Protein AF-A0A813LIQ2-F1 (afdb_monomer)

pLDDT: mean 78.1, std 18.04, range [25.3, 98.81]

Radius of gyration: 31.49 Å; Cα contacts (8 Å, |Δi|>4): 686; chains: 1; bounding box: 81×82×75 Å

Secondary structure (DSSP, 8-state):
-HHHHHHHHHHHHHHHHHHHHHHHHHHHHHHHTT--THHHHHHHHHHHHTT--HHHHHHHHHHHHHHHHHHHHHHHHHT-HHHHHHHHHHHHHTT-HHHHHHHHHHHHHHHHHHHHHHHHTT--HHHHHHHHHHHHHTTGGGTS-HHHHHHHHHHHHHHHHHHHHHHHHTT-HHHHHHHHHH-TT--HHHHHHHHHHHHHHHHHHHHHHHHHT-HHHHHHHHHHHHHTT---TT-HHHHHHHHHHTTSHHHHHHHHHT--HHHHHHHHHHS-HHHHHHHHHH--S-HHHHHHHHHHHHHHHHHHHHHHTTS------------S-----PPPPPPP-----HHHHHHHHH--SHHHHHHHHHHHHHHHHHS-HHHHHHHHHHH--B-GGG-EEEPSS--EEEEETTEEEE--TTEEEEEBPPTTHHHHTTSPEEEEEE-HHHHHHHHHH----TTGGG----S--TT-SSS-PEEEBS-HHHHTSTTTS--EEEETTEEEEEEEEEEE-TTSEEEE--TTBTTTB-TTB-SSTT-SSSTT-EEEE--GGGEEEEEEEEEEESTTS-HHHH-HHHHT---TTT-HHHHHHHHHHHHHHHTT-BPP-

Structure (mmCIF, N/CA/C/O backbone):
data_AF-A0A813LIQ2-F1
#
_entry.id   AF-A0A813LIQ2-F1
#
loop_
_atom_site.group_PDB
_atom_site.id
_atom_site.type_symbol
_atom_site.label_atom_id
_atom_site.label_alt_id
_atom_site.label_comp_id
_atom_site.label_asym_id
_atom_site.label_entity_id
_atom_site.label_seq_id
_atom_site.pdbx_PDB_ins_code
_atom_site.Cartn_x
_atom_site.Cartn_y
_atom_site.Cartn_z
_atom_site.occupancy
_atom_site.B_iso_or_equiv
_atom_site.auth_seq_id
_atom_site.auth_comp_id
_atom_site.auth_asym_id
_atom_site.auth_atom_id
_atom_site.pdbx_PDB_model_num
ATOM 1 N N . MET A 1 1 ? 2.293 -50.809 30.774 1.00 68.75 1 MET A N 1
ATOM 2 C CA . MET A 1 1 ? 1.187 -50.365 29.897 1.00 68.75 1 MET A CA 1
ATOM 3 C C . MET A 1 1 ? 0.246 -49.396 30.617 1.00 68.75 1 MET A C 1
ATOM 5 O O . MET A 1 1 ? 0.412 -48.205 30.427 1.00 68.75 1 MET A O 1
ATOM 9 N N . ALA A 1 2 ? -0.687 -49.831 31.480 1.00 75.12 2 ALA A N 1
ATOM 10 C CA . ALA A 1 2 ? -1.615 -48.896 32.149 1.00 75.12 2 ALA A CA 1
ATOM 11 C C . ALA A 1 2 ? -0.941 -47.976 33.190 1.00 75.12 2 ALA A C 1
ATOM 13 O O . ALA A 1 2 ? -1.325 -46.820 33.327 1.00 75.12 2 ALA A O 1
ATOM 14 N N . GLU A 1 3 ? 0.071 -48.466 33.911 1.00 78.75 3 GLU A N 1
ATOM 15 C CA . GLU A 1 3 ? 0.867 -47.625 34.822 1.00 78.75 3 GLU A CA 1
ATOM 16 C C . GLU A 1 3 ? 1.820 -46.691 34.069 1.00 78.75 3 GLU A C 1
ATOM 18 O O . GLU A 1 3 ? 1.938 -45.529 34.434 1.00 78.75 3 GLU A O 1
ATOM 23 N N . GLU A 1 4 ? 2.429 -47.153 32.974 1.00 84.50 4 GLU A N 1
ATOM 24 C CA . GLU A 1 4 ? 3.285 -46.316 32.116 1.00 84.50 4 GLU A CA 1
ATOM 25 C C . GLU A 1 4 ? 2.501 -45.153 31.495 1.00 84.50 4 GLU A C 1
ATOM 27 O O . GLU A 1 4 ? 2.977 -44.024 31.534 1.00 84.50 4 GLU A O 1
ATOM 32 N N . ALA A 1 5 ? 1.267 -45.390 31.037 1.00 83.12 5 ALA A N 1
ATOM 33 C CA . ALA A 1 5 ? 0.395 -44.332 30.525 1.00 83.12 5 ALA A CA 1
ATOM 34 C C . ALA A 1 5 ? 0.056 -43.274 31.593 1.00 83.12 5 ALA A C 1
ATOM 36 O O . ALA A 1 5 ? 0.037 -42.082 31.298 1.00 83.12 5 ALA A O 1
ATOM 37 N N . LYS A 1 6 ? -0.149 -43.686 32.852 1.00 88.25 6 LYS A N 1
ATOM 38 C CA . LYS A 1 6 ? -0.388 -42.753 33.968 1.00 88.25 6 LYS A CA 1
ATOM 39 C C . LYS A 1 6 ? 0.851 -41.930 34.313 1.00 88.25 6 LYS A C 1
ATOM 41 O O . LYS A 1 6 ? 0.731 -40.758 34.656 1.00 88.25 6 LYS A O 1
ATOM 46 N N . VAL A 1 7 ? 2.037 -42.535 34.234 1.00 91.50 7 VAL A N 1
ATOM 47 C CA . VAL A 1 7 ? 3.310 -41.835 34.464 1.00 91.50 7 VAL A CA 1
ATOM 48 C C . VAL A 1 7 ? 3.576 -40.826 33.346 1.00 91.50 7 VAL A C 1
ATOM 50 O O . VAL A 1 7 ? 3.994 -39.702 33.623 1.00 91.50 7 VAL A O 1
ATOM 53 N N . GLU A 1 8 ? 3.290 -41.185 32.096 1.00 90.25 8 GLU A N 1
ATOM 54 C CA . GLU A 1 8 ? 3.423 -40.286 30.948 1.00 90.25 8 GLU A CA 1
ATOM 55 C C . GLU A 1 8 ? 2.442 -39.103 31.034 1.00 90.25 8 GLU A C 1
ATOM 57 O O . GLU A 1 8 ? 2.850 -37.950 30.883 1.00 90.25 8 GLU A O 1
ATOM 62 N N . GLU A 1 9 ? 1.181 -39.357 31.394 1.00 89.25 9 GLU A N 1
ATOM 63 C CA . GLU A 1 9 ? 0.167 -38.316 31.601 1.00 89.25 9 GLU A CA 1
ATOM 64 C C . GLU A 1 9 ? 0.539 -37.366 32.753 1.00 89.25 9 GLU A C 1
ATOM 66 O O . GLU A 1 9 ? 0.487 -36.145 32.591 1.00 89.25 9 GLU A O 1
ATOM 71 N N . ALA A 1 10 ? 1.006 -37.900 33.887 1.00 87.44 10 ALA A N 1
ATOM 72 C CA . ALA A 1 10 ? 1.479 -37.094 35.014 1.00 87.44 10 ALA A CA 1
ATOM 73 C C . ALA A 1 10 ? 2.712 -36.247 34.650 1.00 87.44 10 ALA A C 1
ATOM 75 O O . ALA A 1 10 ? 2.822 -35.092 35.066 1.00 87.44 10 ALA A O 1
ATOM 76 N N . THR A 1 11 ? 3.619 -36.787 33.831 1.00 90.94 11 THR A N 1
ATOM 77 C CA . THR A 1 11 ? 4.804 -36.062 33.348 1.00 90.94 11 THR A CA 1
ATOM 78 C C . THR A 1 11 ? 4.408 -34.914 32.419 1.00 90.94 11 THR A C 1
ATOM 80 O O . THR A 1 11 ? 4.940 -33.807 32.537 1.00 90.94 11 THR A O 1
ATOM 83 N N . LEU A 1 12 ? 3.433 -35.142 31.533 1.00 84.88 12 LEU A N 1
ATOM 84 C CA . LEU A 1 12 ? 2.891 -34.117 30.642 1.00 84.88 12 LEU A CA 1
ATOM 85 C C . LEU A 1 12 ? 2.179 -33.006 31.429 1.00 84.88 12 LEU A C 1
ATOM 87 O O . LEU A 1 12 ? 2.343 -31.824 31.118 1.00 84.88 12 LEU A O 1
ATOM 91 N N . LEU A 1 13 ? 1.417 -33.372 32.464 1.00 81.12 13 LEU A N 1
ATOM 92 C CA . LEU A 1 13 ? 0.737 -32.420 33.342 1.00 81.12 13 LEU A CA 1
ATOM 93 C C . LEU A 1 13 ? 1.750 -31.536 34.087 1.00 81.12 13 LEU A C 1
ATOM 95 O O . LEU A 1 13 ? 1.618 -30.313 34.096 1.00 81.12 13 LEU A O 1
ATOM 99 N N . LEU A 1 14 ? 2.811 -32.139 34.631 1.00 85.06 14 LEU A N 1
ATOM 100 C CA . LEU A 1 14 ? 3.884 -31.418 35.318 1.00 85.06 14 LEU A CA 1
ATOM 101 C C . LEU A 1 14 ? 4.641 -30.468 34.376 1.00 85.06 14 LEU A C 1
ATOM 103 O O . LEU A 1 14 ? 4.973 -29.347 34.761 1.00 85.06 14 LEU A O 1
ATOM 107 N N . ALA A 1 15 ? 4.894 -30.883 33.131 1.00 82.62 15 ALA A N 1
ATOM 108 C CA . ALA A 1 15 ? 5.522 -30.029 32.123 1.00 82.62 15 ALA A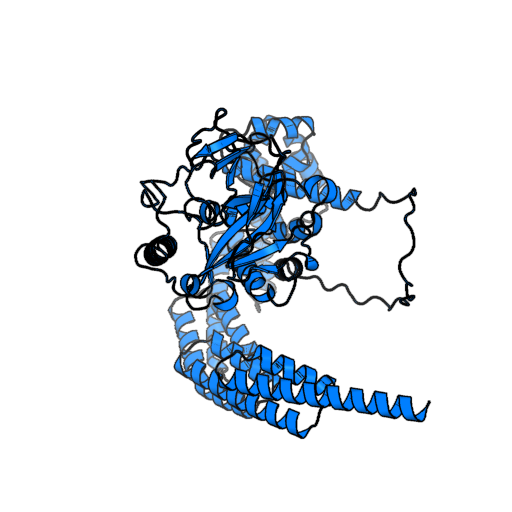 CA 1
ATOM 109 C C . ALA A 1 15 ? 4.645 -28.815 31.765 1.00 82.62 15 ALA A C 1
ATOM 111 O O . ALA A 1 15 ? 5.159 -27.705 31.627 1.00 82.62 15 ALA A O 1
ATOM 112 N N . ARG A 1 16 ? 3.321 -29.003 31.671 1.00 74.94 16 ARG A N 1
ATOM 113 C CA . ARG A 1 16 ? 2.360 -27.910 31.448 1.00 74.94 16 ARG A CA 1
ATOM 114 C C . ARG A 1 16 ? 2.320 -26.930 32.622 1.00 74.94 16 ARG A C 1
ATOM 116 O O . ARG A 1 16 ? 2.320 -25.729 32.376 1.00 74.94 16 ARG A O 1
ATOM 123 N N . HIS A 1 17 ? 2.355 -27.423 33.862 1.00 75.12 17 HIS A N 1
ATOM 124 C CA . HIS A 1 17 ? 2.444 -26.574 35.058 1.00 75.12 17 HIS A CA 1
ATOM 125 C C . HIS A 1 17 ? 3.711 -25.711 35.062 1.00 75.12 17 HIS A C 1
ATOM 127 O O . HIS A 1 17 ? 3.627 -24.504 35.256 1.00 75.12 17 HIS A O 1
ATOM 133 N N . LYS A 1 18 ? 4.877 -26.294 34.762 1.00 79.12 18 LYS A N 1
ATOM 134 C CA . LYS A 1 18 ? 6.138 -25.533 34.708 1.00 79.12 18 LYS A CA 1
ATOM 135 C C . LYS A 1 18 ? 6.152 -24.470 33.609 1.00 79.12 18 LYS A C 1
ATOM 137 O O . LYS A 1 18 ? 6.709 -23.396 33.802 1.00 79.12 18 LYS A O 1
ATOM 142 N N . LEU A 1 19 ? 5.550 -24.761 32.454 1.00 75.81 19 LEU A N 1
ATOM 143 C CA . LEU A 1 19 ? 5.432 -23.785 31.370 1.00 75.81 19 LEU A CA 1
ATOM 144 C C . LEU A 1 19 ? 4.513 -22.617 31.762 1.00 75.81 19 LEU A C 1
ATOM 146 O O . LEU A 1 19 ? 4.818 -21.471 31.446 1.00 75.81 19 LEU A O 1
ATOM 150 N N . ALA A 1 20 ? 3.422 -22.913 32.471 1.00 70.06 20 ALA A N 1
ATOM 151 C CA . ALA A 1 20 ? 2.497 -21.920 33.003 1.00 70.06 20 ALA A CA 1
ATOM 152 C C . ALA A 1 20 ? 3.182 -20.967 33.997 1.00 70.06 20 ALA A C 1
ATOM 154 O O . ALA A 1 20 ? 3.070 -19.752 33.859 1.00 70.06 20 ALA A O 1
ATOM 155 N N . GLU A 1 21 ? 3.945 -21.511 34.950 1.00 75.81 21 GLU A N 1
ATOM 156 C CA . GLU A 1 21 ? 4.718 -20.723 35.921 1.00 75.81 21 GLU A CA 1
ATOM 157 C C . GLU A 1 21 ? 5.711 -19.782 35.225 1.00 75.81 21 GLU A C 1
ATOM 159 O O . GLU A 1 21 ? 5.743 -18.590 35.519 1.00 75.81 21 GLU A O 1
ATOM 164 N N . GLN A 1 22 ? 6.448 -20.281 34.226 1.00 80.06 22 GLN A N 1
ATOM 165 C CA . GLN A 1 22 ? 7.387 -19.464 33.446 1.00 80.06 22 GLN A CA 1
ATOM 166 C C . GLN A 1 22 ? 6.700 -18.349 32.646 1.00 80.06 22 GLN A C 1
ATOM 168 O O . GLN A 1 22 ? 7.287 -17.284 32.448 1.00 80.06 22 GLN A O 1
ATOM 173 N N . GLN A 1 23 ? 5.481 -18.586 32.151 1.00 73.19 23 GLN A N 1
ATOM 174 C CA . GLN A 1 23 ? 4.703 -17.566 31.447 1.00 73.19 23 GLN A CA 1
ATOM 175 C C . GLN A 1 23 ? 4.230 -16.469 32.402 1.00 73.19 23 GLN A C 1
ATOM 177 O O . GLN A 1 23 ? 4.391 -15.297 32.077 1.00 73.19 23 GLN A O 1
ATOM 182 N N . ILE A 1 24 ? 3.730 -16.834 33.587 1.00 71.88 24 ILE A N 1
ATOM 183 C CA . ILE A 1 24 ? 3.317 -15.870 34.618 1.00 71.88 24 ILE A CA 1
ATOM 184 C C . ILE A 1 24 ? 4.512 -15.014 35.058 1.00 71.88 24 ILE A C 1
ATOM 186 O O . ILE A 1 24 ? 4.418 -13.790 35.046 1.00 71.88 24 ILE A O 1
ATOM 190 N N . GLU A 1 25 ? 5.658 -15.631 35.367 1.00 74.75 25 GLU A N 1
ATOM 191 C CA . GLU A 1 25 ? 6.874 -14.905 35.765 1.00 74.75 25 GLU A CA 1
ATOM 192 C C . GLU A 1 25 ? 7.358 -13.942 34.674 1.00 74.75 25 GLU A C 1
ATOM 194 O O . GLU A 1 25 ? 7.713 -12.799 34.964 1.00 74.75 25 GLU A O 1
ATOM 199 N N . ARG A 1 26 ? 7.325 -14.369 33.404 1.00 73.44 26 ARG A N 1
ATOM 200 C CA . ARG A 1 26 ? 7.680 -13.504 32.274 1.00 73.44 26 ARG A CA 1
ATOM 201 C C . ARG A 1 26 ? 6.725 -12.318 32.153 1.00 73.44 26 ARG A C 1
ATOM 203 O O . ARG A 1 26 ? 7.195 -11.198 31.999 1.00 73.44 26 ARG A O 1
ATOM 210 N N . SER A 1 27 ? 5.417 -12.541 32.245 1.00 68.50 27 SER A N 1
ATOM 211 C CA . SER A 1 27 ? 4.429 -11.463 32.141 1.00 68.50 27 SER A CA 1
ATOM 212 C C . SER A 1 27 ? 4.507 -10.482 33.312 1.00 68.50 27 SER A C 1
ATOM 214 O O . SER A 1 27 ? 4.346 -9.284 33.102 1.00 68.50 27 SER A O 1
ATOM 216 N N . MET A 1 28 ? 4.827 -10.950 34.524 1.00 68.75 28 MET A N 1
ATOM 217 C CA . MET A 1 28 ? 5.099 -10.071 35.669 1.00 68.75 28 MET A CA 1
ATOM 218 C C . MET A 1 28 ? 6.361 -9.222 35.452 1.00 68.75 28 MET A C 1
ATOM 220 O O . MET A 1 28 ? 6.359 -8.031 35.764 1.00 68.75 28 MET A O 1
ATOM 224 N N . GLN A 1 29 ? 7.419 -9.803 34.880 1.00 71.75 29 GLN A N 1
ATOM 225 C CA . GLN A 1 29 ? 8.638 -9.067 34.537 1.00 71.75 29 GLN A CA 1
ATOM 226 C C . GLN A 1 29 ? 8.380 -8.020 33.440 1.00 71.75 29 GLN A C 1
ATOM 228 O O . GLN A 1 29 ? 8.784 -6.871 33.579 1.00 71.75 29 GLN A O 1
ATOM 233 N N . GLU A 1 30 ? 7.652 -8.386 32.383 1.00 67.56 30 GLU A N 1
ATOM 234 C CA . GLU A 1 30 ? 7.285 -7.476 31.287 1.00 67.56 30 GLU A CA 1
ATOM 235 C C . GLU A 1 30 ? 6.391 -6.319 31.766 1.00 67.56 30 GLU A C 1
ATOM 237 O O . GLU A 1 30 ? 6.549 -5.182 31.317 1.00 67.56 30 GLU A O 1
ATOM 242 N N . ALA A 1 31 ? 5.486 -6.582 32.713 1.00 60.66 31 ALA A N 1
ATOM 243 C CA . ALA A 1 31 ? 4.657 -5.557 33.342 1.00 60.66 31 ALA A CA 1
ATOM 244 C C . ALA A 1 31 ? 5.486 -4.573 34.184 1.00 60.66 31 ALA A C 1
ATOM 246 O O . ALA A 1 31 ? 5.279 -3.362 34.097 1.00 60.66 31 ALA A O 1
ATOM 247 N N . SER A 1 32 ? 6.478 -5.072 34.934 1.00 59.03 32 SER A N 1
ATOM 248 C CA . SER A 1 32 ? 7.446 -4.230 35.655 1.00 59.03 32 SER A CA 1
ATOM 249 C C . SER A 1 32 ? 8.260 -3.328 34.716 1.00 59.03 32 SER A C 1
ATOM 251 O O . SER A 1 32 ? 8.693 -2.254 35.132 1.00 59.03 32 SER A O 1
ATOM 253 N N . ASP A 1 33 ? 8.455 -3.740 33.462 1.00 62.59 33 ASP A N 1
ATOM 254 C CA . ASP A 1 33 ? 9.221 -3.006 32.449 1.00 62.59 33 ASP A CA 1
ATOM 255 C C . ASP A 1 33 ? 8.351 -2.034 31.614 1.00 62.59 33 ASP A C 1
ATOM 257 O O . ASP A 1 33 ? 8.809 -1.480 30.610 1.00 62.59 33 ASP A O 1
ATOM 261 N N . GLY A 1 34 ? 7.100 -1.782 32.030 1.00 52.78 34 GLY A N 1
ATOM 262 C CA . GLY A 1 34 ? 6.238 -0.734 31.466 1.00 52.78 34 GLY A CA 1
ATOM 263 C C . GLY A 1 34 ? 5.316 -1.172 30.321 1.00 52.78 34 GLY A C 1
ATOM 264 O O . GLY A 1 34 ? 4.877 -0.326 29.536 1.00 52.78 34 GLY A O 1
ATOM 265 N N . TRP A 1 35 ? 5.013 -2.468 30.199 1.00 51.56 35 TRP A N 1
ATOM 266 C CA . TRP A 1 35 ? 4.003 -2.982 29.261 1.00 51.56 35 TRP A CA 1
ATOM 267 C C . TRP A 1 35 ? 2.607 -3.099 29.911 1.00 51.56 35 TRP A C 1
ATOM 269 O O . TRP A 1 35 ? 2.481 -3.288 31.116 1.00 51.56 35 TRP A O 1
ATOM 279 N N . GLY A 1 36 ? 1.548 -2.932 29.104 1.00 61.00 36 GLY A N 1
ATOM 280 C CA . GLY A 1 36 ? 0.175 -2.645 29.558 1.00 61.00 36 GLY A CA 1
ATOM 281 C C . GLY A 1 36 ? -0.566 -3.756 30.326 1.00 61.00 36 GLY A C 1
ATOM 282 O O . GLY A 1 36 ? -0.364 -4.947 30.090 1.00 61.00 36 GLY A O 1
ATOM 283 N N . MET A 1 37 ? -1.487 -3.316 31.195 1.00 59.28 37 MET A N 1
ATOM 284 C CA . MET A 1 37 ? -2.323 -4.101 32.125 1.00 59.28 37 MET A CA 1
ATOM 285 C C . MET A 1 37 ? -3.037 -5.320 31.519 1.00 59.28 37 MET A C 1
ATOM 287 O O . MET A 1 37 ? -3.160 -6.349 32.182 1.00 59.28 37 MET A O 1
ATOM 291 N N . ASP A 1 38 ? -3.483 -5.240 30.263 1.00 60.72 38 ASP A N 1
ATOM 292 C CA . ASP A 1 38 ? -4.312 -6.277 29.626 1.00 60.72 38 ASP A CA 1
ATOM 293 C C . ASP A 1 38 ? -3.627 -7.655 29.561 1.00 60.72 38 ASP A C 1
ATOM 295 O O . ASP A 1 38 ? -4.285 -8.695 29.670 1.00 60.72 38 ASP A O 1
ATOM 299 N N . ASN A 1 39 ? -2.295 -7.678 29.432 1.00 62.53 39 ASN A N 1
ATOM 300 C CA . ASN A 1 39 ? -1.522 -8.921 29.398 1.00 62.53 39 ASN A CA 1
ATOM 301 C C . ASN A 1 39 ? -1.483 -9.606 30.771 1.00 62.53 39 ASN A C 1
ATOM 303 O O . ASN A 1 39 ? -1.550 -10.830 30.849 1.00 62.53 39 ASN A O 1
ATOM 307 N N . VAL A 1 40 ? -1.415 -8.828 31.853 1.00 63.91 40 VAL A N 1
ATOM 308 C CA . VAL A 1 40 ? -1.355 -9.363 33.219 1.00 63.91 40 VAL A CA 1
ATOM 309 C C . VAL A 1 40 ? -2.715 -9.925 33.633 1.00 63.91 40 VAL A C 1
ATOM 311 O O . VAL A 1 40 ? -2.776 -11.025 34.183 1.00 63.91 40 VAL A O 1
ATOM 314 N N . PHE A 1 41 ? -3.806 -9.234 33.283 1.00 68.19 41 PHE A N 1
ATOM 315 C CA . PHE A 1 41 ? -5.171 -9.726 33.503 1.00 68.19 41 PHE A CA 1
ATOM 316 C C . PHE A 1 41 ? -5.448 -11.026 32.744 1.00 68.19 41 PHE A C 1
ATOM 318 O O . PHE A 1 41 ? -5.928 -11.985 33.341 1.00 68.19 41 PHE A O 1
ATOM 325 N N . SER A 1 42 ? -5.059 -11.098 31.468 1.00 68.69 42 SER A N 1
ATOM 326 C CA . SER A 1 42 ? -5.227 -12.314 30.658 1.00 68.69 42 SER A CA 1
ATOM 327 C C . SER A 1 42 ? -4.472 -13.513 31.251 1.00 68.69 42 SER A C 1
ATOM 329 O O . SER A 1 42 ? -4.951 -14.645 31.200 1.00 68.69 42 SER A O 1
ATOM 331 N N . CYS A 1 43 ? -3.294 -13.282 31.841 1.00 61.97 43 CYS A N 1
ATOM 332 C CA . CYS A 1 43 ? -2.523 -14.322 32.522 1.00 61.97 43 CYS A CA 1
ATOM 333 C C . CYS A 1 43 ? -3.149 -14.756 33.857 1.00 61.97 43 CYS A C 1
ATOM 335 O O . CYS A 1 43 ? -3.112 -15.945 34.173 1.00 61.97 43 CYS A O 1
ATOM 337 N N . LEU A 1 44 ? -3.729 -13.824 34.619 1.00 68.19 44 LEU A N 1
ATOM 338 C CA . LEU A 1 44 ? -4.436 -14.104 35.873 1.00 68.19 44 LEU A CA 1
ATOM 339 C C . LEU A 1 44 ? -5.723 -14.901 35.643 1.00 68.19 44 LEU A C 1
ATOM 341 O O . LEU A 1 44 ? -5.895 -15.947 36.263 1.00 68.19 44 LEU A O 1
ATOM 345 N N . GLU A 1 45 ? -6.578 -14.466 34.714 1.00 74.00 45 GLU A N 1
ATOM 346 C CA . GLU A 1 45 ? -7.818 -15.175 34.361 1.00 74.00 45 GLU A CA 1
ATOM 347 C C . GLU A 1 45 ? -7.513 -16.604 33.892 1.00 74.00 45 GLU A C 1
ATOM 349 O O . GLU A 1 45 ? -8.104 -17.573 34.371 1.00 74.00 45 GLU A O 1
ATOM 354 N N . TRP A 1 46 ? -6.500 -16.762 33.036 1.00 72.81 46 TRP A N 1
ATOM 355 C CA . TRP A 1 46 ? -6.055 -18.074 32.569 1.00 72.81 46 TRP A CA 1
ATOM 356 C C . TRP A 1 46 ? -5.501 -18.967 33.693 1.00 72.81 46 TRP A C 1
ATOM 358 O O . TRP A 1 46 ? -5.695 -20.188 33.673 1.00 72.81 46 TRP A O 1
ATOM 368 N N . ALA A 1 47 ? -4.802 -18.386 34.672 1.00 68.25 47 ALA A N 1
ATOM 369 C CA . ALA A 1 47 ? -4.263 -19.121 35.814 1.00 68.25 47 ALA A CA 1
ATOM 370 C C . ALA A 1 47 ? -5.367 -19.594 36.773 1.00 68.25 47 ALA A C 1
ATOM 372 O O . ALA A 1 47 ? -5.312 -20.725 37.271 1.00 68.25 47 ALA A O 1
ATOM 373 N N . GLU A 1 48 ? -6.384 -18.759 36.991 1.00 73.31 48 GLU A N 1
ATOM 374 C CA . GLU A 1 48 ? -7.549 -19.063 37.822 1.00 73.31 48 GLU A CA 1
ATOM 375 C C . GLU A 1 48 ? -8.445 -20.135 37.188 1.00 73.31 48 GLU A C 1
ATOM 377 O O . GLU A 1 48 ? -8.801 -21.107 37.860 1.00 73.31 48 GLU A O 1
ATOM 382 N N . GLU A 1 49 ? -8.722 -20.041 35.882 1.00 75.62 49 GLU A N 1
ATOM 383 C CA . GLU A 1 49 ? -9.484 -21.057 35.136 1.00 75.62 49 GLU A CA 1
ATOM 384 C C . GLU A 1 49 ? -8.854 -22.455 35.218 1.00 75.62 49 GLU A C 1
ATOM 386 O O . GLU A 1 49 ? -9.548 -23.473 35.135 1.00 75.62 49 GLU A O 1
ATOM 391 N N . ARG A 1 50 ? -7.530 -22.525 35.394 1.00 71.81 50 ARG A N 1
ATOM 392 C CA . ARG A 1 50 ? -6.769 -23.780 35.439 1.00 71.81 50 ARG A CA 1
ATOM 393 C C . ARG A 1 50 ? -6.385 -24.244 36.836 1.00 71.81 50 ARG A C 1
ATOM 395 O O . ARG A 1 50 ? -5.659 -25.232 36.940 1.00 71.81 50 ARG A O 1
ATOM 402 N N . GLN A 1 51 ? -6.890 -23.586 37.882 1.00 76.12 51 GLN A N 1
ATOM 403 C CA . GLN A 1 51 ? -6.611 -23.930 39.282 1.00 76.12 51 GLN A CA 1
ATOM 404 C C . GLN A 1 51 ? -5.103 -24.058 39.565 1.00 76.12 51 GLN A C 1
ATOM 406 O O . GLN A 1 51 ? -4.657 -24.983 40.250 1.00 76.12 51 GLN A O 1
ATOM 411 N N . LEU A 1 52 ? -4.297 -23.156 38.993 1.00 71.94 52 LEU A N 1
ATOM 412 C CA . LEU A 1 52 ? -2.862 -23.119 39.270 1.00 71.94 52 LEU A CA 1
ATOM 413 C C . LEU A 1 52 ? -2.596 -22.740 40.740 1.00 71.94 52 LEU A C 1
ATOM 415 O O . LEU A 1 52 ? -3.498 -22.320 41.464 1.00 71.94 52 LEU A O 1
ATOM 419 N N . CYS A 1 53 ? -1.354 -22.946 41.194 1.00 79.56 53 CYS A N 1
ATOM 420 C CA . CYS A 1 53 ? -0.945 -22.801 42.595 1.00 79.56 53 CYS A CA 1
ATOM 421 C C . CYS A 1 53 ? -1.484 -21.495 43.234 1.00 79.56 53 CYS A C 1
ATOM 423 O O . CYS A 1 53 ? -1.115 -20.412 42.767 1.00 79.56 53 CYS A O 1
ATOM 425 N N . PRO A 1 54 ? -2.297 -21.567 44.311 1.00 75.19 54 PRO A N 1
ATOM 426 C CA . PRO A 1 54 ? -2.927 -20.398 44.937 1.00 75.19 54 PRO A CA 1
ATOM 427 C C . PRO A 1 54 ? -1.945 -19.294 45.347 1.00 75.19 54 PRO A C 1
ATOM 429 O O . PRO A 1 54 ? -2.277 -18.114 45.280 1.00 75.19 54 PRO A O 1
ATOM 432 N N . GLU A 1 55 ? -0.725 -19.674 45.732 1.00 76.56 55 GLU A N 1
ATOM 433 C CA . GLU A 1 55 ? 0.330 -18.749 46.158 1.00 76.56 55 GLU A CA 1
ATOM 434 C C . GLU A 1 55 ? 0.773 -17.823 45.013 1.00 76.56 55 GLU A C 1
ATOM 436 O O . GLU A 1 55 ? 0.918 -16.619 45.209 1.00 76.56 55 GLU A O 1
ATOM 441 N N . LYS A 1 56 ? 0.908 -18.355 43.790 1.00 72.12 56 LYS A N 1
ATOM 442 C CA . LYS A 1 56 ? 1.332 -17.583 42.610 1.00 72.12 56 LYS A CA 1
ATOM 443 C C . LYS A 1 56 ? 0.229 -16.673 42.076 1.00 72.12 56 LYS A C 1
ATOM 445 O O . LYS A 1 56 ? 0.516 -15.563 41.631 1.00 72.12 56 LYS A O 1
ATOM 450 N N . CYS A 1 57 ? -1.027 -17.108 42.161 1.00 73.06 57 CYS A N 1
ATOM 451 C CA . CYS A 1 57 ? -2.168 -16.252 41.841 1.00 73.06 57 CYS A CA 1
ATOM 452 C C . CYS A 1 57 ? -2.257 -15.063 42.809 1.00 73.06 57 CYS A C 1
ATOM 454 O O . CYS A 1 57 ? -2.517 -13.941 42.377 1.00 73.06 57 CYS A O 1
ATOM 456 N N . GLU A 1 58 ? -1.981 -15.272 44.100 1.00 80.00 58 GLU A N 1
ATOM 457 C CA . GLU A 1 58 ? -1.981 -14.178 45.075 1.00 80.00 58 GLU A CA 1
ATOM 458 C C . GLU A 1 58 ? -0.807 -13.206 44.863 1.00 80.00 58 GLU A C 1
ATOM 460 O O . GLU A 1 58 ? -1.017 -11.994 44.900 1.00 80.00 58 GLU A O 1
ATOM 465 N N . GLU A 1 59 ? 0.398 -13.695 44.540 1.00 74.88 59 GLU A N 1
ATOM 466 C CA . GLU A 1 59 ? 1.534 -12.839 44.140 1.00 74.88 59 GLU A CA 1
ATOM 467 C C . GLU A 1 59 ? 1.184 -11.948 42.932 1.00 74.88 59 GLU A C 1
ATOM 469 O O . GLU A 1 59 ? 1.439 -10.739 42.949 1.00 74.88 59 GLU A O 1
ATOM 474 N N . ALA A 1 60 ? 0.538 -12.514 41.907 1.00 71.75 60 ALA A N 1
ATOM 475 C CA . ALA A 1 60 ? 0.099 -11.770 40.728 1.00 71.75 60 ALA A CA 1
ATOM 476 C C . ALA A 1 60 ? -0.998 -10.736 41.053 1.00 71.75 60 ALA A C 1
ATOM 478 O O . ALA A 1 60 ? -0.948 -9.608 40.555 1.00 71.75 60 ALA A O 1
ATOM 479 N N . ARG A 1 61 ? -1.951 -11.062 41.940 1.00 76.38 61 ARG A N 1
ATOM 480 C CA . ARG A 1 61 ? -2.972 -10.109 42.421 1.00 76.38 61 ARG A CA 1
ATOM 481 C C . ARG A 1 61 ? -2.363 -8.949 43.202 1.00 76.38 61 ARG A C 1
ATOM 483 O O . ARG A 1 61 ? -2.805 -7.810 43.052 1.00 76.38 61 ARG A O 1
ATOM 490 N N . VAL A 1 62 ? -1.356 -9.209 44.038 1.00 77.88 62 VAL A N 1
ATOM 491 C CA . VAL A 1 62 ? -0.622 -8.154 44.756 1.00 77.88 62 VAL A CA 1
ATOM 492 C C . VAL A 1 62 ? 0.097 -7.231 43.769 1.00 77.88 62 VAL A C 1
ATOM 494 O O . VAL A 1 62 ? -0.038 -6.015 43.884 1.00 77.88 62 VAL A O 1
ATOM 497 N N . ALA A 1 63 ? 0.778 -7.778 42.758 1.00 72.25 63 ALA A N 1
ATOM 498 C CA . ALA A 1 63 ? 1.435 -6.973 41.726 1.00 72.25 63 ALA A CA 1
ATOM 499 C C . ALA A 1 63 ? 0.439 -6.100 40.938 1.00 72.25 63 ALA A C 1
ATOM 501 O O . ALA A 1 63 ? 0.673 -4.905 40.762 1.00 72.25 63 ALA A O 1
ATOM 502 N N . CYS A 1 64 ? -0.712 -6.657 40.547 1.00 73.88 64 CYS A N 1
ATOM 503 C CA . CYS A 1 64 ? -1.762 -5.900 39.860 1.00 73.88 64 CYS A CA 1
ATOM 504 C C . CYS A 1 64 ? -2.318 -4.757 40.717 1.00 73.88 64 CYS A C 1
ATOM 506 O O . CYS A 1 64 ? -2.548 -3.664 40.203 1.00 73.88 64 CYS A O 1
ATOM 508 N N . ARG A 1 65 ? -2.495 -4.972 42.030 1.00 76.00 65 ARG A N 1
ATOM 509 C CA . ARG A 1 65 ? -2.926 -3.913 42.959 1.00 76.00 65 ARG A CA 1
ATOM 510 C C . ARG A 1 65 ? -1.930 -2.751 43.005 1.00 76.00 65 ARG A C 1
ATOM 512 O O . ARG A 1 65 ? -2.347 -1.603 42.887 1.00 76.00 65 ARG A O 1
ATOM 519 N N . VAL A 1 66 ? -0.629 -3.041 43.084 1.00 76.12 66 VAL A N 1
ATOM 520 C CA . VAL A 1 66 ? 0.432 -2.013 43.066 1.00 76.12 66 VAL A CA 1
ATOM 521 C C . VAL A 1 66 ? 0.456 -1.243 41.738 1.00 76.12 66 VAL A C 1
ATOM 523 O O . VAL A 1 66 ? 0.659 -0.026 41.722 1.00 76.12 66 VAL A O 1
ATOM 526 N N . MET A 1 67 ? 0.211 -1.921 40.616 1.00 72.44 67 MET A N 1
ATOM 527 C CA . MET A 1 67 ? 0.116 -1.268 39.306 1.00 72.44 67 MET A CA 1
ATOM 528 C C . MET A 1 67 ? -1.105 -0.349 39.202 1.00 72.44 67 MET A C 1
ATOM 530 O O . MET A 1 67 ? -0.960 0.788 38.764 1.00 72.44 67 MET A O 1
ATOM 534 N N . VAL A 1 68 ? -2.284 -0.789 39.664 1.00 75.56 68 VAL A N 1
ATOM 535 C CA . VAL A 1 68 ? -3.490 0.058 39.690 1.00 75.56 68 VAL A CA 1
ATOM 536 C C . VAL A 1 68 ? -3.268 1.287 40.569 1.00 75.56 68 VAL A C 1
ATOM 538 O O . VAL A 1 68 ? -3.635 2.387 40.171 1.00 75.56 68 VAL A O 1
ATOM 541 N N . GLU A 1 69 ? -2.630 1.138 41.734 1.00 76.00 69 GLU A N 1
ATOM 542 C CA . GLU A 1 69 ? -2.243 2.280 42.576 1.00 76.00 69 GLU A CA 1
ATOM 543 C C . GLU A 1 69 ? -1.341 3.276 41.836 1.00 76.00 69 GLU A C 1
ATOM 545 O O . GLU A 1 69 ? -1.515 4.490 41.962 1.00 76.00 69 GLU A O 1
ATOM 550 N N . THR A 1 70 ? -0.383 2.768 41.061 1.00 76.69 70 THR A N 1
ATOM 551 C CA . THR A 1 70 ? 0.562 3.590 40.296 1.00 76.69 70 THR A CA 1
ATOM 552 C C . THR A 1 70 ? -0.148 4.339 39.168 1.00 76.69 70 THR A C 1
ATOM 554 O O . THR A 1 70 ? 0.033 5.550 39.041 1.00 76.69 70 THR A O 1
ATOM 557 N N . ASP A 1 71 ? -1.017 3.663 38.415 1.00 74.44 71 ASP A N 1
ATOM 558 C CA . ASP A 1 71 ? -1.820 4.274 37.350 1.00 74.44 71 ASP A CA 1
ATOM 559 C C . ASP A 1 71 ? -2.807 5.313 37.904 1.00 74.44 71 ASP A C 1
ATOM 561 O O . ASP A 1 71 ? -2.963 6.390 37.328 1.00 74.44 71 ASP A O 1
ATOM 565 N N . LEU A 1 72 ? -3.432 5.041 39.057 1.00 72.69 72 LEU A N 1
ATOM 566 C CA . LEU A 1 72 ? -4.306 6.001 39.740 1.00 72.69 72 LEU A CA 1
ATOM 567 C C . LEU A 1 72 ? -3.539 7.256 40.181 1.00 72.69 72 LEU A C 1
ATOM 569 O O . LEU A 1 72 ? -4.056 8.363 40.029 1.00 72.69 72 LEU A O 1
ATOM 573 N N . ARG A 1 73 ? -2.304 7.112 40.685 1.00 73.75 73 ARG A N 1
ATOM 574 C CA . ARG A 1 73 ? -1.438 8.258 41.020 1.00 73.75 73 ARG A CA 1
ATOM 575 C C . ARG A 1 73 ? -1.012 9.042 39.782 1.00 73.75 73 ARG A C 1
ATOM 577 O O . ARG A 1 73 ? -1.077 10.265 39.803 1.00 73.75 73 ARG A O 1
ATOM 584 N N . ALA A 1 74 ? -0.637 8.364 38.699 1.00 73.19 74 ALA A N 1
ATOM 585 C CA . ALA A 1 74 ? -0.286 9.029 37.446 1.00 73.19 74 ALA A CA 1
ATOM 586 C C . ALA A 1 74 ? -1.480 9.811 36.865 1.00 73.19 74 ALA A C 1
ATOM 588 O O . ALA A 1 74 ? -1.322 10.959 36.451 1.00 73.19 74 ALA A O 1
ATOM 589 N N . ALA A 1 75 ? -2.685 9.230 36.914 1.00 72.31 75 ALA A N 1
ATOM 590 C CA . ALA A 1 75 ? -3.919 9.899 36.504 1.00 72.31 75 ALA A CA 1
ATOM 591 C C . ALA A 1 75 ? -4.267 11.107 37.403 1.00 72.31 75 ALA A C 1
ATOM 593 O O . ALA A 1 75 ? -4.793 12.120 36.948 1.00 72.31 75 ALA A O 1
ATOM 594 N N . LEU A 1 76 ? -3.982 11.022 38.705 1.00 69.75 76 LEU A N 1
ATOM 595 C CA . LEU A 1 76 ? -4.112 12.153 39.631 1.00 69.75 76 LEU A CA 1
ATOM 596 C C . LEU A 1 76 ? -3.172 13.308 39.258 1.00 69.75 76 LEU A C 1
ATOM 598 O O . LEU A 1 76 ? -3.588 14.468 39.251 1.00 69.75 76 LEU A O 1
ATOM 602 N N . GLU A 1 77 ? -1.916 13.000 38.938 1.00 73.81 77 GLU A N 1
ATOM 603 C CA . GLU A 1 77 ? -0.900 13.997 38.587 1.00 73.81 77 GLU A CA 1
ATOM 604 C C . GLU A 1 77 ? -1.184 14.679 37.241 1.00 73.81 77 GLU A C 1
ATOM 606 O O . GLU A 1 77 ? -0.972 15.887 37.105 1.00 73.81 77 GLU A O 1
ATOM 611 N N . ASP A 1 78 ? -1.699 13.938 36.257 1.00 77.12 78 ASP A N 1
ATOM 612 C CA . ASP A 1 78 ? -1.970 14.455 34.911 1.00 77.12 78 ASP A CA 1
ATOM 613 C C . ASP A 1 78 ? -3.362 15.097 34.740 1.00 77.12 78 ASP A C 1
ATOM 615 O O . ASP A 1 78 ? -3.631 15.719 33.707 1.00 77.12 78 ASP A O 1
ATOM 619 N N . ARG A 1 79 ? -4.236 14.980 35.752 1.00 77.25 79 ARG A N 1
ATOM 620 C CA . ARG A 1 79 ? -5.637 15.444 35.742 1.00 77.25 79 ARG A CA 1
ATOM 621 C C . ARG A 1 79 ? -6.458 14.905 34.551 1.00 77.25 79 ARG A C 1
ATOM 623 O O . ARG A 1 79 ? -7.398 15.559 34.088 1.00 77.25 79 ARG A O 1
ATOM 630 N N . SER A 1 80 ? -6.136 13.716 34.041 1.00 78.81 80 SER A N 1
ATOM 631 C CA . SER A 1 80 ? -6.794 13.084 32.891 1.00 78.81 80 SER A CA 1
ATOM 632 C C . SER A 1 80 ? -7.943 12.175 33.323 1.00 78.81 80 SER A C 1
ATOM 634 O O . SER A 1 80 ? -7.741 11.065 33.817 1.00 78.81 80 SER A O 1
ATOM 636 N N . TRP A 1 81 ? -9.185 12.605 33.066 1.00 71.94 81 TRP A N 1
ATOM 637 C CA . TRP A 1 81 ? -10.379 11.801 33.378 1.00 71.94 81 TRP A CA 1
ATOM 638 C C . TRP A 1 81 ? -10.369 10.440 32.668 1.00 71.94 81 TRP A C 1
ATOM 640 O O . TRP A 1 81 ? -10.813 9.442 33.227 1.00 71.94 81 TRP A O 1
ATOM 650 N N . CYS A 1 82 ? -9.841 10.377 31.442 1.00 70.38 82 CYS A N 1
ATOM 651 C CA . CYS A 1 82 ? -9.773 9.131 30.681 1.00 70.38 82 CYS A CA 1
ATOM 652 C C . CYS A 1 82 ? -8.825 8.112 31.330 1.00 70.38 82 CYS A C 1
ATOM 654 O O . CYS A 1 82 ? -9.161 6.931 31.396 1.00 70.38 82 CYS A O 1
ATOM 656 N N . HIS A 1 83 ? -7.666 8.560 31.827 1.00 74.50 83 HIS A N 1
ATOM 657 C CA . HIS A 1 83 ? -6.729 7.680 32.530 1.00 74.50 83 HIS A CA 1
ATOM 658 C C . HIS A 1 83 ? -7.297 7.238 33.879 1.00 74.50 83 HIS A C 1
ATOM 660 O O . HIS A 1 83 ? -7.225 6.057 34.212 1.00 74.50 83 HIS A O 1
ATOM 666 N N . PHE A 1 84 ? -7.958 8.147 34.598 1.00 74.81 84 PHE A N 1
ATOM 667 C CA . PHE A 1 84 ? -8.612 7.832 35.865 1.00 74.81 84 PHE A CA 1
ATOM 668 C C . PHE A 1 84 ? -9.745 6.813 35.714 1.00 74.81 84 PHE A C 1
ATOM 670 O O . PHE A 1 84 ? -9.773 5.817 36.430 1.00 74.81 84 PHE A O 1
ATOM 677 N N . ALA A 1 85 ? -10.646 7.010 34.747 1.00 71.00 85 ALA A N 1
ATOM 678 C CA . ALA A 1 85 ? -11.755 6.091 34.500 1.00 71.00 85 ALA A CA 1
ATOM 679 C C . ALA A 1 85 ? -11.261 4.673 34.158 1.00 71.00 85 ALA A C 1
ATOM 681 O O . ALA A 1 85 ? -11.782 3.700 34.701 1.00 71.00 85 ALA A O 1
ATOM 682 N N . SER A 1 86 ? -10.218 4.570 33.326 1.00 73.69 86 SER A N 1
ATOM 683 C CA . SER A 1 86 ? -9.570 3.297 32.981 1.00 73.69 86 SER A CA 1
ATOM 684 C C . SER A 1 86 ? -8.949 2.617 34.209 1.00 73.69 86 SER A C 1
ATOM 686 O O . SER A 1 86 ? -9.198 1.440 34.477 1.00 73.69 86 SER A O 1
ATOM 688 N N . ALA A 1 87 ? -8.203 3.370 35.023 1.00 73.75 87 ALA A N 1
ATOM 689 C CA . ALA A 1 87 ? -7.590 2.856 36.244 1.00 73.75 87 ALA A CA 1
ATOM 690 C C . ALA A 1 87 ? -8.640 2.406 37.281 1.00 73.75 87 ALA A C 1
ATOM 692 O O . ALA A 1 87 ? -8.474 1.370 37.928 1.00 73.75 87 ALA A O 1
ATOM 693 N N . CYS A 1 88 ? -9.762 3.124 37.398 1.00 70.94 88 CYS A N 1
ATOM 694 C CA . CYS A 1 88 ? -10.874 2.731 38.260 1.00 70.94 88 CYS A CA 1
ATOM 695 C C . CYS A 1 88 ? -11.575 1.451 37.792 1.00 70.94 88 CYS A C 1
ATOM 697 O O . CYS A 1 88 ? -11.946 0.618 38.620 1.00 70.94 88 CYS A O 1
ATOM 699 N N . GLU A 1 89 ? -11.763 1.277 36.484 1.00 72.75 89 GLU A N 1
ATOM 700 C CA . GLU A 1 89 ? -12.351 0.059 35.921 1.00 72.75 89 GLU A CA 1
ATOM 701 C C . GLU A 1 89 ? -11.452 -1.162 36.170 1.00 72.75 89 GLU A C 1
ATOM 703 O O . GLU A 1 89 ? -11.938 -2.205 36.616 1.00 72.75 89 GLU A O 1
ATOM 708 N N . ASN A 1 90 ? -10.135 -1.000 36.020 1.00 72.62 90 ASN A N 1
ATOM 709 C CA . ASN A 1 90 ? -9.148 -2.031 36.353 1.00 72.62 90 ASN A CA 1
ATOM 710 C C . ASN A 1 90 ? -9.118 -2.349 37.857 1.00 72.62 90 ASN A C 1
ATOM 712 O O . ASN A 1 90 ? -9.072 -3.515 38.245 1.00 72.62 90 ASN A O 1
ATOM 716 N N . GLY A 1 91 ? -9.215 -1.335 38.722 1.00 72.06 91 GLY A N 1
ATOM 717 C CA . GLY A 1 91 ? -9.296 -1.536 40.171 1.00 72.06 91 GLY A CA 1
ATOM 718 C C . GLY A 1 91 ? -10.556 -2.287 40.612 1.00 72.06 91 GLY A C 1
ATOM 719 O O . GLY A 1 91 ? -10.489 -3.104 41.532 1.00 72.06 91 GLY A O 1
ATOM 720 N N . LYS A 1 92 ? -11.698 -2.060 39.941 1.00 71.38 92 LYS A N 1
ATOM 721 C CA . LYS A 1 92 ? -12.955 -2.780 40.216 1.00 71.38 92 LYS A CA 1
ATOM 722 C C . LYS A 1 92 ? -12.816 -4.275 39.928 1.00 71.38 92 LYS A C 1
ATOM 724 O O . LYS A 1 92 ? -13.324 -5.077 40.706 1.00 71.38 92 LYS A O 1
ATOM 729 N N . ARG A 1 93 ? -12.100 -4.649 38.860 1.00 71.44 93 ARG A N 1
ATOM 730 C CA . ARG A 1 93 ? -11.832 -6.057 38.509 1.00 71.44 93 ARG A CA 1
ATOM 731 C C . ARG A 1 93 ? -10.982 -6.791 39.552 1.00 71.44 93 ARG A C 1
ATOM 733 O O . ARG A 1 93 ? -11.074 -8.006 39.645 1.00 71.44 93 ARG A O 1
ATOM 740 N N . LEU A 1 94 ? -10.187 -6.067 40.343 1.00 67.44 94 LEU A N 1
ATOM 741 C CA . LEU A 1 94 ? -9.286 -6.625 41.362 1.00 67.44 94 LEU A CA 1
ATOM 742 C C . LEU A 1 94 ? -9.849 -6.574 42.791 1.00 67.44 94 LEU A C 1
ATOM 744 O O . LEU A 1 94 ? -9.107 -6.838 43.736 1.00 67.44 94 LEU A O 1
ATOM 748 N N . GLU A 1 95 ? -11.110 -6.163 42.967 1.00 73.25 95 GLU A N 1
ATOM 749 C CA . GLU A 1 95 ? -11.712 -5.910 44.287 1.00 73.25 95 GLU A CA 1
ATOM 750 C C . GLU A 1 95 ? -10.860 -4.966 45.168 1.00 73.25 95 GLU A C 1
ATOM 752 O O . GLU A 1 95 ? -10.866 -5.046 46.396 1.00 73.25 95 GLU A O 1
ATOM 757 N N . ALA A 1 96 ? -10.116 -4.035 44.555 1.00 71.75 96 ALA A N 1
ATOM 758 C CA . ALA A 1 96 ? -9.218 -3.101 45.241 1.00 71.75 96 ALA A CA 1
ATOM 759 C C . ALA A 1 96 ? -9.989 -1.928 45.887 1.00 71.75 96 ALA A C 1
ATOM 761 O O . ALA A 1 96 ? -9.717 -0.753 45.635 1.00 71.75 96 ALA A O 1
ATOM 762 N N . THR A 1 97 ? -11.000 -2.240 46.700 1.00 69.31 97 THR A N 1
ATOM 763 C CA . THR A 1 97 ? -12.004 -1.283 47.191 1.00 69.31 97 THR A CA 1
ATOM 764 C C . THR A 1 97 ? -11.416 -0.166 48.049 1.00 69.31 97 THR A C 1
ATOM 766 O O . THR A 1 97 ? -11.894 0.964 47.984 1.00 69.31 97 THR A O 1
ATOM 769 N N . GLU A 1 98 ? -10.377 -0.449 48.834 1.00 70.25 98 GLU A N 1
ATOM 770 C CA . GLU A 1 98 ? -9.762 0.525 49.747 1.00 70.25 98 GLU A CA 1
ATOM 771 C C . GLU A 1 98 ? -8.909 1.560 48.993 1.00 70.25 98 GLU A C 1
ATOM 773 O O . GLU A 1 98 ? -9.071 2.764 49.189 1.00 70.25 98 GLU A O 1
ATOM 778 N N . VAL A 1 99 ? -8.098 1.095 48.037 1.00 70.50 99 VAL A N 1
ATOM 779 C CA . VAL A 1 99 ? -7.289 1.936 47.138 1.00 70.50 99 VAL A CA 1
ATOM 780 C C . VAL A 1 99 ? -8.171 2.846 46.290 1.00 70.50 99 VAL A C 1
ATOM 782 O O . VAL A 1 99 ? -7.926 4.049 46.194 1.00 70.50 99 VAL A O 1
ATOM 785 N N . LEU A 1 100 ? -9.225 2.275 45.699 1.00 67.88 100 LEU A N 1
ATOM 786 C CA . LEU A 1 100 ? -10.191 3.037 44.918 1.00 67.88 100 LEU A CA 1
ATOM 787 C C . LEU A 1 100 ? -10.866 4.103 45.776 1.00 67.88 100 LEU A C 1
ATOM 789 O O . LEU A 1 100 ? -10.953 5.247 45.351 1.00 67.88 100 LEU A O 1
ATOM 793 N N . SER A 1 101 ? -11.295 3.763 46.992 1.00 71.25 101 SER A N 1
ATOM 794 C CA . SER A 1 101 ? -11.981 4.713 47.875 1.00 71.25 101 SER A CA 1
ATOM 795 C C . SER A 1 101 ? -11.119 5.939 48.191 1.00 71.25 101 SER A C 1
ATOM 797 O O . SER A 1 101 ? -11.620 7.061 48.136 1.00 71.25 101 SER A O 1
ATOM 799 N N . GLN A 1 102 ? -9.821 5.751 48.457 1.00 75.44 102 GLN A N 1
ATOM 800 C CA . GLN A 1 102 ? -8.911 6.868 48.720 1.00 75.44 102 GLN A CA 1
ATOM 801 C C . GLN A 1 102 ? -8.629 7.700 47.459 1.00 75.44 102 GLN A C 1
ATOM 803 O O . GLN A 1 102 ? -8.719 8.924 47.507 1.00 75.44 102 GLN A O 1
ATOM 808 N N . ALA A 1 103 ? -8.371 7.060 46.313 1.00 72.62 103 ALA A N 1
ATOM 809 C CA . ALA A 1 103 ? -8.134 7.771 45.053 1.00 72.62 103 ALA A CA 1
ATOM 810 C C . ALA A 1 103 ? -9.357 8.592 44.601 1.00 72.62 103 ALA A C 1
ATOM 812 O O . ALA A 1 103 ? -9.213 9.691 44.067 1.00 72.62 103 ALA A O 1
ATOM 813 N N . LEU A 1 104 ? -10.567 8.078 44.845 1.00 71.00 104 LEU A N 1
ATOM 814 C CA . LEU A 1 104 ? -11.825 8.769 44.558 1.00 71.00 104 LEU A CA 1
ATOM 815 C C . LEU A 1 104 ? -12.021 10.006 45.459 1.00 71.00 104 LEU A C 1
ATOM 817 O O . LEU A 1 104 ? -12.507 11.032 44.981 1.00 71.00 104 LEU A O 1
ATOM 821 N N . LEU A 1 105 ? -11.610 9.944 46.734 1.00 75.44 105 LEU A N 1
ATOM 822 C CA . LEU A 1 105 ? -11.613 11.102 47.639 1.00 75.44 105 LEU A CA 1
ATOM 823 C C . LEU A 1 105 ? -10.649 12.197 47.166 1.00 75.44 105 LEU A C 1
ATOM 825 O O . LEU A 1 105 ? -11.016 13.372 47.168 1.00 75.44 105 LEU A O 1
ATOM 829 N N . ASP A 1 106 ? -9.460 11.812 46.704 1.00 77.25 106 ASP A N 1
ATOM 830 C CA . ASP A 1 106 ? -8.446 12.750 46.212 1.00 77.25 106 ASP A CA 1
ATOM 831 C C . ASP A 1 106 ? -8.858 13.408 44.876 1.00 77.25 106 ASP A C 1
ATOM 833 O O . ASP A 1 106 ? -8.497 14.555 44.605 1.00 77.25 106 ASP A O 1
ATOM 837 N N . TRP A 1 107 ? -9.670 12.723 44.058 1.00 77.94 107 TRP A N 1
ATOM 838 C CA . TRP A 1 107 ? -10.202 13.240 42.786 1.00 77.94 107 TRP A CA 1
ATOM 839 C C . TRP A 1 107 ? -11.412 14.163 42.925 1.00 77.94 107 TRP A C 1
ATOM 841 O O . TRP A 1 107 ? -11.725 14.900 41.984 1.00 77.94 107 TRP A O 1
ATOM 851 N N . LYS A 1 108 ? -12.105 14.145 44.069 1.00 79.44 108 LYS A N 1
ATOM 852 C CA . LYS A 1 108 ? -13.335 14.923 44.277 1.00 79.44 108 LYS A CA 1
ATOM 853 C C . LYS A 1 108 ? -13.189 16.409 43.879 1.00 79.44 108 LYS A C 1
ATOM 855 O O . LYS A 1 108 ? -14.012 16.860 43.081 1.00 79.44 108 LYS A O 1
ATOM 860 N N . PRO A 1 109 ? -12.140 17.150 44.293 1.00 79.38 109 PRO A N 1
ATOM 861 C CA . PRO A 1 109 ? -11.990 18.560 43.919 1.00 79.38 109 PRO A CA 1
ATOM 862 C C . PRO A 1 109 ? -11.812 18.786 42.409 1.00 79.38 109 PRO A C 1
ATOM 864 O O . PRO A 1 109 ? -12.263 19.795 41.877 1.00 79.38 109 PRO A O 1
ATOM 867 N N . VAL A 1 110 ? -11.173 17.847 41.701 1.00 76.88 110 VAL A N 1
ATOM 868 C CA . VAL A 1 110 ? -10.939 17.934 40.246 1.00 76.88 110 VAL A CA 1
ATOM 869 C C . VAL A 1 110 ? -12.243 17.729 39.475 1.00 76.88 110 VAL A C 1
ATOM 871 O O . VAL A 1 110 ? -12.510 18.429 38.498 1.00 76.88 110 VAL A O 1
ATOM 874 N N . VAL A 1 111 ? -13.074 16.789 39.931 1.00 76.06 111 VAL A N 1
ATOM 875 C CA . VAL A 1 111 ? -14.410 16.545 39.372 1.00 76.06 111 VAL A CA 1
ATOM 876 C C . VAL A 1 111 ? -15.306 17.768 39.589 1.00 76.06 111 VAL A C 1
ATOM 878 O O . VAL A 1 111 ? -15.956 18.223 38.650 1.00 76.06 111 VAL A O 1
ATOM 881 N N . GLU A 1 112 ? -15.298 18.351 40.788 1.00 80.38 112 GLU A N 1
ATOM 882 C CA . GLU A 1 112 ? -16.054 19.575 41.090 1.00 80.38 112 GLU A CA 1
ATOM 883 C C . GLU A 1 112 ? -15.593 20.769 40.231 1.00 80.38 112 GLU A C 1
ATOM 885 O O . GLU A 1 112 ? -16.429 21.474 39.662 1.00 80.38 112 GLU A O 1
ATOM 890 N N . GLU A 1 113 ? -14.279 20.950 40.044 1.00 82.00 113 GLU A N 1
ATOM 891 C CA . GLU A 1 113 ? -13.700 21.986 39.174 1.00 82.00 113 GLU A CA 1
ATOM 892 C C . GLU A 1 113 ? -14.119 21.809 37.700 1.00 82.00 113 GLU A C 1
ATOM 894 O O . GLU A 1 113 ? -14.501 22.776 37.034 1.00 82.00 113 GLU A O 1
ATOM 899 N N . GLN A 1 114 ? -14.095 20.581 37.171 1.00 78.56 114 GLN A N 1
ATOM 900 C CA . GLN A 1 114 ? -14.522 20.307 35.794 1.00 78.56 114 GLN A CA 1
ATOM 901 C C . GLN A 1 114 ? -16.017 20.549 35.584 1.00 78.56 114 GLN A C 1
ATOM 903 O O . GLN A 1 114 ? -16.392 21.156 34.579 1.00 78.56 114 GLN A O 1
ATOM 908 N N . LEU A 1 115 ? -16.865 20.131 36.528 1.00 79.81 115 LEU A N 1
ATOM 909 C CA . LEU A 1 115 ? -18.304 20.381 36.460 1.00 79.81 115 LEU A CA 1
ATOM 910 C C . LEU A 1 115 ? -18.603 21.886 36.478 1.00 79.81 115 LEU A C 1
ATOM 912 O O . LEU A 1 115 ? -19.355 22.374 35.633 1.00 79.81 115 LEU A O 1
ATOM 916 N N . ALA A 1 116 ? -17.961 22.630 37.384 1.00 77.06 116 ALA A N 1
ATOM 917 C CA . ALA A 1 116 ? -18.083 24.084 37.453 1.00 77.06 116 ALA A CA 1
ATOM 918 C C . ALA A 1 116 ? -17.653 24.754 36.137 1.00 77.06 116 ALA A C 1
ATOM 920 O O . ALA A 1 116 ? -18.352 25.634 35.633 1.00 77.06 116 ALA A O 1
ATOM 921 N N . ASN A 1 117 ? -16.560 24.291 35.523 1.00 76.12 117 ASN A N 1
ATOM 922 C CA . ASN A 1 117 ? -16.103 24.786 34.225 1.00 76.12 117 ASN A CA 1
ATOM 923 C C . ASN A 1 117 ? -17.084 24.464 33.091 1.00 76.12 117 ASN A C 1
ATOM 925 O O . ASN A 1 117 ? -17.332 25.321 32.246 1.00 76.12 117 ASN A O 1
ATOM 929 N N . MET A 1 118 ? -17.676 23.267 33.061 1.00 76.56 118 MET A N 1
ATOM 930 C CA . MET A 1 118 ? -18.675 22.914 32.047 1.00 76.56 118 MET A CA 1
ATOM 931 C C . MET A 1 118 ? -19.918 23.805 32.140 1.00 76.56 118 MET A C 1
ATOM 933 O O . MET A 1 118 ? -20.418 24.262 31.107 1.00 76.56 118 MET A O 1
ATOM 937 N N . LEU A 1 119 ? -20.375 24.087 33.364 1.00 73.94 119 LEU A N 1
ATOM 938 C CA . LEU A 1 119 ? -21.489 24.996 33.631 1.00 73.94 119 LEU A CA 1
ATOM 939 C C . LEU A 1 119 ? -21.137 26.445 33.250 1.00 73.94 119 LEU A C 1
ATOM 941 O O . LEU A 1 119 ? -21.924 27.108 32.572 1.00 73.94 119 LEU A O 1
ATOM 945 N N . PHE A 1 120 ? -19.939 26.916 33.613 1.00 73.50 120 PHE A N 1
ATOM 946 C CA . PHE A 1 120 ? -19.472 28.279 33.333 1.00 73.50 120 PHE A CA 1
ATOM 947 C C . PHE A 1 120 ? -19.235 28.542 31.840 1.00 73.50 120 PHE A C 1
ATOM 949 O O . PHE A 1 120 ? -19.608 29.594 31.326 1.00 73.50 120 PHE A O 1
ATOM 956 N N . LEU A 1 121 ? -18.656 27.578 31.117 1.00 76.44 121 LEU A N 1
ATOM 957 C CA . LEU A 1 121 ? -18.352 27.692 29.684 1.00 76.44 121 LEU A CA 1
ATOM 958 C C . LEU A 1 121 ? -19.582 27.499 28.784 1.00 76.44 121 LEU A C 1
ATOM 960 O O . LEU A 1 121 ? -19.451 27.494 27.561 1.00 76.44 121 LEU A O 1
ATOM 964 N N . GLY A 1 122 ? -20.774 27.345 29.367 1.00 76.50 122 GLY A N 1
ATOM 965 C CA . GLY A 1 122 ? -22.012 27.206 28.608 1.00 76.50 122 GLY A CA 1
ATOM 966 C C . GLY A 1 122 ? -22.086 25.901 27.817 1.00 76.50 122 GLY A C 1
ATOM 967 O O . GLY A 1 122 ? -22.676 25.883 26.738 1.00 76.50 122 GLY A O 1
ATOM 968 N N . SER A 1 123 ? -21.500 24.817 28.339 1.00 79.44 123 SER A N 1
ATOM 969 C CA . SER A 1 123 ? -21.643 23.485 27.738 1.00 79.44 123 SER A CA 1
ATOM 970 C C . SER A 1 123 ? -23.121 23.115 27.611 1.00 79.44 123 SER A C 1
ATOM 972 O O . SER A 1 123 ? -23.961 23.577 28.394 1.00 79.44 123 SER A O 1
ATOM 974 N N . SER A 1 124 ? -23.461 22.286 26.620 1.00 76.81 124 SER A N 1
ATOM 975 C CA . SER A 1 124 ? -24.855 21.890 26.437 1.00 76.81 124 SER A CA 1
ATOM 976 C C . SER A 1 124 ? -25.354 21.108 27.667 1.00 76.81 124 SER A C 1
ATOM 978 O O . SER A 1 124 ? -24.583 20.338 28.253 1.00 76.81 124 SER A O 1
ATOM 980 N N . PRO A 1 125 ? -26.631 21.256 28.069 1.00 68.81 125 PRO A N 1
ATOM 981 C CA . PRO A 1 125 ? -27.198 20.480 29.173 1.00 68.81 125 PRO A CA 1
ATOM 982 C C . PRO A 1 125 ? -27.016 18.962 29.003 1.00 68.81 125 PRO A C 1
ATOM 984 O O . PRO A 1 125 ? -26.756 18.255 29.974 1.00 68.81 125 PRO A O 1
ATOM 987 N N . ASP A 1 126 ? -27.063 18.462 27.764 1.00 67.25 126 ASP A N 1
ATOM 988 C CA . ASP A 1 126 ? -26.841 17.047 27.454 1.00 67.25 126 ASP A CA 1
ATOM 989 C C . ASP A 1 126 ? -25.399 16.606 27.726 1.00 67.25 126 ASP A C 1
ATOM 991 O O . ASP A 1 126 ? -25.182 15.481 28.180 1.00 67.25 126 ASP A O 1
ATOM 995 N N . ASP A 1 127 ? -24.409 17.461 27.465 1.00 71.62 127 ASP A N 1
ATOM 996 C CA . ASP A 1 127 ? -23.004 17.145 27.731 1.00 71.62 127 ASP A CA 1
ATOM 997 C C . ASP A 1 127 ? -22.724 17.114 29.230 1.00 71.62 127 ASP A C 1
ATOM 999 O O . ASP A 1 127 ? -22.060 16.191 29.703 1.00 71.62 127 ASP A O 1
ATOM 1003 N N . VAL A 1 128 ? -23.309 18.051 29.983 1.00 72.31 128 VAL A N 1
ATOM 1004 C CA . VAL A 1 128 ? -23.252 18.062 31.451 1.00 72.31 128 VAL A CA 1
ATOM 1005 C C . VAL A 1 128 ? -23.897 16.790 32.012 1.00 72.31 128 VAL A C 1
ATOM 1007 O O . VAL A 1 128 ? -23.267 16.072 32.784 1.00 72.31 128 VAL A O 1
ATOM 1010 N N . VAL A 1 129 ? -25.104 16.426 31.561 1.00 70.00 129 VAL A N 1
ATOM 1011 C CA . VAL A 1 129 ? -25.805 15.207 32.011 1.00 70.00 129 VAL A CA 1
ATOM 1012 C C . VAL A 1 129 ? -25.048 13.931 31.625 1.00 70.00 129 VAL A C 1
ATOM 1014 O O . VAL A 1 129 ? -24.949 13.005 32.435 1.00 70.00 129 VAL A O 1
ATOM 1017 N N . LYS A 1 130 ? -24.495 13.848 30.409 1.00 74.00 130 LYS A N 1
ATOM 1018 C CA . LYS A 1 130 ? -23.688 12.697 29.966 1.00 74.00 130 LYS A CA 1
ATOM 1019 C C . LYS A 1 130 ? -22.413 12.559 30.785 1.00 74.00 130 LYS A C 1
ATOM 1021 O O . LYS A 1 130 ? -22.066 11.439 31.152 1.00 74.00 130 LYS A O 1
ATOM 1026 N N . TRP A 1 131 ? -21.721 13.660 31.058 1.00 78.44 131 TRP A N 1
ATOM 1027 C CA . TRP A 1 131 ? -20.517 13.661 31.883 1.00 78.44 131 TRP A CA 1
ATOM 1028 C C . TRP A 1 131 ? -20.841 13.222 33.317 1.00 78.44 131 TRP A C 1
ATOM 1030 O O . TRP A 1 131 ? -20.252 12.266 33.816 1.00 78.44 131 TRP A O 1
ATOM 1040 N N . CYS A 1 132 ? -21.888 13.794 33.911 1.00 71.12 132 CYS A N 1
ATOM 1041 C CA . CYS A 1 132 ? -22.410 13.430 35.226 1.00 71.12 132 CYS A CA 1
ATOM 1042 C C . CYS A 1 132 ? -22.787 11.938 35.344 1.00 71.12 132 CYS A C 1
ATOM 1044 O O . CYS A 1 132 ? -22.500 11.301 36.360 1.00 71.12 132 CYS A O 1
ATOM 1046 N N . ARG A 1 133 ? -23.388 11.338 34.303 1.00 71.50 133 ARG A N 1
ATOM 1047 C CA . ARG A 1 133 ? -23.650 9.885 34.263 1.00 71.50 133 ARG A CA 1
ATOM 1048 C C . ARG A 1 133 ? -22.367 9.068 34.250 1.00 71.50 133 ARG A C 1
ATOM 1050 O O . ARG A 1 133 ? -22.263 8.130 35.028 1.00 71.50 133 ARG A O 1
ATOM 1057 N N . ARG A 1 134 ? -21.378 9.453 33.436 1.00 72.00 134 ARG A N 1
ATOM 1058 C CA . ARG A 1 134 ? -20.085 8.754 33.402 1.00 72.00 134 ARG A CA 1
ATOM 1059 C C . ARG A 1 134 ? -19.425 8.767 34.773 1.00 72.00 134 ARG A C 1
ATOM 1061 O O . ARG A 1 134 ? -18.995 7.716 35.220 1.00 72.00 134 ARG A O 1
ATOM 1068 N N . VAL A 1 135 ? -19.418 9.911 35.463 1.00 71.25 135 VAL A N 1
ATOM 1069 C CA . VAL A 1 135 ? -18.903 10.024 36.839 1.00 71.25 135 VAL A CA 1
ATOM 1070 C C . VAL A 1 135 ? -19.650 9.068 37.781 1.00 71.25 135 VAL A C 1
ATOM 1072 O O . VAL A 1 135 ? -19.025 8.310 38.523 1.00 71.25 135 VAL A O 1
ATOM 1075 N N . ARG A 1 136 ? -20.986 9.027 37.707 1.00 68.38 136 ARG A N 1
ATOM 1076 C CA . ARG A 1 136 ? -21.819 8.116 38.510 1.00 68.38 136 ARG A CA 1
ATOM 1077 C C . ARG A 1 136 ? -21.515 6.636 38.251 1.00 68.38 136 ARG A C 1
ATOM 1079 O O . ARG A 1 136 ? -21.454 5.869 39.212 1.00 68.38 136 ARG A O 1
ATOM 1086 N N . ASP A 1 137 ? -21.318 6.244 36.996 1.00 67.75 137 ASP A N 1
ATOM 1087 C CA . ASP A 1 137 ? -21.073 4.851 36.597 1.00 67.75 137 ASP A CA 1
ATOM 1088 C C . ASP A 1 137 ? -19.714 4.330 37.115 1.00 67.75 137 ASP A C 1
ATOM 1090 O O . ASP A 1 137 ? -19.559 3.139 37.408 1.00 67.75 137 ASP A O 1
ATOM 1094 N N . VAL A 1 138 ? -18.751 5.224 37.388 1.00 68.69 138 VAL A N 1
ATOM 1095 C CA . VAL A 1 138 ? -17.497 4.882 38.095 1.00 68.69 138 VAL A CA 1
ATOM 1096 C C . VAL A 1 138 ? -17.678 4.783 39.621 1.00 68.69 138 VAL A C 1
ATOM 1098 O O . VAL A 1 138 ? -16.711 4.729 40.369 1.00 68.69 138 VAL A O 1
ATOM 1101 N N . SER A 1 139 ? -18.918 4.691 40.111 1.00 60.97 139 SER A N 1
ATOM 1102 C CA . SER A 1 139 ? -19.264 4.613 41.537 1.00 60.97 139 SER A CA 1
ATOM 1103 C C . SER A 1 139 ? -18.958 5.880 42.350 1.00 60.97 139 SER A C 1
ATOM 1105 O O . SER A 1 139 ? -19.095 5.836 43.562 1.00 60.97 139 SER A O 1
ATOM 1107 N N . MET A 1 140 ? -18.672 7.033 41.729 1.00 57.44 140 MET A N 1
ATOM 1108 C CA . MET A 1 140 ? -18.490 8.328 42.425 1.00 57.44 140 MET A CA 1
ATOM 1109 C C . MET A 1 140 ? -19.801 8.980 42.890 1.00 57.44 140 MET A C 1
ATOM 1111 O O . MET A 1 140 ? -19.783 10.051 43.491 1.00 57.44 140 MET A O 1
ATOM 1115 N N . GLY A 1 141 ? -20.961 8.376 42.611 1.00 56.62 141 GLY A N 1
ATOM 1116 C CA . GLY A 1 141 ? -22.268 9.008 42.844 1.00 56.62 141 GLY A CA 1
ATOM 1117 C C . GLY A 1 141 ? -22.567 9.393 44.300 1.00 56.62 141 GLY A C 1
ATOM 1118 O O . GLY A 1 141 ? -23.469 10.185 44.531 1.00 56.62 141 GLY A O 1
ATOM 1119 N N . HIS A 1 142 ? -21.822 8.855 45.269 1.00 61.28 142 HIS A N 1
ATOM 1120 C CA . HIS A 1 142 ? -21.927 9.199 46.691 1.00 61.28 142 HIS A CA 1
ATOM 1121 C C . HIS A 1 142 ? -20.919 10.275 47.146 1.00 61.28 142 HIS A C 1
ATOM 1123 O O . HIS A 1 142 ? -21.011 10.738 48.279 1.00 61.28 142 HIS A O 1
ATOM 1129 N N . LEU A 1 143 ? -19.959 10.657 46.292 1.00 53.78 143 LEU A N 1
ATOM 1130 C CA . LEU A 1 143 ? -18.887 11.616 46.597 1.00 53.78 143 LEU A CA 1
ATOM 1131 C C . LEU A 1 143 ? -19.169 13.033 46.088 1.00 53.78 143 LEU A C 1
ATOM 1133 O O . LEU A 1 143 ? -18.665 13.992 46.676 1.00 53.78 143 LEU A O 1
ATOM 1137 N N . LEU A 1 144 ? -19.990 13.172 45.044 1.00 58.38 144 LEU A N 1
ATOM 1138 C CA . LEU A 1 144 ? -20.554 14.465 44.662 1.00 58.38 144 LEU A CA 1
ATOM 1139 C C . LEU A 1 144 ? -21.522 14.913 45.758 1.00 58.38 144 LEU A C 1
ATOM 1141 O O . LEU A 1 144 ? -22.421 14.158 46.136 1.00 58.38 144 LEU A O 1
ATOM 1145 N N . GLU A 1 145 ? -21.342 16.127 46.282 1.00 61.69 145 GLU A N 1
ATOM 1146 C CA . GLU A 1 145 ? -22.346 16.699 47.175 1.00 61.69 145 GLU A CA 1
ATOM 1147 C C . GLU A 1 145 ? -23.692 16.730 46.451 1.00 61.69 145 GLU A C 1
ATOM 1149 O O . GLU A 1 145 ? -23.795 17.223 45.325 1.00 61.69 145 GLU A O 1
ATOM 1154 N N . VAL A 1 146 ? -24.727 16.202 47.111 1.00 57.91 146 VAL A N 1
ATOM 1155 C CA . VAL A 1 146 ? -26.105 16.157 46.596 1.00 57.91 146 VAL A CA 1
ATOM 1156 C C . VAL A 1 146 ? -26.542 17.534 46.064 1.00 57.91 146 VAL A C 1
ATOM 1158 O O . VAL A 1 146 ? -27.222 17.600 45.045 1.00 57.91 146 VAL A O 1
ATOM 1161 N N . GLY A 1 147 ? -26.050 18.624 46.669 1.00 65.50 147 GLY A N 1
ATOM 1162 C CA . GLY A 1 147 ? -26.327 20.001 46.255 1.00 65.50 147 GLY A CA 1
ATOM 1163 C C . GLY A 1 147 ? -25.820 20.381 44.857 1.00 65.50 147 GLY A C 1
ATOM 1164 O O . GLY A 1 147 ? -26.592 20.923 44.075 1.00 65.50 147 GLY A O 1
ATOM 1165 N N . LEU A 1 148 ? -24.575 20.055 44.483 1.00 64.25 148 LEU A N 1
ATOM 1166 C CA . LEU A 1 148 ? -24.027 20.409 43.156 1.00 64.25 148 LEU A CA 1
ATOM 1167 C C . LEU A 1 148 ? -24.740 19.666 42.021 1.00 64.25 148 LEU A C 1
ATOM 1169 O O . LEU A 1 148 ? -24.918 20.189 40.919 1.00 64.25 148 LEU A O 1
ATOM 1173 N N . TRP A 1 149 ? -25.168 18.436 42.301 1.00 65.69 149 TRP A N 1
ATOM 1174 C CA . TRP A 1 149 ? -25.993 17.664 41.384 1.00 65.69 149 TRP A CA 1
ATOM 1175 C C . TRP A 1 149 ? -27.371 18.301 41.199 1.00 65.69 149 TRP A C 1
ATOM 1177 O O . TRP A 1 149 ? -27.830 18.473 40.069 1.00 65.69 149 TRP A O 1
ATOM 1187 N N . GLU A 1 150 ? -28.027 18.649 42.307 1.00 70.88 150 GLU A N 1
ATOM 1188 C CA . GLU A 1 150 ? -29.332 19.304 42.292 1.00 70.88 150 GLU A CA 1
ATOM 1189 C C . GLU A 1 150 ? -29.266 20.650 41.561 1.00 70.88 150 GLU A C 1
ATOM 1191 O O . GLU A 1 150 ? -30.129 20.915 40.732 1.00 70.88 150 GLU A O 1
ATOM 1196 N N . GLU A 1 151 ? -28.215 21.449 41.759 1.00 73.94 151 GLU A N 1
ATOM 1197 C CA . GLU A 1 151 ? -28.007 22.720 41.052 1.00 73.94 151 GLU A CA 1
ATOM 1198 C C . GLU A 1 151 ? -27.816 22.536 39.540 1.00 73.94 151 GLU A C 1
ATOM 1200 O O . GLU A 1 151 ? -28.499 23.189 38.750 1.00 73.94 151 GLU A O 1
ATOM 1205 N N . ALA A 1 152 ? -26.949 21.610 39.111 1.00 68.62 152 ALA A N 1
ATOM 1206 C CA . ALA A 1 152 ? -26.739 21.331 37.688 1.00 68.62 152 ALA A CA 1
ATOM 1207 C C . ALA A 1 152 ? -28.012 20.787 37.015 1.00 68.62 152 ALA A C 1
ATOM 1209 O O . ALA A 1 152 ? -28.319 21.124 35.868 1.00 68.62 152 ALA A O 1
ATOM 1210 N N . GLN A 1 153 ? -28.776 19.963 37.736 1.00 72.00 153 GLN A N 1
ATOM 1211 C CA . GLN A 1 153 ? -30.057 19.445 37.273 1.00 72.00 153 GLN A CA 1
ATOM 1212 C C . GLN A 1 153 ? -31.121 20.553 37.195 1.00 72.00 153 GLN A C 1
ATOM 1214 O O . GLN A 1 153 ? -31.869 20.593 36.220 1.00 72.00 153 GLN A O 1
ATOM 1219 N N . GLN A 1 154 ? -31.176 21.465 38.170 1.00 77.62 154 GLN A N 1
ATOM 1220 C CA . GLN A 1 154 ? -32.097 22.607 38.176 1.00 77.62 154 GLN A CA 1
ATOM 1221 C C . GLN A 1 154 ? -31.784 23.613 37.061 1.00 77.62 154 GLN A C 1
ATOM 1223 O O . GLN A 1 154 ? -32.700 24.057 36.375 1.00 77.62 154 GLN A O 1
ATOM 1228 N N . GLU A 1 155 ? -30.512 23.923 36.807 1.00 77.62 155 GLU A N 1
ATOM 1229 C CA . GLU A 1 155 ? -30.105 24.800 35.698 1.00 77.62 155 GLU A CA 1
ATOM 1230 C C . GLU A 1 155 ? -30.439 24.174 34.330 1.00 77.62 155 GLU A C 1
ATOM 1232 O O . GLU A 1 155 ? -30.951 24.852 33.436 1.00 77.62 155 GLU A O 1
ATOM 1237 N N . ALA A 1 156 ? -30.222 22.862 34.165 1.00 70.62 156 ALA A N 1
ATOM 1238 C CA . ALA A 1 156 ? -30.624 22.140 32.957 1.00 70.62 156 ALA A CA 1
ATOM 1239 C C . ALA A 1 156 ? -32.151 22.154 32.753 1.00 70.62 156 ALA A C 1
ATOM 1241 O O . ALA A 1 156 ? -32.618 22.390 31.637 1.00 70.62 156 ALA A O 1
ATOM 1242 N N . LEU A 1 157 ? -32.927 21.955 33.827 1.00 73.12 157 LEU A N 1
ATOM 1243 C CA . LEU A 1 157 ? -34.391 22.036 33.804 1.00 73.12 157 LEU A CA 1
ATOM 1244 C C . LEU A 1 157 ? -34.880 23.451 33.458 1.00 73.12 157 LEU A C 1
ATOM 1246 O O . LEU A 1 157 ? -35.717 23.587 32.572 1.00 73.12 157 LEU A O 1
ATOM 1250 N N . SER A 1 158 ? -34.298 24.489 34.065 1.00 77.69 158 SER A N 1
ATOM 1251 C CA . SER A 1 158 ? -34.605 25.903 33.796 1.00 77.69 158 SER A CA 1
ATOM 1252 C C . SER A 1 158 ? -34.365 26.285 32.330 1.00 77.69 158 SER A C 1
ATOM 1254 O O . SER A 1 158 ? -35.208 26.914 31.684 1.00 77.69 158 SER A O 1
ATOM 1256 N N . ARG A 1 159 ? -33.242 25.841 31.746 1.00 75.75 159 ARG A N 1
ATOM 1257 C CA . ARG A 1 159 ? -32.959 26.057 30.317 1.00 75.75 159 ARG A CA 1
ATOM 1258 C C . ARG A 1 159 ? -33.933 25.313 29.413 1.00 75.75 159 ARG A C 1
ATOM 1260 O O . ARG A 1 159 ? -34.326 25.851 28.382 1.00 75.75 159 ARG A O 1
ATOM 1267 N N . TRP A 1 160 ? -34.340 24.102 29.785 1.00 76.81 160 TRP A N 1
ATOM 1268 C CA . TRP A 1 160 ? -35.359 23.370 29.035 1.00 76.81 160 TRP A CA 1
ATOM 1269 C C . TRP A 1 160 ? -36.730 24.041 29.096 1.00 76.81 160 TRP A C 1
ATOM 1271 O O . TRP A 1 160 ? -37.395 24.108 28.065 1.00 76.81 160 TRP A O 1
ATOM 1281 N N . ASP A 1 161 ? -37.136 24.571 30.249 1.00 77.75 161 ASP A N 1
ATOM 1282 C CA . ASP A 1 161 ? -38.396 25.312 30.386 1.00 77.75 161 ASP A CA 1
ATOM 1283 C C . ASP A 1 161 ? -38.391 26.575 29.518 1.00 77.75 161 ASP A C 1
ATOM 1285 O O . ASP A 1 161 ? -39.340 26.816 28.774 1.00 77.75 161 ASP A O 1
ATOM 1289 N N . SER A 1 162 ? -37.267 27.298 29.488 1.00 81.31 162 SER A N 1
ATOM 1290 C CA . SER A 1 162 ? -37.068 28.436 28.583 1.00 81.31 162 SER A CA 1
ATOM 1291 C C . SER A 1 162 ? -37.213 28.053 27.101 1.00 81.31 162 SER A C 1
ATOM 1293 O O . SER A 1 162 ? -37.837 28.781 26.331 1.00 81.31 162 SER A O 1
ATOM 1295 N N . GLU A 1 163 ? -36.685 26.902 26.676 1.00 80.62 163 GLU A N 1
ATOM 1296 C CA . GLU A 1 163 ? -36.792 26.430 25.284 1.00 80.62 163 GLU A CA 1
ATOM 1297 C C . GLU A 1 163 ? -38.212 25.969 24.920 1.00 80.62 163 GLU A C 1
ATOM 1299 O O . GLU A 1 163 ? -38.660 26.184 23.790 1.00 80.62 163 GLU A O 1
ATOM 1304 N N . ILE A 1 164 ? -38.957 25.399 25.874 1.00 77.25 164 ILE A N 1
ATOM 1305 C CA . ILE A 1 164 ? -40.388 25.108 25.702 1.00 77.25 164 ILE A CA 1
ATOM 1306 C C . ILE A 1 164 ? -41.167 26.414 25.546 1.00 77.25 164 ILE A C 1
ATOM 1308 O O . ILE A 1 164 ? -41.930 26.549 24.590 1.00 77.25 164 ILE A O 1
ATOM 1312 N N . ASP A 1 165 ? -40.937 27.394 26.419 1.00 79.75 165 ASP A N 1
ATOM 1313 C CA . ASP A 1 165 ? -41.598 28.700 26.360 1.00 79.75 165 ASP A CA 1
ATOM 1314 C C . ASP A 1 165 ? -41.272 29.449 25.063 1.00 79.75 165 ASP A C 1
ATOM 1316 O O . ASP A 1 165 ? -42.159 30.041 24.442 1.00 79.75 165 ASP A O 1
ATOM 1320 N N . CYS A 1 166 ? -40.018 29.390 24.607 1.00 79.56 166 CYS A N 1
ATOM 1321 C CA . CYS A 1 166 ? -39.613 29.939 23.316 1.00 79.56 166 CYS A CA 1
ATOM 1322 C C . CYS A 1 166 ? -40.299 29.206 22.159 1.00 79.56 166 CYS A C 1
ATOM 1324 O O . CYS A 1 166 ? -40.837 29.858 21.271 1.00 79.56 166 CYS A O 1
ATOM 1326 N N . GLY A 1 167 ? -40.343 27.871 22.179 1.00 82.31 167 GLY A N 1
ATOM 1327 C CA . GLY A 1 167 ? -41.036 27.081 21.161 1.00 82.31 167 GLY A CA 1
ATOM 1328 C C . GLY A 1 167 ? -42.544 27.353 21.101 1.00 82.31 167 GLY A C 1
ATOM 1329 O O . GLY A 1 167 ? -43.106 27.415 20.010 1.00 82.31 167 GLY A O 1
ATOM 1330 N N . ILE A 1 168 ? -43.196 27.563 22.252 1.00 77.38 168 ILE A N 1
ATOM 1331 C CA . ILE A 1 168 ? -44.618 27.932 22.330 1.00 77.38 168 ILE A CA 1
ATOM 1332 C C . ILE A 1 168 ? -44.829 29.341 21.771 1.00 77.38 168 ILE A C 1
ATOM 1334 O O . ILE A 1 168 ? -45.720 29.543 20.950 1.00 77.38 168 ILE A O 1
ATOM 1338 N N . ARG A 1 169 ? -44.025 30.313 22.216 1.00 87.38 169 ARG A N 1
ATOM 1339 C CA . ARG A 1 169 ? -44.151 31.721 21.817 1.00 87.38 169 ARG A CA 1
ATOM 1340 C C . ARG A 1 169 ? -43.884 31.932 20.331 1.00 87.38 169 ARG A C 1
ATOM 1342 O O . ARG A 1 169 ? -44.565 32.740 19.707 1.00 87.38 169 ARG A O 1
ATOM 1349 N N . ASP A 1 170 ? -42.898 31.226 19.794 1.00 85.25 170 ASP A N 1
ATOM 1350 C CA . ASP A 1 170 ? -42.452 31.383 18.412 1.00 85.25 170 ASP A CA 1
ATOM 1351 C C . ASP A 1 170 ? -43.231 30.463 17.449 1.00 85.25 170 ASP A C 1
ATOM 1353 O O . ASP A 1 170 ? -42.969 30.477 16.249 1.00 85.25 170 ASP A O 1
ATOM 1357 N N . GLU A 1 171 ? -44.175 29.664 17.971 1.00 86.94 171 GLU A N 1
ATOM 1358 C CA . GLU A 1 171 ? -44.925 28.636 17.236 1.00 86.94 171 GLU A CA 1
ATOM 1359 C C . GLU A 1 171 ? -44.007 27.709 16.408 1.00 86.94 171 GLU A C 1
ATOM 1361 O O . GLU A 1 171 ? -44.341 27.303 15.296 1.00 86.94 171 GLU A O 1
ATOM 1366 N N . ASP A 1 172 ? -42.838 27.352 16.959 1.00 83.88 172 ASP A N 1
ATOM 1367 C CA . ASP A 1 172 ? -41.831 26.532 16.276 1.00 83.88 172 ASP A CA 1
ATOM 1368 C C . ASP A 1 172 ? -41.940 25.053 16.704 1.00 83.88 172 ASP A C 1
ATOM 1370 O O . ASP A 1 172 ? -41.494 24.675 17.800 1.00 83.88 172 ASP A O 1
ATOM 1374 N N . PRO A 1 173 ? -42.477 24.165 15.842 1.00 79.19 173 PRO A N 1
ATOM 1375 C CA . PRO A 1 173 ? -42.626 22.752 16.172 1.00 79.19 173 PRO A CA 1
ATOM 1376 C C . PRO A 1 173 ? -41.287 22.037 16.397 1.00 79.19 173 PRO A C 1
ATOM 1378 O O . PRO A 1 173 ? -41.251 21.022 17.097 1.00 79.19 173 PRO A O 1
ATOM 1381 N N . ARG A 1 174 ? -40.174 22.541 15.847 1.00 78.56 174 ARG A N 1
ATOM 1382 C CA . ARG A 1 174 ? -38.851 21.911 15.974 1.00 78.56 174 ARG A CA 1
ATOM 1383 C C . ARG A 1 174 ? -38.261 22.142 17.352 1.00 78.56 174 ARG A C 1
ATOM 1385 O O . ARG A 1 174 ? -37.787 21.186 17.965 1.00 78.56 174 ARG A O 1
ATOM 1392 N N . ARG A 1 175 ? -38.346 23.375 17.858 1.00 81.56 175 ARG A N 1
ATOM 1393 C CA . ARG A 1 175 ? -37.943 23.709 19.233 1.00 81.56 175 ARG A CA 1
ATOM 1394 C C . ARG A 1 175 ? -38.753 22.916 20.253 1.00 81.56 175 ARG A C 1
ATOM 1396 O O . ARG A 1 175 ? -38.175 22.314 21.155 1.00 81.56 175 ARG A O 1
ATOM 1403 N N . LEU A 1 176 ? -40.065 22.796 20.036 1.00 80.31 176 LEU A N 1
ATOM 1404 C CA . LEU A 1 176 ? -40.945 22.005 20.901 1.00 80.31 176 LEU A CA 1
ATOM 1405 C C . LEU A 1 176 ? -40.599 20.510 20.891 1.00 80.31 176 LEU A C 1
ATOM 1407 O O . LEU A 1 176 ? -40.540 19.881 21.949 1.00 80.31 176 LEU A O 1
ATOM 1411 N N . LEU A 1 177 ? -40.334 19.926 19.718 1.00 77.38 177 LEU A N 1
ATOM 1412 C CA . LEU A 1 177 ? -39.957 18.514 19.604 1.00 77.38 177 LEU A CA 1
ATOM 1413 C C . LEU A 1 177 ? -38.572 18.219 20.173 1.00 77.38 177 LEU A C 1
ATOM 1415 O O . LEU A 1 177 ? -38.386 17.161 20.778 1.00 77.38 177 LEU A O 1
ATOM 1419 N N . TRP A 1 178 ? -37.618 19.130 19.985 1.00 80.56 178 TRP A N 1
ATOM 1420 C CA . TRP A 1 178 ? -36.290 19.031 20.578 1.00 80.56 178 TRP A CA 1
ATOM 1421 C C . TRP A 1 178 ? -36.387 19.047 22.107 1.00 80.56 178 TRP A C 1
ATOM 1423 O O . TRP A 1 178 ? -35.957 18.092 22.754 1.00 80.56 178 TRP A O 1
ATOM 1433 N N . ALA A 1 179 ? -37.085 20.035 22.673 1.00 77.19 179 ALA A N 1
ATOM 1434 C CA . ALA A 1 179 ? -37.279 20.135 24.116 1.00 77.19 179 ALA A CA 1
ATOM 1435 C C . ALA A 1 179 ? -37.999 18.898 24.696 1.00 77.19 179 ALA A C 1
ATOM 1437 O O . ALA A 1 179 ? -37.609 18.373 25.739 1.00 77.19 179 ALA A O 1
ATOM 1438 N N . CYS A 1 180 ? -38.986 18.347 23.976 1.00 76.62 180 CYS A N 1
ATOM 1439 C CA . CYS A 1 180 ? -39.699 17.129 24.378 1.00 76.62 180 CYS A CA 1
ATOM 1440 C C . CYS A 1 180 ? -38.862 15.839 24.312 1.00 76.62 180 CYS A C 1
ATOM 1442 O O . CYS A 1 180 ? -39.203 14.871 24.994 1.00 76.62 180 CYS A O 1
ATOM 1444 N N . LYS A 1 181 ? -37.833 15.771 23.454 1.00 73.31 181 LYS A N 1
ATOM 1445 C CA . LYS A 1 181 ? -36.942 14.600 23.340 1.00 73.31 181 LYS A CA 1
ATOM 1446 C C . LYS A 1 181 ? -35.841 14.617 24.400 1.00 73.31 181 LYS A C 1
ATOM 1448 O O . LYS A 1 181 ? -35.430 13.544 24.836 1.00 73.31 181 LYS A O 1
ATOM 1453 N N . SER A 1 182 ? -35.403 15.803 24.817 1.00 69.19 182 SER A N 1
ATOM 1454 C CA . SER A 1 182 ? -34.262 15.968 25.723 1.00 69.19 182 SER A CA 1
ATOM 1455 C C . SER A 1 182 ? -34.638 16.031 27.211 1.00 69.19 182 SER A C 1
ATOM 1457 O O . SER A 1 182 ? -33.838 15.617 28.045 1.00 69.19 182 SER A O 1
ATOM 1459 N N . LYS A 1 183 ? -35.856 16.466 27.580 1.00 72.25 183 LYS A N 1
ATOM 1460 C CA . LYS A 1 183 ? -36.255 16.649 28.992 1.00 72.25 183 LYS A CA 1
ATOM 1461 C C . LYS A 1 183 ? -36.550 15.315 29.707 1.00 72.25 183 LYS A C 1
ATOM 1463 O O . LYS A 1 183 ? -37.663 14.790 29.648 1.00 72.25 183 LYS A O 1
ATOM 1468 N N . THR A 1 184 ? -35.579 14.765 30.441 1.00 58.84 184 THR A N 1
ATOM 1469 C CA . THR A 1 184 ? -35.817 13.669 31.405 1.00 58.84 184 THR A CA 1
ATOM 1470 C C . THR A 1 184 ? -36.296 14.226 32.748 1.00 58.84 184 THR A C 1
ATOM 1472 O O . THR A 1 184 ? -35.567 14.990 33.372 1.00 58.84 184 THR A O 1
ATOM 1475 N N . GLY A 1 185 ? -37.487 13.823 33.213 1.00 64.00 185 GLY A N 1
ATOM 1476 C CA . GLY A 1 185 ? -38.044 14.235 34.518 1.00 64.00 185 GLY A CA 1
ATOM 1477 C C . GLY A 1 185 ? -39.074 15.372 34.478 1.00 64.00 185 GLY A C 1
ATOM 1478 O O . GLY A 1 185 ? -39.436 15.894 35.526 1.00 64.00 185 GLY A O 1
ATOM 1479 N N . ALA A 1 186 ? -39.550 15.757 33.292 1.00 66.38 186 ALA A N 1
ATOM 1480 C CA . ALA A 1 186 ? -40.610 16.751 33.135 1.00 66.38 186 ALA A CA 1
ATOM 1481 C C . ALA A 1 186 ? -41.956 16.302 33.721 1.00 66.38 186 ALA A C 1
ATOM 1483 O O . ALA A 1 186 ? -42.263 15.106 33.715 1.00 66.38 186 ALA A O 1
ATOM 1484 N N . ASP A 1 187 ? -42.807 17.271 34.077 1.00 76.44 187 ASP A N 1
ATOM 1485 C CA . ASP A 1 187 ? -44.237 17.013 34.229 1.00 76.44 187 ASP A CA 1
ATOM 1486 C C . ASP A 1 187 ? -44.781 16.434 32.913 1.00 76.44 187 ASP A C 1
ATOM 1488 O O . ASP A 1 187 ? -44.707 17.043 31.838 1.00 76.44 187 ASP A O 1
ATOM 1492 N N . ALA A 1 188 ? -45.325 15.220 32.999 1.00 71.25 188 ALA A N 1
ATOM 1493 C CA . ALA A 1 188 ? -45.895 14.516 31.864 1.00 71.25 188 ALA A CA 1
ATOM 1494 C C . ALA A 1 188 ? -46.990 15.347 31.174 1.00 71.25 188 ALA A C 1
ATOM 1496 O O . ALA A 1 188 ? -47.153 15.242 29.957 1.00 71.25 188 ALA A O 1
ATOM 1497 N N . ALA A 1 189 ? -47.704 16.199 31.921 1.00 74.56 189 ALA A N 1
ATOM 1498 C CA . ALA A 1 189 ? -48.742 17.066 31.376 1.00 74.56 189 ALA A CA 1
ATOM 1499 C C . ALA A 1 189 ? -48.186 18.215 30.514 1.00 74.56 189 ALA A C 1
ATOM 1501 O O . ALA A 1 189 ? -48.848 18.634 29.563 1.00 74.56 189 ALA A O 1
ATOM 1502 N N . GLU A 1 190 ? -46.990 18.729 30.806 1.00 73.69 190 GLU A N 1
ATOM 1503 C CA . GLU A 1 190 ? -46.334 19.766 29.995 1.00 73.69 190 GLU A CA 1
ATOM 1504 C C . GLU A 1 190 ? -45.748 19.186 28.712 1.00 73.69 190 GLU A C 1
ATOM 1506 O O . GLU A 1 190 ? -45.973 19.725 27.629 1.00 73.69 190 GLU A O 1
ATOM 1511 N N . VAL A 1 191 ? -45.074 18.034 28.806 1.00 74.88 191 VAL A N 1
ATOM 1512 C CA . VAL A 1 191 ? -44.552 17.326 27.625 1.00 74.88 191 VAL A CA 1
ATOM 1513 C C . VAL A 1 191 ? -45.689 16.917 26.697 1.00 74.88 191 VAL A C 1
ATOM 1515 O O . VAL A 1 191 ? -45.551 16.995 25.477 1.00 74.88 191 VAL A O 1
ATOM 1518 N N . LEU A 1 192 ? -46.827 16.495 27.255 1.00 79.00 192 LEU A N 1
ATOM 1519 C CA . LEU A 1 192 ? -48.008 16.177 26.463 1.00 79.00 192 LEU A CA 1
ATOM 1520 C C . LEU A 1 192 ? -48.558 17.423 25.754 1.00 79.00 192 LEU A C 1
ATOM 1522 O O . LEU A 1 192 ? -48.771 17.369 24.546 1.00 79.00 192 LEU A O 1
ATOM 1526 N N . ARG A 1 193 ? -48.693 18.557 26.456 1.00 77.69 193 ARG A N 1
ATOM 1527 C CA . ARG A 1 193 ? -49.141 19.830 25.861 1.00 77.69 193 ARG A CA 1
ATOM 1528 C C . ARG A 1 193 ? -48.207 20.331 24.756 1.00 77.69 193 ARG A C 1
ATOM 1530 O O . ARG A 1 193 ? -48.680 20.714 23.688 1.00 77.69 193 ARG A O 1
ATOM 1537 N N . ALA A 1 194 ? -46.893 20.282 24.968 1.00 75.75 194 ALA A N 1
ATOM 1538 C CA . ALA A 1 194 ? -45.905 20.674 23.962 1.00 75.75 194 ALA A CA 1
ATOM 1539 C C . ALA A 1 194 ? -45.937 19.746 22.732 1.00 75.75 194 ALA A C 1
ATOM 1541 O O . ALA A 1 194 ? -45.882 20.221 21.596 1.00 75.75 194 ALA A O 1
ATOM 1542 N N . LYS A 1 195 ? -46.119 18.431 22.932 1.00 78.62 195 LYS A N 1
ATOM 1543 C CA . LYS A 1 195 ? -46.320 17.469 21.835 1.00 78.62 195 LYS A CA 1
ATOM 1544 C C . LYS A 1 195 ? -47.612 17.719 21.064 1.00 78.62 195 LYS A C 1
ATOM 1546 O O . LYS A 1 195 ? -47.598 17.640 19.837 1.00 78.62 195 LYS A O 1
ATOM 1551 N N . GLU A 1 196 ? -48.714 18.018 21.745 1.00 83.75 196 GLU A N 1
ATOM 1552 C CA . GLU A 1 196 ? -49.993 18.354 21.107 1.00 83.75 196 GLU A CA 1
ATOM 1553 C C . GLU A 1 196 ? -49.884 19.636 20.273 1.00 83.75 196 GLU A C 1
ATOM 1555 O O . GLU A 1 196 ? -50.362 19.670 19.136 1.00 83.75 196 GLU A O 1
ATOM 1560 N N . LEU A 1 197 ? -49.199 20.662 20.790 1.00 81.81 197 LEU A N 1
ATOM 1561 C CA . LEU A 1 197 ? -48.966 21.911 20.068 1.00 81.81 197 LEU A CA 1
ATOM 1562 C C . LEU A 1 197 ? -48.064 21.701 18.845 1.00 81.81 197 LEU A C 1
ATOM 1564 O O . LEU A 1 197 ? -48.451 22.082 17.742 1.00 81.81 197 LEU A O 1
ATOM 1568 N N . ALA A 1 198 ? -46.926 21.018 19.001 1.00 78.75 198 ALA A N 1
ATOM 1569 C CA . ALA A 1 198 ? -46.046 20.671 17.881 1.00 78.75 198 ALA A CA 1
ATOM 1570 C C . ALA A 1 198 ? -46.781 19.838 16.818 1.00 78.75 198 ALA A C 1
ATOM 1572 O O . ALA A 1 198 ? -46.615 20.054 15.620 1.00 78.75 198 ALA A O 1
ATOM 1573 N N . THR A 1 199 ? -47.659 18.929 17.252 1.00 81.44 199 THR A N 1
ATOM 1574 C CA . THR A 1 199 ? -48.512 18.132 16.362 1.00 81.44 199 THR A CA 1
ATOM 1575 C C . THR A 1 199 ? -49.486 18.992 15.569 1.00 81.44 199 THR A C 1
ATOM 1577 O O . THR A 1 199 ? -49.670 18.783 14.369 1.00 81.44 199 THR A O 1
ATOM 1580 N N . LYS A 1 200 ? -50.123 19.962 16.227 1.00 86.19 200 LYS A N 1
ATOM 1581 C CA . LYS A 1 200 ? -51.045 20.896 15.582 1.00 86.19 200 LYS A CA 1
A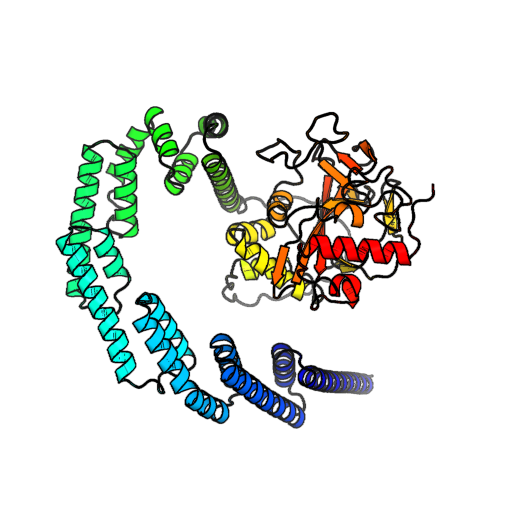TOM 1582 C C . LYS A 1 200 ? -50.324 21.761 14.543 1.00 86.19 200 LYS A C 1
ATOM 1584 O O . LYS A 1 200 ? -50.845 21.912 13.441 1.00 86.19 200 LYS A O 1
ATOM 1589 N N . LEU A 1 201 ? -49.139 22.270 14.880 1.00 82.38 201 LEU A N 1
ATOM 1590 C CA . LEU A 1 201 ? -48.311 23.093 13.995 1.00 82.38 201 LEU A CA 1
ATOM 1591 C C . LEU A 1 201 ? -47.831 22.298 12.775 1.00 82.38 201 LEU A C 1
ATOM 1593 O O . LEU A 1 201 ? -48.071 22.712 11.648 1.00 82.38 201 LEU A O 1
ATOM 1597 N N . LEU A 1 202 ? -47.303 21.085 12.973 1.00 81.12 202 LEU A N 1
ATOM 1598 C CA . LEU A 1 202 ? -46.861 20.230 11.863 1.00 81.12 202 LEU A CA 1
ATOM 1599 C C . LEU A 1 202 ? -48.003 19.808 10.929 1.00 81.12 202 LEU A C 1
ATOM 1601 O O . LEU A 1 202 ? -47.800 19.680 9.724 1.00 81.12 202 LEU A O 1
ATOM 1605 N N . ARG A 1 203 ? -49.224 19.623 11.451 1.00 82.00 203 ARG A N 1
ATOM 1606 C CA . ARG A 1 203 ? -50.413 19.389 10.612 1.00 82.00 203 ARG A CA 1
ATOM 1607 C C . ARG A 1 203 ? -50.791 20.616 9.784 1.00 82.00 203 ARG A C 1
ATOM 1609 O O . ARG A 1 203 ? -51.212 20.452 8.642 1.00 82.00 203 ARG A O 1
ATOM 1616 N N . ALA A 1 204 ? -50.661 21.816 10.347 1.00 82.81 204 ALA A N 1
ATOM 1617 C CA . ALA A 1 204 ? -50.910 23.057 9.622 1.00 82.81 204 ALA A CA 1
ATOM 1618 C C . ALA A 1 204 ? -49.858 23.279 8.525 1.00 82.81 204 ALA A C 1
ATOM 1620 O O . ALA A 1 204 ? -50.225 23.575 7.390 1.00 82.81 204 ALA A O 1
ATOM 1621 N N . ASP A 1 205 ? -48.579 23.042 8.823 1.00 81.25 205 ASP A N 1
ATOM 1622 C CA . ASP A 1 205 ? -47.487 23.129 7.848 1.00 81.25 205 ASP A CA 1
ATOM 1623 C C . ASP A 1 205 ? -47.661 22.134 6.702 1.00 81.25 205 ASP A C 1
ATOM 1625 O O . ASP A 1 205 ? -47.504 22.500 5.537 1.00 81.25 205 ASP A O 1
ATOM 1629 N N . LEU A 1 206 ? -48.050 20.893 7.012 1.00 79.75 206 LEU A N 1
ATOM 1630 C CA . LEU A 1 206 ? -48.330 19.882 5.996 1.00 79.75 206 LEU A CA 1
ATOM 1631 C C . LEU A 1 206 ? -49.515 20.288 5.109 1.00 79.75 206 LEU A C 1
ATOM 1633 O O . LEU A 1 206 ? -49.403 20.215 3.890 1.00 79.75 206 LEU A O 1
ATOM 1637 N N . ALA A 1 207 ? -50.616 20.774 5.691 1.00 80.94 207 ALA A N 1
ATOM 1638 C CA . ALA A 1 207 ? -51.774 21.240 4.926 1.00 80.94 207 ALA A CA 1
ATOM 1639 C C . ALA A 1 207 ? -51.437 22.451 4.033 1.00 80.94 207 ALA A C 1
ATOM 1641 O O . ALA A 1 207 ? -51.855 22.507 2.876 1.00 80.94 207 ALA A O 1
ATOM 1642 N N . ASN A 1 208 ? -50.640 23.395 4.541 1.00 80.06 208 ASN A N 1
ATOM 1643 C CA . ASN A 1 208 ? -50.169 24.552 3.778 1.00 80.06 208 ASN A CA 1
ATOM 1644 C C . ASN A 1 208 ? -49.239 24.131 2.629 1.00 80.06 208 ASN A C 1
ATOM 1646 O O . ASN A 1 208 ? -49.357 24.652 1.519 1.00 80.06 208 ASN A O 1
ATOM 1650 N N . ALA A 1 209 ? -48.344 23.169 2.870 1.00 77.81 209 ALA A N 1
ATOM 1651 C CA . ALA A 1 209 ? -47.463 22.613 1.849 1.00 77.81 209 ALA A CA 1
ATOM 1652 C C . ALA A 1 209 ? -48.241 21.833 0.773 1.00 77.81 209 ALA A C 1
ATOM 1654 O O . ALA A 1 209 ? -47.949 21.954 -0.415 1.00 77.81 209 ALA A O 1
ATOM 1655 N N . GLU A 1 210 ? -49.263 21.065 1.163 1.00 78.00 210 GLU A N 1
ATOM 1656 C CA . GLU A 1 210 ? -50.166 20.386 0.225 1.00 78.00 210 GLU A CA 1
ATOM 1657 C C . GLU A 1 210 ? -50.928 21.394 -0.645 1.00 78.00 210 GLU A C 1
ATOM 1659 O O . GLU A 1 210 ? -51.037 21.209 -1.857 1.00 78.00 210 GLU A O 1
ATOM 1664 N N . GLN A 1 211 ? -51.409 22.489 -0.050 1.00 80.94 211 GLN A N 1
ATOM 1665 C CA . GLN A 1 211 ? -52.102 23.552 -0.774 1.00 80.94 211 GLN A CA 1
ATOM 1666 C C . GLN A 1 211 ? -51.168 24.341 -1.705 1.00 80.94 211 GLN A C 1
ATOM 1668 O O . GLN A 1 211 ? -51.606 24.787 -2.767 1.00 80.94 211 GLN A O 1
ATOM 1673 N N . SER A 1 212 ? -49.893 24.512 -1.337 1.00 80.81 212 SER A N 1
ATOM 1674 C CA . SER A 1 212 ? -48.903 25.211 -2.168 1.00 80.81 212 SER A CA 1
ATOM 1675 C C . SER A 1 212 ? -48.449 24.386 -3.376 1.00 80.81 212 SER A C 1
ATOM 1677 O O . SER A 1 212 ? -47.927 24.949 -4.340 1.00 80.81 212 SER A O 1
ATOM 1679 N N . GLY A 1 213 ? -48.637 23.062 -3.336 1.00 80.19 213 GLY A N 1
ATOM 1680 C CA . GLY A 1 213 ? -48.214 22.137 -4.386 1.00 80.19 213 GLY A CA 1
ATOM 1681 C C . GLY A 1 213 ? -46.693 22.004 -4.525 1.00 80.19 213 GLY A C 1
ATOM 1682 O O . GLY A 1 213 ? -46.223 21.373 -5.470 1.00 80.19 213 GLY A O 1
ATOM 1683 N N . GLN A 1 214 ? -45.907 22.584 -3.610 1.00 76.06 214 GLN A N 1
ATOM 1684 C CA . GLN A 1 214 ? -44.448 22.536 -3.672 1.00 76.06 214 GLN A CA 1
ATOM 1685 C C . GLN A 1 214 ? -43.919 21.229 -3.076 1.00 76.06 214 GLN A C 1
ATOM 1687 O O . GLN A 1 214 ? -43.889 21.045 -1.858 1.00 76.06 214 GLN A O 1
ATOM 1692 N N . VAL A 1 215 ? -43.423 20.339 -3.938 1.00 66.31 215 VAL A N 1
ATOM 1693 C CA . VAL A 1 215 ? -42.954 18.987 -3.578 1.00 66.31 215 VAL A CA 1
ATOM 1694 C C . VAL A 1 215 ? -41.913 19.003 -2.452 1.00 66.31 215 VAL A C 1
ATOM 1696 O O . VAL A 1 215 ? -41.983 18.194 -1.527 1.00 66.31 215 VAL A O 1
ATOM 1699 N N . CYS A 1 216 ? -40.986 19.964 -2.472 1.00 64.75 216 CYS A N 1
ATOM 1700 C CA . CYS A 1 216 ? -39.954 20.104 -1.441 1.00 64.75 216 CYS A CA 1
ATOM 1701 C C . CYS A 1 216 ? -40.523 20.489 -0.065 1.00 64.75 216 CYS A C 1
ATOM 1703 O O . CYS A 1 216 ? -40.021 20.021 0.956 1.00 64.75 216 CYS A O 1
ATOM 1705 N N . GLN A 1 217 ? -41.568 21.322 -0.024 1.00 73.69 217 GLN A N 1
ATOM 1706 C CA . GLN A 1 217 ? -42.231 21.704 1.227 1.00 73.69 217 GLN A CA 1
ATOM 1707 C C . GLN A 1 217 ? -43.044 20.532 1.786 1.00 73.69 217 GLN A C 1
ATOM 1709 O O . GLN A 1 217 ? -42.972 20.260 2.982 1.00 73.69 217 GLN A O 1
ATOM 1714 N N . ILE A 1 218 ? -43.727 19.786 0.910 1.00 72.88 218 ILE A N 1
ATOM 1715 C CA . ILE A 1 218 ? -44.513 18.597 1.273 1.00 72.88 218 ILE A CA 1
ATOM 1716 C C . ILE A 1 218 ? -43.600 17.506 1.848 1.00 72.88 218 ILE A C 1
ATOM 1718 O O . ILE A 1 218 ? -43.861 16.984 2.929 1.00 72.88 218 ILE A O 1
ATOM 1722 N N . SER A 1 219 ? -42.491 17.196 1.166 1.00 71.12 219 SER A N 1
ATOM 1723 C CA . SER A 1 219 ? -41.523 16.186 1.619 1.00 71.12 219 SER A CA 1
ATOM 1724 C C . SER A 1 219 ? -40.899 16.550 2.971 1.00 71.12 219 SER A C 1
ATOM 1726 O O . SER A 1 219 ? -40.799 15.697 3.855 1.00 71.12 219 SER A O 1
ATOM 1728 N N . ARG A 1 220 ? -40.532 17.825 3.163 1.00 75.50 220 ARG A N 1
ATOM 1729 C CA . ARG A 1 220 ? -39.966 18.318 4.423 1.00 75.50 220 ARG A CA 1
ATOM 1730 C C . ARG A 1 220 ? -40.969 18.232 5.576 1.00 75.50 220 ARG A C 1
ATOM 1732 O O . ARG A 1 220 ? -40.646 17.635 6.600 1.00 75.50 220 ARG A O 1
ATOM 1739 N N . ALA A 1 221 ? -42.179 18.768 5.401 1.00 70.75 221 ALA A N 1
ATOM 1740 C CA . ALA A 1 221 ? -43.224 18.731 6.427 1.00 70.75 221 ALA A CA 1
ATOM 1741 C C . ALA A 1 221 ? -43.597 17.287 6.811 1.00 70.75 221 ALA A C 1
ATOM 1743 O O . ALA A 1 221 ? -43.814 16.981 7.984 1.00 70.75 221 ALA A O 1
ATOM 1744 N N . TYR A 1 222 ? -43.596 16.372 5.836 1.00 71.19 222 TYR A N 1
ATOM 1745 C CA . TYR A 1 222 ? -43.871 14.955 6.063 1.00 71.19 222 TYR A CA 1
ATOM 1746 C C . TYR A 1 222 ? -42.774 14.249 6.872 1.00 71.19 222 TYR A C 1
ATOM 1748 O O . TYR A 1 222 ? -43.079 13.530 7.825 1.00 71.19 222 TYR A O 1
ATOM 1756 N N . GLN A 1 223 ? -41.498 14.463 6.530 1.00 71.06 223 GLN A N 1
ATOM 1757 C CA . GLN A 1 223 ? -40.375 13.885 7.274 1.00 71.06 223 GLN A CA 1
ATOM 1758 C C . GLN A 1 223 ? -40.364 14.383 8.727 1.00 71.06 223 GLN A C 1
ATOM 1760 O O . GLN A 1 223 ? -40.225 13.585 9.652 1.00 71.06 223 GLN A O 1
ATOM 1765 N N . GLU A 1 224 ? -40.620 15.676 8.936 1.00 73.56 224 GLU A N 1
ATOM 1766 C CA . GLU A 1 224 ? -40.707 16.279 10.271 1.00 73.56 224 GLU A CA 1
ATOM 1767 C C . GLU A 1 224 ? -41.874 15.694 11.090 1.00 73.56 224 GLU A C 1
ATOM 1769 O O . GLU A 1 224 ? -41.696 15.335 12.257 1.00 73.56 224 GLU A O 1
ATOM 1774 N N . ALA A 1 225 ? -43.041 15.474 10.473 1.00 69.25 225 ALA A N 1
ATOM 1775 C CA . ALA A 1 225 ? -44.173 14.799 11.113 1.00 69.25 225 ALA A CA 1
ATOM 1776 C C . ALA A 1 225 ? -43.901 13.308 11.418 1.00 69.25 225 ALA A C 1
ATOM 1778 O O . ALA A 1 225 ? -44.360 12.780 12.440 1.00 69.25 225 ALA A O 1
ATOM 1779 N N . ARG A 1 226 ? -43.134 12.615 10.565 1.00 70.38 226 ARG A N 1
ATOM 1780 C CA . ARG A 1 226 ? -42.731 11.211 10.756 1.00 70.38 226 ARG A CA 1
ATOM 1781 C C . ARG A 1 226 ? -41.721 11.054 11.892 1.00 70.38 226 ARG A C 1
ATOM 1783 O O . ARG A 1 226 ? -41.914 10.195 12.753 1.00 70.38 226 ARG A O 1
ATOM 1790 N N . ASP A 1 227 ? -40.696 11.898 11.946 1.00 65.50 227 ASP A N 1
ATOM 1791 C CA . ASP A 1 227 ? -39.654 11.875 12.988 1.00 65.50 227 ASP A CA 1
ATOM 1792 C C . ASP A 1 227 ? -40.190 12.274 14.373 1.00 65.50 227 ASP A C 1
ATOM 1794 O O . ASP A 1 227 ? -39.607 11.948 15.418 1.00 65.50 227 ASP A O 1
ATOM 1798 N N . ALA A 1 228 ? -41.335 12.953 14.376 1.00 65.62 228 ALA A N 1
ATOM 1799 C CA . ALA A 1 228 ? -42.145 13.260 15.543 1.00 65.62 228 ALA A CA 1
ATOM 1800 C C . ALA A 1 228 ? -43.149 12.151 15.918 1.00 65.62 228 ALA A C 1
ATOM 1802 O O . ALA A 1 228 ? -43.796 12.247 16.959 1.00 65.62 228 ALA A O 1
ATOM 1803 N N . ARG A 1 229 ? -43.273 11.091 15.102 1.00 70.88 229 ARG A N 1
ATOM 1804 C CA . ARG A 1 229 ? -44.256 9.995 15.239 1.00 70.88 229 ARG A CA 1
ATOM 1805 C C . ARG A 1 229 ? -45.718 10.471 15.271 1.00 70.88 229 ARG A C 1
ATOM 1807 O O . ARG A 1 229 ? -46.557 9.852 15.920 1.00 70.88 229 ARG A O 1
ATOM 1814 N N . ILE A 1 230 ? -46.022 11.564 14.574 1.00 65.56 230 ILE A N 1
ATOM 1815 C CA . ILE A 1 230 ? -47.366 12.164 14.514 1.00 65.56 230 ILE A CA 1
ATOM 1816 C C . ILE A 1 230 ? -48.275 11.428 13.522 1.00 65.56 230 ILE A C 1
ATOM 1818 O O . ILE A 1 230 ? -49.494 11.382 13.700 1.00 65.56 230 ILE A O 1
ATOM 1822 N N . LEU A 1 231 ? -47.690 10.847 12.474 1.00 57.44 231 LEU A N 1
ATOM 1823 C CA . LEU A 1 231 ? -48.420 10.130 11.434 1.00 57.44 231 LEU A CA 1
ATOM 1824 C C . LEU A 1 231 ? -48.618 8.660 11.825 1.00 57.44 231 LEU A C 1
ATOM 1826 O O . LEU A 1 231 ? -47.659 7.945 12.120 1.00 57.44 231 LEU A O 1
ATOM 1830 N N . VAL A 1 232 ? -49.876 8.210 11.816 1.00 46.41 232 VAL A N 1
ATOM 1831 C CA . VAL A 1 232 ? -50.251 6.810 12.064 1.00 46.41 232 VAL A CA 1
ATOM 1832 C C . VAL A 1 232 ? -50.327 6.075 10.716 1.00 46.41 232 VAL A C 1
ATOM 1834 O O . VAL A 1 232 ? -50.917 6.621 9.783 1.00 46.41 232 VAL A O 1
ATOM 1837 N N . PRO A 1 233 ? -49.833 4.825 10.592 1.00 44.12 233 PRO A N 1
ATOM 1838 C CA . PRO A 1 233 ? -49.714 4.095 9.317 1.00 44.12 233 PRO A CA 1
ATOM 1839 C C . PRO A 1 233 ? -50.995 3.894 8.479 1.00 44.12 233 PRO A C 1
ATOM 1841 O O . PRO A 1 233 ? -50.933 3.302 7.411 1.00 44.12 233 PRO A O 1
ATOM 1844 N N . ARG A 1 234 ? -52.178 4.316 8.946 1.00 41.16 234 ARG A N 1
ATOM 1845 C CA . ARG A 1 234 ? -53.466 4.099 8.259 1.00 41.16 234 ARG A CA 1
ATOM 1846 C C . ARG A 1 234 ? -53.924 5.246 7.349 1.00 41.16 234 ARG A C 1
ATOM 1848 O O . ARG A 1 234 ? -54.900 5.058 6.632 1.00 41.16 234 ARG A O 1
ATOM 1855 N N . GLU A 1 235 ? -53.233 6.387 7.311 1.00 47.66 235 GLU A N 1
ATOM 1856 C CA . GLU A 1 235 ? -53.551 7.505 6.390 1.00 47.66 235 GLU A CA 1
ATOM 1857 C C . GLU A 1 235 ? -52.839 7.403 5.017 1.00 47.66 235 GLU A C 1
ATOM 1859 O O . GLU A 1 235 ? -52.876 8.321 4.196 1.00 47.66 235 GLU A O 1
ATOM 1864 N N . ASP A 1 236 ? -52.269 6.229 4.728 1.00 52.84 236 ASP A N 1
ATOM 1865 C CA . ASP A 1 236 ? -51.423 5.893 3.572 1.00 52.84 236 ASP A CA 1
ATOM 1866 C C . ASP A 1 236 ? -52.107 6.060 2.197 1.00 52.84 236 ASP A C 1
ATOM 1868 O O . ASP A 1 236 ? -51.463 6.267 1.171 1.00 52.84 236 ASP A O 1
ATOM 1872 N N . THR A 1 237 ? -53.442 6.031 2.133 1.00 53.50 237 THR A N 1
ATOM 1873 C CA . THR A 1 237 ? -54.176 6.169 0.861 1.00 53.50 237 THR A CA 1
ATOM 1874 C C . THR A 1 237 ? -54.093 7.565 0.247 1.00 53.50 237 THR A C 1
ATOM 1876 O O . THR A 1 237 ? -54.083 7.681 -0.978 1.00 53.50 237 THR A O 1
ATOM 1879 N N . ARG A 1 238 ? -54.019 8.636 1.051 1.00 51.72 238 ARG A N 1
ATOM 1880 C CA . ARG A 1 238 ? -53.879 10.001 0.506 1.00 51.72 238 ARG A CA 1
ATOM 1881 C C . ARG A 1 238 ? -52.472 10.240 -0.028 1.00 51.72 238 ARG A C 1
ATOM 1883 O O . ARG A 1 238 ? -52.336 10.755 -1.134 1.00 51.72 238 ARG A O 1
ATOM 1890 N N . LEU A 1 239 ? -51.459 9.779 0.703 1.00 48.00 239 LEU A N 1
ATOM 1891 C CA . LEU A 1 239 ? -50.062 9.863 0.292 1.00 48.00 239 LEU A CA 1
ATOM 1892 C C . LEU A 1 239 ? -49.781 8.979 -0.928 1.00 48.00 239 LEU A C 1
ATOM 1894 O O . LEU A 1 239 ? -49.167 9.442 -1.877 1.00 48.00 239 LEU A O 1
ATOM 1898 N N . SER A 1 240 ? -50.303 7.751 -0.968 1.00 50.97 240 SER A N 1
ATOM 1899 C CA . SER A 1 240 ? -50.191 6.866 -2.134 1.00 50.97 240 SER A CA 1
ATOM 1900 C C . SER A 1 240 ? -50.815 7.489 -3.388 1.00 50.97 240 SER A C 1
ATOM 1902 O O . SER A 1 240 ? -50.227 7.431 -4.469 1.00 50.97 240 SER A O 1
ATOM 1904 N N . ASN A 1 241 ? -51.950 8.182 -3.246 1.00 54.03 241 ASN A N 1
ATOM 1905 C CA . ASN A 1 241 ? -52.588 8.898 -4.350 1.00 54.03 241 ASN A CA 1
ATOM 1906 C C . ASN A 1 241 ? -51.797 10.146 -4.779 1.00 54.03 241 ASN A C 1
ATOM 1908 O O . ASN A 1 241 ? -51.611 10.345 -5.981 1.00 54.03 241 ASN A O 1
ATOM 1912 N N . LEU A 1 242 ? -51.279 10.936 -3.831 1.00 47.47 242 LEU A N 1
ATOM 1913 C CA . LEU A 1 242 ? -50.443 12.115 -4.094 1.00 47.47 242 LEU A CA 1
ATOM 1914 C C . LEU A 1 242 ? -49.114 11.717 -4.758 1.00 47.47 242 LEU A C 1
ATOM 1916 O O . LEU A 1 242 ? -48.755 12.251 -5.804 1.00 47.47 242 LEU A O 1
ATOM 1920 N N . LEU A 1 243 ? -48.441 10.694 -4.225 1.00 49.69 243 LEU A N 1
ATOM 1921 C CA . LEU A 1 243 ? -47.244 10.084 -4.801 1.00 49.69 243 LEU A CA 1
ATOM 1922 C C . LEU A 1 243 ? -47.535 9.459 -6.166 1.00 49.69 243 LEU A C 1
ATOM 1924 O O . LEU A 1 243 ? -46.671 9.511 -7.032 1.00 49.69 243 LEU A O 1
ATOM 1928 N N . SER A 1 244 ? -48.739 8.919 -6.408 1.00 53.25 244 SER A N 1
ATOM 1929 C CA . SER A 1 244 ? -49.143 8.455 -7.744 1.00 53.25 244 SER A CA 1
ATOM 1930 C C . SER A 1 244 ? -49.287 9.601 -8.749 1.00 53.25 244 SER A C 1
ATOM 1932 O O . SER A 1 244 ? -48.942 9.424 -9.915 1.00 53.25 244 SER A O 1
ATOM 1934 N N . HIS A 1 245 ? -49.733 10.777 -8.298 1.00 47.28 245 HIS A N 1
ATOM 1935 C CA . HIS A 1 245 ? -49.838 11.990 -9.110 1.00 47.28 245 HIS A CA 1
ATOM 1936 C C . HIS A 1 245 ? -48.453 12.593 -9.407 1.00 47.28 245 HIS A C 1
ATOM 1938 O O . HIS A 1 245 ? -48.188 13.040 -10.521 1.00 47.28 245 HIS A O 1
ATOM 1944 N N . LEU A 1 246 ? -47.524 12.491 -8.451 1.00 44.62 246 LEU A N 1
ATOM 1945 C CA . LEU A 1 246 ? -46.120 12.897 -8.584 1.00 44.62 246 LEU A CA 1
ATOM 1946 C C . LEU A 1 246 ? -45.272 11.948 -9.463 1.00 44.62 246 LEU A C 1
ATOM 1948 O O . LEU A 1 246 ? -44.096 12.226 -9.697 1.00 44.62 246 LEU A O 1
ATOM 1952 N N . ARG A 1 247 ? -45.848 10.867 -10.019 1.00 49.03 247 ARG A N 1
ATOM 1953 C CA . ARG A 1 247 ? -45.189 9.960 -10.991 1.00 49.03 247 ARG A CA 1
ATOM 1954 C C . ARG A 1 247 ? -45.037 10.552 -12.399 1.00 49.03 247 ARG A C 1
ATOM 1956 O O . ARG A 1 247 ? -44.546 9.863 -13.296 1.00 49.03 247 ARG A O 1
ATOM 1963 N N . SER A 1 248 ? -45.453 11.799 -12.627 1.00 54.94 248 SER A N 1
ATOM 1964 C CA . SER A 1 248 ? -45.152 12.505 -13.877 1.00 54.94 248 SER A CA 1
ATOM 1965 C C . SER A 1 248 ? -43.659 12.879 -13.953 1.00 54.94 248 SER A C 1
ATOM 1967 O O . SER A 1 248 ? -43.009 13.100 -12.935 1.00 54.94 248 SER A O 1
ATOM 1969 N N . HIS A 1 249 ? -43.083 12.933 -15.158 1.00 47.66 249 HIS A N 1
ATOM 1970 C CA . HIS A 1 249 ? -41.640 13.161 -15.363 1.00 47.66 249 HIS A CA 1
ATOM 1971 C C . HIS A 1 249 ? -41.128 14.503 -14.793 1.00 47.66 249 HIS A C 1
ATOM 1973 O O . HIS A 1 249 ? -39.948 14.611 -14.468 1.00 47.66 249 HIS A O 1
ATOM 1979 N N . ALA A 1 250 ? -41.998 15.511 -14.657 1.00 45.53 250 ALA A N 1
ATOM 1980 C CA . ALA A 1 250 ? -41.621 16.858 -14.222 1.00 45.53 250 ALA A CA 1
ATOM 1981 C C . ALA A 1 250 ? -41.276 16.942 -12.720 1.00 45.53 250 ALA A C 1
ATOM 1983 O O . ALA A 1 250 ? -40.350 17.653 -12.346 1.00 45.53 250 ALA A O 1
ATOM 1984 N N . SER A 1 251 ? -41.946 16.162 -11.868 1.00 55.06 251 SER A N 1
ATOM 1985 C CA . SER A 1 251 ? -41.779 16.186 -10.404 1.00 55.06 251 SER A CA 1
ATOM 1986 C C . SER A 1 251 ? -40.539 15.428 -9.905 1.00 55.06 251 SER A C 1
ATOM 1988 O O . SER A 1 251 ? -40.022 15.715 -8.830 1.00 55.06 251 SER A O 1
ATOM 1990 N N . LEU A 1 252 ? -40.006 14.483 -10.688 1.00 52.25 252 LEU A N 1
ATOM 1991 C CA . LEU A 1 252 ? -38.823 13.689 -10.315 1.00 52.25 252 LEU A CA 1
ATOM 1992 C C . LEU A 1 252 ? -37.501 14.460 -10.471 1.00 52.25 252 LEU A C 1
ATOM 1994 O O . LEU A 1 252 ? -36.559 14.225 -9.713 1.00 52.25 252 LEU A O 1
ATOM 1998 N N . MET A 1 253 ? -37.440 15.413 -11.407 1.00 50.66 253 MET A N 1
ATOM 1999 C CA . MET A 1 253 ? -36.293 16.321 -11.554 1.00 50.66 253 MET A CA 1
ATOM 2000 C C . MET A 1 253 ? -36.224 17.333 -10.401 1.00 50.66 253 MET A C 1
ATOM 2002 O O . MET A 1 253 ? -35.131 17.680 -9.960 1.00 50.66 253 MET A O 1
ATOM 2006 N N . GLU A 1 254 ? -37.370 17.742 -9.848 1.00 53.69 254 GLU A N 1
ATOM 2007 C CA . GLU A 1 254 ? -37.424 18.583 -8.643 1.00 53.69 254 GLU A CA 1
ATOM 2008 C C . GLU A 1 254 ? -36.972 17.829 -7.382 1.00 53.69 254 GLU A C 1
ATOM 2010 O O . GLU A 1 254 ? -36.249 18.390 -6.561 1.00 53.69 254 GLU A O 1
ATOM 2015 N N . VAL A 1 255 ? -37.319 16.541 -7.243 1.00 54.09 255 VAL A N 1
ATOM 2016 C CA . VAL A 1 255 ? -36.837 15.697 -6.130 1.00 54.09 255 VAL A CA 1
ATOM 2017 C C . VAL A 1 255 ? -35.318 15.530 -6.186 1.00 54.09 255 VAL A C 1
ATOM 2019 O O . VAL A 1 255 ? -34.658 15.650 -5.153 1.00 54.09 255 VAL A O 1
ATOM 2022 N N . ALA A 1 256 ? -34.746 15.333 -7.377 1.00 53.47 256 ALA A N 1
ATOM 2023 C CA . ALA A 1 256 ? -33.295 15.312 -7.552 1.00 53.47 256 ALA A CA 1
ATOM 2024 C C . ALA A 1 256 ? -32.665 16.670 -7.187 1.00 53.47 256 ALA A C 1
ATOM 2026 O O . ALA A 1 256 ? -31.690 16.707 -6.442 1.00 53.47 256 ALA A O 1
ATOM 2027 N N . ALA A 1 257 ? -33.270 17.787 -7.606 1.00 54.16 257 ALA A N 1
ATOM 2028 C CA . ALA A 1 257 ? -32.801 19.135 -7.272 1.00 54.16 257 ALA A CA 1
ATOM 2029 C C . ALA A 1 257 ? -32.901 19.489 -5.771 1.00 54.16 257 ALA A C 1
ATOM 2031 O O . ALA A 1 257 ? -32.247 20.428 -5.322 1.00 54.16 257 ALA A O 1
ATOM 2032 N N . SER A 1 258 ? -33.684 18.743 -4.981 1.00 60.12 258 SER A N 1
ATOM 2033 C CA . SER A 1 258 ? -33.887 19.011 -3.549 1.00 60.12 258 SER A CA 1
ATOM 2034 C C . SER A 1 258 ? -32.695 18.651 -2.649 1.00 60.12 258 SER A C 1
ATOM 2036 O O . SER A 1 258 ? -32.642 19.104 -1.506 1.00 60.12 258 SER A O 1
ATOM 2038 N N . GLY A 1 259 ? -31.764 17.813 -3.123 1.00 53.81 259 GLY A N 1
ATOM 2039 C CA . GLY A 1 259 ? -30.608 17.352 -2.342 1.00 53.81 259 GLY A CA 1
ATOM 2040 C C . GLY A 1 259 ? -30.935 16.419 -1.163 1.00 53.81 259 GLY A C 1
ATOM 2041 O O . GLY A 1 259 ? -30.039 16.083 -0.390 1.00 53.81 259 GLY A O 1
ATOM 2042 N N . ASN A 1 260 ? -32.189 15.976 -0.996 1.00 65.19 260 ASN A N 1
ATOM 2043 C CA . ASN A 1 260 ? -32.578 15.077 0.094 1.00 65.19 260 ASN A CA 1
ATOM 2044 C C . ASN A 1 260 ? -32.287 13.603 -0.250 1.00 65.19 260 ASN A C 1
ATOM 2046 O O . ASN A 1 260 ? -32.995 12.973 -1.036 1.00 65.19 260 ASN A O 1
ATOM 2050 N N . MET A 1 261 ? -31.270 13.038 0.405 1.00 54.03 261 MET A N 1
ATOM 2051 C CA . MET A 1 261 ? -30.784 11.670 0.195 1.00 54.03 261 MET A CA 1
ATOM 2052 C C . MET A 1 261 ? -31.867 10.592 0.339 1.00 54.03 261 MET A C 1
ATOM 2054 O O . MET A 1 261 ? -31.931 9.663 -0.465 1.00 54.03 261 MET A O 1
ATOM 2058 N N . SER A 1 262 ? -32.724 10.701 1.357 1.00 55.12 262 SER A N 1
ATOM 2059 C CA . SER A 1 262 ? -33.723 9.666 1.649 1.00 55.12 262 SER A CA 1
ATOM 2060 C C . SER A 1 262 ? -34.798 9.626 0.558 1.00 55.12 262 SER A C 1
ATOM 2062 O O . SER A 1 262 ? -35.140 8.555 0.059 1.00 55.12 262 SER A O 1
ATOM 2064 N N . ALA A 1 263 ? -35.218 10.805 0.087 1.00 56.88 263 ALA A N 1
ATOM 2065 C CA . ALA A 1 263 ? -36.161 10.943 -1.018 1.00 56.88 263 ALA A CA 1
ATOM 2066 C C . ALA A 1 263 ? -35.580 10.445 -2.353 1.00 56.88 263 ALA A C 1
ATOM 2068 O O . ALA A 1 263 ? -36.300 9.844 -3.147 1.00 56.88 263 ALA A O 1
ATOM 2069 N N . ILE A 1 264 ? -34.279 10.644 -2.596 1.00 63.44 264 ILE A N 1
ATOM 2070 C CA . ILE A 1 264 ? -33.595 10.144 -3.801 1.00 63.44 264 ILE A CA 1
ATOM 2071 C C . ILE A 1 264 ? -33.516 8.610 -3.792 1.00 63.44 264 ILE A C 1
ATOM 2073 O O . ILE A 1 264 ? -33.801 7.978 -4.811 1.00 63.44 264 ILE A O 1
ATOM 2077 N N . ILE A 1 265 ? -33.175 8.000 -2.650 1.00 59.59 265 ILE A N 1
ATOM 2078 C CA . ILE A 1 265 ? -33.109 6.537 -2.493 1.00 59.59 265 ILE A CA 1
ATOM 2079 C C . ILE A 1 265 ? -34.492 5.904 -2.700 1.00 59.59 265 ILE A C 1
ATOM 2081 O O . ILE A 1 265 ? -34.617 4.902 -3.408 1.00 59.59 265 ILE A O 1
ATOM 2085 N N . GLU A 1 266 ? -35.535 6.496 -2.118 1.00 60.84 266 GLU A N 1
ATOM 2086 C CA . GLU A 1 266 ? -36.911 6.012 -2.248 1.00 60.84 266 GLU A CA 1
ATOM 2087 C C . GLU A 1 266 ? -37.465 6.223 -3.666 1.00 60.84 266 GLU A C 1
ATOM 2089 O O . GLU A 1 266 ? -38.073 5.323 -4.242 1.00 60.84 266 GLU A O 1
ATOM 2094 N N . ALA A 1 267 ? -37.173 7.360 -4.305 1.00 63.50 267 ALA A N 1
ATOM 2095 C CA . ALA A 1 267 ? -37.528 7.582 -5.705 1.00 63.50 267 ALA A CA 1
ATOM 2096 C C . ALA A 1 267 ? -36.821 6.587 -6.645 1.00 63.50 267 ALA A C 1
ATOM 2098 O O . ALA A 1 267 ? -37.433 6.098 -7.597 1.00 63.50 267 ALA A O 1
ATOM 2099 N N . TRP A 1 268 ? -35.558 6.239 -6.369 1.00 65.81 268 TRP A N 1
ATOM 2100 C CA . TRP A 1 268 ? -34.808 5.246 -7.144 1.00 65.81 268 TRP A CA 1
ATOM 2101 C C . TRP A 1 268 ? -35.379 3.839 -7.011 1.00 65.81 268 TRP A C 1
ATOM 2103 O O . TRP A 1 268 ? -35.535 3.149 -8.022 1.00 65.81 268 TRP A O 1
ATOM 2113 N N . SER A 1 269 ? -35.707 3.405 -5.793 1.00 62.97 269 SER A N 1
ATOM 2114 C CA . SER A 1 269 ? -36.255 2.065 -5.551 1.00 62.97 269 SER A CA 1
ATOM 2115 C C . SER A 1 269 ? -37.626 1.861 -6.209 1.00 62.97 269 SER A C 1
ATOM 2117 O O . SER A 1 269 ? -37.976 0.734 -6.556 1.00 62.97 269 SER A O 1
ATOM 2119 N N . LEU A 1 270 ? -38.363 2.950 -6.447 1.00 59.56 270 LEU A N 1
ATOM 2120 C CA . LEU A 1 270 ? -39.67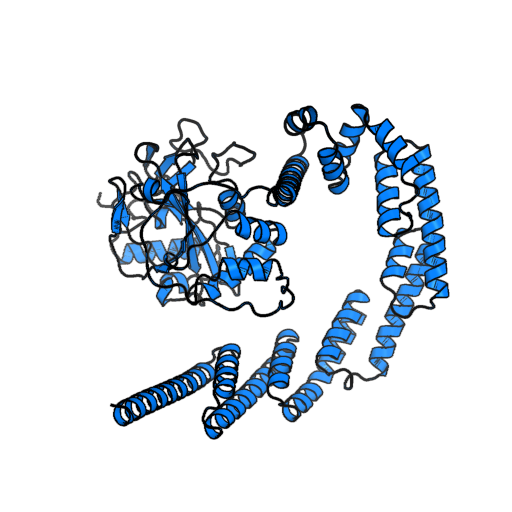8 2.954 -7.089 1.00 59.56 270 LEU A CA 1
ATOM 2121 C C . LEU A 1 270 ? -39.637 3.211 -8.611 1.00 59.56 270 LEU A C 1
ATOM 2123 O O . LEU A 1 270 ? -40.660 3.049 -9.284 1.00 59.56 270 LEU A O 1
ATOM 2127 N N . ALA A 1 271 ? -38.490 3.608 -9.174 1.00 67.94 271 ALA A N 1
ATOM 2128 C CA . ALA A 1 271 ? -38.342 3.903 -10.600 1.00 67.94 271 ALA A CA 1
ATOM 2129 C C . ALA A 1 271 ? -38.335 2.629 -11.467 1.00 67.94 271 ALA A C 1
ATOM 2131 O O . ALA A 1 271 ? -37.807 1.587 -11.077 1.00 67.94 271 ALA A O 1
ATOM 2132 N N . LYS A 1 272 ? -38.873 2.710 -12.696 1.00 69.06 272 LYS A N 1
ATOM 2133 C CA . LYS A 1 272 ? -38.807 1.584 -13.644 1.00 69.06 272 LYS A CA 1
ATOM 2134 C C . LYS A 1 272 ? -37.349 1.305 -14.054 1.00 69.06 272 LYS A C 1
ATOM 2136 O O . LYS A 1 272 ? -36.567 2.251 -14.167 1.00 69.06 272 LYS A O 1
ATOM 2141 N N . PRO A 1 273 ? -36.986 0.053 -14.398 1.00 63.47 273 PRO A N 1
ATOM 2142 C CA . PRO A 1 273 ? -35.615 -0.306 -14.789 1.00 63.47 273 PRO A CA 1
ATOM 2143 C C . PRO A 1 273 ? -35.043 0.530 -15.943 1.00 63.47 273 PRO A C 1
ATOM 2145 O O . PRO A 1 273 ? -33.851 0.822 -15.983 1.00 63.47 273 PRO A O 1
ATOM 2148 N N . GLU A 1 274 ? -35.890 0.948 -16.883 1.00 65.69 274 GLU A N 1
ATOM 2149 C CA . GLU A 1 274 ? -35.503 1.814 -18.003 1.00 65.69 274 GLU A CA 1
ATOM 2150 C C . GLU A 1 274 ? -35.105 3.221 -17.531 1.00 65.69 274 GLU A C 1
ATOM 2152 O O . GLU A 1 274 ? -34.139 3.787 -18.032 1.00 65.69 274 GLU A O 1
ATOM 2157 N N . GLN A 1 275 ? -35.783 3.752 -16.511 1.00 66.94 275 GLN A N 1
ATOM 2158 C CA . GLN A 1 275 ? -35.492 5.062 -15.921 1.00 66.94 275 GLN A CA 1
ATOM 2159 C C . GLN A 1 275 ? -34.206 5.014 -15.083 1.00 66.94 275 GLN A C 1
ATOM 2161 O O . GLN A 1 275 ? -33.352 5.888 -15.217 1.00 66.94 275 GLN A O 1
ATOM 2166 N N . GLN A 1 276 ? -34.008 3.940 -14.310 1.00 66.38 276 GLN A N 1
ATOM 2167 C CA . GLN A 1 276 ? -32.782 3.700 -13.534 1.00 66.38 276 GLN A CA 1
ATOM 2168 C C . GLN A 1 276 ? -31.518 3.641 -14.416 1.00 66.38 276 GLN A C 1
ATOM 2170 O O . GLN A 1 276 ? -30.432 4.004 -13.973 1.00 66.38 276 GLN A O 1
ATOM 2175 N N . ARG A 1 277 ? -31.633 3.217 -15.682 1.00 65.31 277 ARG A N 1
ATOM 2176 C CA . ARG A 1 277 ? -30.500 3.171 -16.630 1.00 65.31 277 ARG A CA 1
ATOM 2177 C C . ARG A 1 277 ? -30.135 4.531 -17.223 1.00 65.31 277 ARG A C 1
ATOM 2179 O O . ARG A 1 277 ? -28.992 4.724 -17.634 1.00 65.31 277 ARG A O 1
ATOM 2186 N N . VAL A 1 278 ? -31.096 5.446 -17.310 1.00 59.41 278 VAL A N 1
ATOM 2187 C CA . VAL A 1 278 ? -30.923 6.759 -17.950 1.00 59.41 278 VAL A CA 1
ATOM 2188 C C . VAL A 1 278 ? -30.479 7.815 -16.934 1.00 59.41 278 VAL A C 1
ATOM 2190 O O . VAL A 1 278 ? -29.678 8.685 -17.265 1.00 59.41 278 VAL A O 1
ATOM 2193 N N . TRP A 1 279 ? -30.917 7.697 -15.680 1.00 66.81 279 TRP A N 1
ATOM 2194 C CA . TRP A 1 279 ? -30.709 8.713 -14.646 1.00 66.81 279 TRP A CA 1
ATOM 2195 C C . TRP A 1 279 ? -29.232 9.071 -14.366 1.00 66.81 279 TRP A C 1
ATOM 2197 O O . TRP A 1 279 ? -28.914 10.260 -14.353 1.00 66.81 279 TRP A O 1
ATOM 2207 N N . PRO A 1 280 ? -28.288 8.109 -14.252 1.00 57.34 280 PRO A N 1
ATOM 2208 C CA . PRO A 1 280 ? -26.872 8.424 -14.030 1.00 57.34 280 PRO A CA 1
ATOM 2209 C C . PRO A 1 280 ? -26.219 9.196 -15.182 1.00 57.34 280 PRO A C 1
ATOM 2211 O O . PRO A 1 280 ? -25.174 9.803 -14.984 1.00 57.34 280 PRO A O 1
ATOM 2214 N N . LYS A 1 281 ? -26.815 9.153 -16.382 1.00 53.94 281 LYS A N 1
ATOM 2215 C CA . LYS A 1 281 ? -26.338 9.867 -17.575 1.00 53.94 281 LYS A CA 1
ATOM 2216 C C . LYS A 1 281 ? -26.941 11.265 -17.722 1.00 53.94 281 LYS A C 1
ATOM 2218 O O . LYS A 1 281 ? -26.485 12.023 -18.559 1.00 53.94 281 LYS A O 1
ATOM 2223 N N . GLN A 1 282 ? -27.993 11.583 -16.968 1.00 54.59 282 GLN A N 1
ATOM 2224 C CA . GLN A 1 282 ? -28.684 12.877 -17.031 1.00 54.59 282 GLN A CA 1
ATOM 2225 C C . GLN A 1 282 ? -28.351 13.783 -15.838 1.00 54.59 282 GLN A C 1
ATOM 2227 O O . GLN A 1 282 ? -28.518 14.996 -15.923 1.00 54.59 282 GLN A O 1
ATOM 2232 N N . ILE A 1 283 ? -27.842 13.215 -14.741 1.00 58.81 283 ILE A N 1
ATOM 2233 C CA . ILE A 1 283 ? -27.302 13.953 -13.593 1.00 58.81 283 ILE A CA 1
ATOM 2234 C C . ILE A 1 283 ? -25.825 14.276 -13.888 1.00 58.81 283 ILE A C 1
ATOM 2236 O O . ILE A 1 283 ? -24.917 13.734 -13.267 1.00 58.81 283 ILE A O 1
ATOM 2240 N N . GLU A 1 284 ? -25.572 15.115 -14.895 1.00 44.31 284 GLU A N 1
ATOM 2241 C CA . GLU A 1 284 ? -24.210 15.568 -15.241 1.00 44.31 284 GLU A CA 1
ATOM 2242 C C . GLU A 1 284 ? -23.765 16.799 -14.425 1.00 44.31 284 GLU A C 1
ATOM 2244 O O . GLU A 1 284 ? -22.606 17.191 -14.492 1.00 44.31 284 GLU A O 1
ATOM 2249 N N . ALA A 1 285 ? -24.656 17.410 -13.633 1.00 44.19 285 ALA A N 1
ATOM 2250 C CA . ALA A 1 285 ? -24.422 18.753 -13.093 1.00 44.19 285 ALA A CA 1
ATOM 2251 C C . ALA A 1 285 ? -23.951 18.838 -11.626 1.00 44.19 285 ALA A C 1
ATOM 2253 O O . ALA A 1 285 ? -23.571 19.926 -11.201 1.00 44.19 285 ALA A O 1
ATOM 2254 N N . VAL A 1 286 ? -23.971 17.760 -10.828 1.00 49.59 286 VAL A N 1
ATOM 2255 C CA . VAL A 1 286 ? -23.588 17.832 -9.400 1.00 49.59 286 VAL A CA 1
ATOM 2256 C C . VAL A 1 286 ? -22.936 16.522 -8.934 1.00 49.59 286 VAL A C 1
ATOM 2258 O O . VAL A 1 286 ? -23.621 15.512 -8.757 1.00 49.59 286 VAL A O 1
ATOM 2261 N N . ASP A 1 287 ? -21.619 16.541 -8.704 1.00 47.44 287 ASP A N 1
ATOM 2262 C CA . ASP A 1 287 ? -20.816 15.372 -8.290 1.00 47.44 287 ASP A CA 1
ATOM 2263 C C . ASP A 1 287 ? -21.332 14.685 -7.018 1.00 47.44 287 ASP A C 1
ATOM 2265 O O . ASP A 1 287 ? -21.286 13.455 -6.900 1.00 47.44 287 ASP A O 1
ATOM 2269 N N . ASP A 1 288 ? -21.888 15.454 -6.081 1.00 45.97 288 ASP A N 1
ATOM 2270 C CA . ASP A 1 288 ? -22.424 14.901 -4.840 1.00 45.97 288 ASP A CA 1
ATOM 2271 C C . ASP A 1 288 ? -23.652 14.020 -5.093 1.00 45.97 288 ASP A C 1
ATOM 2273 O O . ASP A 1 288 ? -23.732 12.924 -4.541 1.00 45.97 288 ASP A O 1
ATOM 2277 N N . MET A 1 289 ? -24.551 14.384 -6.016 1.00 47.22 289 MET A N 1
ATOM 2278 C CA . MET A 1 289 ? -25.716 13.546 -6.351 1.00 47.22 289 MET A CA 1
ATOM 2279 C C . MET A 1 289 ? -25.325 12.234 -7.028 1.00 47.22 289 MET A C 1
ATOM 2281 O O . MET A 1 289 ? -25.980 11.211 -6.823 1.00 47.22 289 MET A O 1
ATOM 2285 N N . ARG A 1 290 ? -24.239 12.221 -7.806 1.00 53.25 290 ARG A N 1
ATOM 2286 C CA . ARG A 1 290 ? -23.758 10.995 -8.451 1.00 53.25 290 ARG A CA 1
ATOM 2287 C C . ARG A 1 290 ? -23.229 9.994 -7.422 1.00 53.25 290 ARG A C 1
ATOM 2289 O O . ARG A 1 290 ? -23.563 8.811 -7.500 1.00 53.25 290 ARG A O 1
ATOM 2296 N N . LYS A 1 291 ? -22.488 10.469 -6.412 1.00 48.34 291 LYS A N 1
ATOM 2297 C CA . LYS A 1 291 ? -22.053 9.654 -5.260 1.00 48.34 291 LYS A CA 1
ATOM 2298 C C . LYS A 1 291 ? -23.253 9.100 -4.485 1.00 48.34 291 LYS A C 1
ATOM 2300 O O . LYS A 1 291 ? -23.258 7.923 -4.131 1.00 48.34 291 LYS A O 1
ATOM 2305 N N . CYS A 1 292 ? -24.299 9.909 -4.305 1.00 50.69 292 CYS A N 1
ATOM 2306 C CA . CYS A 1 292 ? -25.550 9.507 -3.652 1.00 50.69 292 CYS A CA 1
ATOM 2307 C C . CYS A 1 292 ? -26.264 8.365 -4.397 1.00 50.69 292 CYS A C 1
ATOM 2309 O O . CYS A 1 292 ? -26.671 7.374 -3.791 1.00 50.69 292 CYS A O 1
ATOM 2311 N N . VAL A 1 293 ? -26.377 8.473 -5.725 1.00 51.56 293 VAL A N 1
ATOM 2312 C CA . VAL A 1 293 ? -27.011 7.452 -6.577 1.00 51.56 293 VAL A CA 1
ATOM 2313 C C . VAL A 1 293 ? -26.224 6.138 -6.566 1.00 51.56 293 VAL A C 1
ATOM 2315 O O . VAL A 1 293 ? -26.824 5.067 -6.495 1.00 51.56 293 VAL A O 1
ATOM 2318 N N . LEU A 1 294 ? -24.890 6.193 -6.581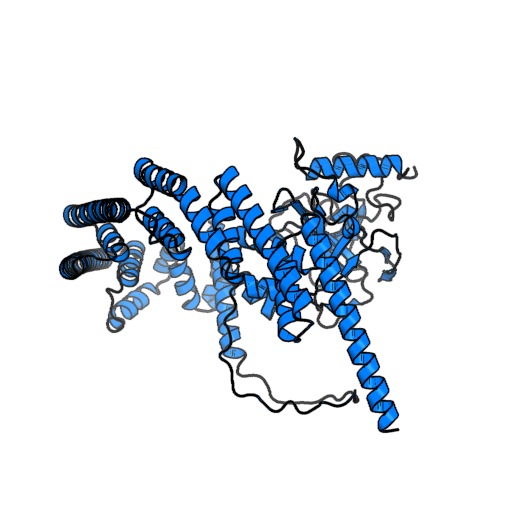 1.00 52.59 294 LEU A N 1
ATOM 2319 C CA . LEU A 1 294 ? -24.043 4.998 -6.481 1.00 52.59 294 LEU A CA 1
ATOM 2320 C C . LEU A 1 294 ? -24.186 4.303 -5.117 1.00 52.59 294 LEU A C 1
ATOM 2322 O O . LEU A 1 294 ? -24.273 3.075 -5.059 1.00 52.59 294 LEU A O 1
ATOM 2326 N N . LEU A 1 295 ? -24.284 5.076 -4.030 1.00 47.22 295 LEU A N 1
ATOM 2327 C CA . LEU A 1 295 ? -24.542 4.542 -2.690 1.00 47.22 295 LEU A CA 1
ATOM 2328 C C . LEU A 1 295 ? -25.915 3.849 -2.624 1.00 47.22 295 LEU A C 1
ATOM 2330 O O . LEU A 1 295 ? -26.023 2.726 -2.132 1.00 47.22 295 LEU A O 1
ATOM 2334 N N . ALA A 1 296 ? -26.950 4.469 -3.201 1.00 49.22 296 ALA A N 1
ATOM 2335 C CA . ALA A 1 296 ? -28.294 3.896 -3.294 1.00 49.22 296 ALA A CA 1
ATOM 2336 C C . ALA A 1 296 ? -28.311 2.578 -4.092 1.00 49.22 296 ALA A C 1
ATOM 2338 O O . ALA A 1 296 ? -28.927 1.596 -3.673 1.00 49.22 296 ALA A O 1
ATOM 2339 N N . GLN A 1 297 ? -27.587 2.522 -5.217 1.00 57.06 297 GLN A N 1
ATOM 2340 C CA . GLN A 1 297 ? -27.436 1.303 -6.018 1.00 57.06 297 GLN A CA 1
ATOM 2341 C C . GLN A 1 297 ? -26.773 0.167 -5.231 1.00 57.06 297 GLN A C 1
ATOM 2343 O O . GLN A 1 297 ? -27.177 -0.989 -5.374 1.00 57.06 297 GLN A O 1
ATOM 2348 N N . LEU A 1 298 ? -25.771 0.481 -4.405 1.00 48.06 298 LEU A N 1
ATOM 2349 C CA . LEU A 1 298 ? -25.084 -0.499 -3.567 1.00 48.06 298 LEU A CA 1
ATOM 2350 C C . LEU A 1 298 ? -26.031 -1.075 -2.504 1.00 48.06 298 LEU A C 1
ATOM 2352 O O . LEU A 1 298 ? -26.147 -2.294 -2.388 1.00 48.06 298 LEU A O 1
ATOM 2356 N N . VAL A 1 299 ? -26.764 -0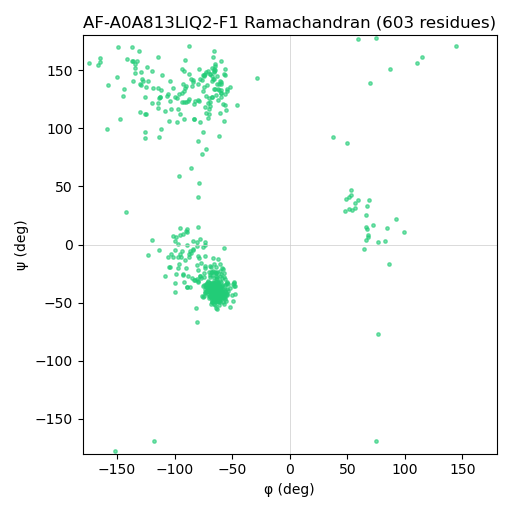.211 -1.797 1.00 48.41 299 VAL A N 1
ATOM 2357 C CA . VAL A 1 299 ? -27.721 -0.607 -0.748 1.00 48.41 299 VAL A CA 1
ATOM 2358 C C . VAL A 1 299 ? -28.836 -1.494 -1.313 1.00 48.41 299 VAL A C 1
ATOM 2360 O O . VAL A 1 299 ? -29.143 -2.541 -0.741 1.00 48.41 299 VAL A O 1
ATOM 2363 N N . VAL A 1 300 ? -29.401 -1.140 -2.473 1.00 49.28 300 VAL A N 1
ATOM 2364 C CA . VAL A 1 300 ? -30.459 -1.936 -3.122 1.00 49.28 300 VAL A CA 1
ATOM 2365 C C . VAL A 1 300 ? -29.932 -3.290 -3.608 1.00 49.28 300 VAL A C 1
ATOM 2367 O O . VAL A 1 300 ? -30.594 -4.307 -3.405 1.00 49.28 300 VAL A O 1
ATOM 2370 N N . LYS A 1 301 ? -28.727 -3.346 -4.194 1.00 49.19 301 LYS A N 1
ATOM 2371 C CA . LYS A 1 301 ? -28.110 -4.621 -4.608 1.00 49.19 301 LYS A CA 1
ATOM 2372 C C . LYS A 1 301 ? -27.853 -5.548 -3.418 1.00 49.19 301 LYS A C 1
ATOM 2374 O O . LYS A 1 301 ? -28.099 -6.745 -3.531 1.00 49.19 301 LYS A O 1
ATOM 2379 N N . VAL A 1 302 ? -27.417 -5.006 -2.279 1.00 44.12 302 VAL A N 1
ATOM 2380 C CA . VAL A 1 302 ? -27.236 -5.772 -1.033 1.00 44.12 302 VAL A CA 1
ATOM 2381 C C . VAL A 1 302 ? -28.580 -6.290 -0.500 1.00 44.12 302 VAL A C 1
ATOM 2383 O O . VAL A 1 302 ? -28.670 -7.447 -0.091 1.00 44.12 302 VAL A O 1
ATOM 2386 N N . ALA A 1 303 ? -29.644 -5.483 -0.558 1.00 41.69 303 ALA A N 1
ATOM 2387 C CA . ALA A 1 303 ? -30.980 -5.884 -0.111 1.00 41.69 303 ALA A CA 1
ATOM 2388 C C . ALA A 1 303 ? -31.622 -6.975 -0.995 1.00 41.69 303 ALA A C 1
ATOM 2390 O O . ALA A 1 303 ? -32.210 -7.918 -0.466 1.00 41.69 303 ALA A O 1
ATOM 2391 N N . ILE A 1 304 ? -31.477 -6.887 -2.325 1.00 44.91 304 ILE A N 1
ATOM 2392 C CA . ILE A 1 304 ? -31.946 -7.920 -3.270 1.00 44.91 304 ILE A CA 1
ATOM 2393 C C . ILE A 1 304 ? -31.163 -9.222 -3.065 1.00 44.91 304 ILE A C 1
ATOM 2395 O O . ILE A 1 304 ? -31.749 -10.296 -2.984 1.00 44.91 304 ILE A O 1
ATOM 2399 N N . PHE A 1 305 ? -29.845 -9.140 -2.877 1.00 42.94 305 PHE A N 1
ATOM 2400 C CA . PHE A 1 305 ? -29.029 -10.331 -2.646 1.00 42.94 305 PHE A CA 1
ATOM 2401 C C . PHE A 1 305 ? -29.380 -11.041 -1.325 1.00 42.94 305 PHE A C 1
ATOM 2403 O O . PHE A 1 305 ? -29.431 -12.270 -1.282 1.00 42.94 305 PHE A O 1
ATOM 2410 N N . ARG A 1 306 ? -29.711 -10.289 -0.261 1.00 40.84 306 ARG A N 1
ATOM 2411 C CA . ARG A 1 306 ? -30.218 -10.857 1.004 1.00 40.84 306 ARG A CA 1
ATOM 2412 C C . ARG A 1 306 ? -31.553 -11.594 0.839 1.00 40.84 306 ARG A C 1
ATOM 2414 O O . ARG A 1 306 ? -31.786 -12.563 1.556 1.00 40.84 306 ARG A O 1
ATOM 2421 N N . SER A 1 307 ? -32.422 -11.172 -0.082 1.00 36.47 307 SER A N 1
ATOM 2422 C CA . SER A 1 307 ? -33.708 -11.848 -0.312 1.00 36.47 307 SER A CA 1
ATOM 2423 C C . SER A 1 307 ? -33.579 -13.082 -1.217 1.00 36.47 307 SER A C 1
ATOM 2425 O O . SER A 1 307 ? -34.298 -14.066 -1.018 1.00 36.47 307 SER A O 1
ATOM 2427 N N . GLU A 1 308 ? -32.623 -13.082 -2.151 1.00 39.38 308 GLU A N 1
ATOM 2428 C CA . GLU A 1 308 ? -32.396 -14.174 -3.111 1.00 39.38 308 GLU A CA 1
ATOM 2429 C C . GLU A 1 308 ? -31.441 -15.269 -2.601 1.00 39.38 308 GLU A C 1
ATOM 2431 O O . GLU A 1 308 ? -31.600 -16.437 -2.963 1.00 39.38 308 GLU A O 1
ATOM 2436 N N . GLY A 1 309 ? -30.520 -14.943 -1.686 1.00 34.03 309 GLY A N 1
ATOM 2437 C CA . GLY A 1 309 ? -29.574 -15.893 -1.082 1.00 34.03 309 GLY A CA 1
ATOM 2438 C C . GLY A 1 309 ? -30.214 -17.032 -0.272 1.00 34.03 309 GLY A C 1
ATOM 2439 O O . GLY A 1 309 ? -29.548 -18.018 0.025 1.00 34.03 309 GLY A O 1
ATOM 2440 N N . SER A 1 310 ? -31.514 -16.950 0.037 1.00 34.09 310 SER A N 1
ATOM 2441 C CA . SER A 1 310 ? -32.254 -18.012 0.740 1.00 34.09 310 SER A CA 1
ATOM 2442 C C . SER A 1 310 ? -32.789 -19.133 -0.169 1.00 34.09 310 SER A C 1
ATOM 2444 O O . SER A 1 310 ? -33.355 -20.098 0.343 1.00 34.09 310 SER A O 1
ATOM 2446 N N . LYS A 1 311 ? -32.648 -19.037 -1.504 1.00 34.56 311 LYS A N 1
ATOM 2447 C CA . LYS A 1 311 ? -33.382 -19.912 -2.448 1.00 34.56 311 LYS A CA 1
ATOM 2448 C C . LYS A 1 311 ? -32.557 -20.795 -3.387 1.00 34.56 311 LYS A C 1
ATOM 2450 O O . LYS A 1 311 ? -33.158 -21.507 -4.187 1.00 34.56 311 LYS A O 1
ATOM 2455 N N . LEU A 1 312 ? -31.229 -20.824 -3.304 1.00 31.27 312 LEU A N 1
ATOM 2456 C CA . LEU A 1 312 ? -30.416 -21.641 -4.217 1.00 31.27 312 LEU A CA 1
ATOM 2457 C C . LEU A 1 312 ? -29.480 -22.586 -3.464 1.00 31.27 312 LEU A C 1
ATOM 2459 O O . LEU A 1 312 ? -28.343 -22.241 -3.166 1.00 31.27 312 LEU A O 1
ATOM 2463 N N . CYS A 1 313 ? -29.962 -23.803 -3.203 1.00 28.89 313 CYS A N 1
ATOM 2464 C CA . CYS A 1 313 ? -29.106 -24.975 -3.028 1.00 28.89 313 CYS A CA 1
ATOM 2465 C C . CYS A 1 313 ? -29.907 -26.267 -3.272 1.00 28.89 313 CYS A C 1
ATOM 2467 O O . CYS A 1 313 ? -30.633 -26.707 -2.389 1.00 28.89 313 CYS A O 1
ATOM 2469 N N . THR A 1 314 ? -29.804 -26.863 -4.467 1.00 32.41 314 THR A N 1
ATOM 2470 C CA . THR A 1 314 ? -29.921 -28.322 -4.686 1.00 32.41 314 THR A CA 1
ATOM 2471 C C . THR A 1 314 ? -29.236 -28.735 -6.000 1.00 32.41 314 THR A C 1
ATOM 2473 O O . THR A 1 314 ? -29.445 -28.094 -7.027 1.00 32.41 314 THR A O 1
ATOM 2476 N N . SER A 1 315 ? -28.495 -29.857 -5.936 1.00 30.34 315 SER A N 1
ATOM 2477 C CA . SER A 1 315 ? -27.882 -30.682 -7.013 1.00 30.34 315 SER A CA 1
ATOM 2478 C C . SER A 1 315 ? -26.701 -30.055 -7.791 1.00 30.34 315 SER A C 1
ATOM 2480 O O . SER A 1 315 ? -26.742 -28.877 -8.106 1.00 30.34 315 SER A O 1
ATOM 2482 N N . GLU A 1 316 ? -25.595 -30.725 -8.146 1.00 28.28 316 GLU A N 1
ATOM 2483 C CA . GLU A 1 316 ? -25.183 -32.139 -8.106 1.00 28.28 316 GLU A CA 1
ATOM 2484 C C . GLU A 1 316 ? -23.639 -32.253 -8.297 1.00 28.28 316 GLU A C 1
ATOM 2486 O O . GLU A 1 316 ? -22.985 -31.333 -8.780 1.00 28.28 316 GLU A O 1
ATOM 2491 N N . CYS A 1 317 ? -23.099 -33.403 -7.880 1.00 25.30 317 CYS A N 1
ATOM 2492 C CA . CYS A 1 317 ? -21.728 -33.943 -7.806 1.00 25.30 317 CYS A CA 1
ATOM 2493 C C . CYS A 1 317 ? -20.599 -33.516 -8.780 1.00 25.30 317 CYS A C 1
ATOM 2495 O O . CYS A 1 317 ? -20.777 -33.572 -9.990 1.00 25.30 317 CYS A O 1
ATOM 2497 N N . VAL A 1 318 ? -19.366 -33.422 -8.236 1.00 26.12 318 VAL A N 1
ATOM 2498 C CA . VAL A 1 318 ? -18.162 -34.180 -8.682 1.00 26.12 318 VAL A CA 1
ATOM 2499 C C . VAL A 1 318 ? -17.309 -34.535 -7.444 1.00 26.12 318 VAL A C 1
ATOM 2501 O O . VAL A 1 318 ? -17.121 -33.699 -6.565 1.00 26.12 318 VAL A O 1
ATOM 2504 N N . GLN A 1 319 ? -16.851 -35.789 -7.352 1.00 26.81 319 GLN A N 1
ATOM 2505 C CA . GLN A 1 319 ? -16.105 -36.372 -6.226 1.00 26.81 319 GLN A CA 1
ATOM 2506 C C . GLN A 1 319 ? -14.586 -36.118 -6.300 1.00 26.81 319 GLN A C 1
ATOM 2508 O O . GLN A 1 319 ? -13.990 -36.280 -7.362 1.00 26.81 319 GLN A O 1
ATOM 2513 N N . GLU A 1 320 ? -13.963 -35.870 -5.143 1.00 25.55 320 GLU A N 1
ATOM 2514 C CA . GLU A 1 320 ? -12.527 -36.053 -4.862 1.00 25.55 320 GLU A CA 1
ATOM 2515 C C . GLU A 1 320 ? -12.345 -36.814 -3.516 1.00 25.55 320 GLU A C 1
ATOM 2517 O O . GLU A 1 320 ? -13.291 -36.871 -2.726 1.00 25.55 320 GLU A O 1
ATOM 2522 N N . PRO A 1 321 ? -11.191 -37.481 -3.277 1.00 29.53 321 PRO A N 1
ATOM 2523 C CA . PRO A 1 321 ? -11.038 -38.616 -2.349 1.00 29.53 321 PRO A CA 1
ATOM 2524 C C . PRO A 1 321 ? -10.733 -38.213 -0.883 1.00 29.53 321 PRO A C 1
ATOM 2526 O O . PRO A 1 321 ? -10.477 -37.042 -0.607 1.00 29.53 321 PRO A O 1
ATOM 2529 N N . PRO A 1 322 ? -10.766 -39.158 0.088 1.00 29.44 322 PRO A N 1
ATOM 2530 C CA . PRO A 1 322 ? -11.031 -38.840 1.487 1.00 29.44 322 PRO A CA 1
ATOM 2531 C C . PRO A 1 322 ? -9.774 -38.414 2.255 1.00 29.44 322 PRO A C 1
ATOM 2533 O O . PRO A 1 322 ? -8.742 -39.086 2.211 1.00 29.44 322 PRO A O 1
ATOM 2536 N N . LEU A 1 323 ? -9.907 -37.356 3.057 1.00 31.20 323 LEU A N 1
ATOM 2537 C CA . LEU A 1 323 ? -9.014 -37.057 4.173 1.00 31.20 323 LEU A CA 1
ATOM 2538 C C . LEU A 1 323 ? -9.804 -37.162 5.484 1.00 31.20 323 LEU A C 1
ATOM 2540 O O . LEU A 1 323 ? -10.758 -36.430 5.695 1.00 31.20 323 LEU A O 1
ATOM 2544 N N . LEU A 1 324 ? -9.376 -38.115 6.318 1.00 33.44 324 LEU A N 1
ATOM 2545 C CA . LEU A 1 324 ? -9.454 -38.154 7.786 1.00 33.44 324 LEU A CA 1
ATOM 2546 C C . LEU A 1 324 ? -10.723 -37.594 8.468 1.00 33.44 324 LEU A C 1
ATOM 2548 O O . LEU A 1 324 ? -10.761 -36.445 8.880 1.00 33.44 324 LEU A O 1
ATOM 2552 N N . GLY A 1 325 ? -11.671 -38.508 8.707 1.00 30.00 325 GLY A N 1
ATOM 2553 C CA . GLY A 1 325 ? -12.434 -38.665 9.954 1.00 30.00 325 GLY A CA 1
ATOM 2554 C C . GLY A 1 325 ? -13.088 -37.430 10.574 1.00 30.00 325 GLY A C 1
ATOM 2555 O O . GLY A 1 325 ? -12.549 -36.864 11.523 1.00 30.00 325 GLY A O 1
ATOM 2556 N N . ASP A 1 326 ? -14.312 -37.126 10.142 1.00 31.47 326 ASP A N 1
ATOM 2557 C CA . ASP A 1 326 ? -15.223 -36.243 10.869 1.00 31.47 326 ASP A CA 1
ATOM 2558 C C . ASP A 1 326 ? -15.702 -36.920 12.164 1.00 31.47 326 ASP A C 1
ATOM 2560 O O . ASP A 1 326 ? -16.344 -37.973 12.146 1.00 31.47 326 ASP A O 1
ATOM 2564 N N . ALA A 1 327 ? -15.396 -36.303 13.305 1.00 33.59 327 ALA A N 1
ATOM 2565 C CA . ALA A 1 327 ? -16.063 -36.599 14.565 1.00 33.59 327 ALA A CA 1
ATOM 2566 C C . ALA A 1 327 ? -17.414 -35.865 14.594 1.00 33.59 327 ALA A C 1
ATOM 2568 O O . ALA A 1 327 ? -17.464 -34.644 14.443 1.00 33.59 327 ALA A O 1
ATOM 2569 N N . GLU A 1 328 ? -18.507 -36.604 14.809 1.00 32.56 328 GLU A N 1
ATOM 2570 C CA . GLU A 1 328 ? -19.849 -36.050 15.024 1.00 32.56 328 GLU A CA 1
ATOM 2571 C C . GLU A 1 328 ? -19.858 -35.087 16.223 1.00 32.56 328 GLU A C 1
ATOM 2573 O O . GLU A 1 328 ? -19.850 -35.500 17.387 1.00 32.56 328 GLU A O 1
ATOM 2578 N N . VAL A 1 329 ? -19.933 -33.784 15.947 1.00 37.16 329 VAL A N 1
ATOM 2579 C CA . VAL A 1 329 ? -20.270 -32.775 16.953 1.00 37.16 329 VAL A CA 1
ATOM 2580 C C . VAL A 1 329 ? -21.784 -32.815 17.162 1.00 37.16 329 VAL A C 1
ATOM 2582 O O . VAL A 1 329 ? -22.562 -32.360 16.325 1.00 37.16 329 VAL A O 1
ATOM 2585 N N . LYS A 1 330 ? -22.217 -33.388 18.290 1.00 38.59 330 LYS A N 1
ATOM 2586 C CA . LYS A 1 330 ? -23.613 -33.328 18.746 1.00 38.59 330 LYS A CA 1
ATOM 2587 C C . LYS A 1 330 ? -24.001 -31.872 19.017 1.00 38.59 330 LYS A C 1
ATOM 2589 O O . LYS A 1 330 ? -23.354 -31.202 19.817 1.00 38.59 330 LYS A O 1
ATOM 2594 N N . GLY A 1 331 ? -25.066 -31.415 18.359 1.00 35.59 331 GLY A N 1
ATOM 2595 C CA . GLY A 1 331 ? -25.573 -30.047 18.449 1.00 35.59 331 GLY A CA 1
ATOM 2596 C C . GLY A 1 331 ? -25.925 -29.634 19.879 1.00 35.59 331 GLY A C 1
ATOM 2597 O O . GLY A 1 331 ? -26.772 -30.249 20.529 1.00 35.59 331 GLY A O 1
ATOM 2598 N N . THR A 1 332 ? -25.275 -28.575 20.352 1.00 43.25 332 THR A N 1
ATOM 2599 C CA . THR A 1 332 ? -25.649 -27.840 21.559 1.00 43.25 332 THR A CA 1
ATOM 2600 C C . THR A 1 332 ? -26.810 -26.894 21.244 1.00 43.25 332 THR A C 1
ATOM 2602 O O . THR A 1 332 ? -26.872 -26.280 20.180 1.00 43.25 332 THR A O 1
ATOM 2605 N N . ALA A 1 333 ? -27.775 -26.821 22.163 1.00 45.25 333 ALA A N 1
ATOM 2606 C CA . ALA A 1 333 ? -28.949 -25.962 22.054 1.00 45.25 333 ALA A CA 1
ATOM 2607 C C . ALA A 1 333 ? -28.552 -24.477 21.939 1.00 45.25 333 ALA A C 1
ATOM 2609 O O . ALA A 1 333 ? -27.642 -24.020 22.630 1.00 45.25 333 ALA A O 1
ATOM 2610 N N . GLY A 1 334 ? -29.244 -23.759 21.049 1.00 53.84 334 GLY A N 1
ATOM 2611 C CA . GLY A 1 334 ? -28.885 -22.430 20.556 1.00 53.84 334 GLY A CA 1
ATOM 2612 C C . GLY A 1 334 ? -28.678 -21.381 21.644 1.00 53.84 334 GLY A C 1
ATOM 2613 O O . GLY A 1 334 ? -29.615 -20.990 22.340 1.00 53.84 334 GLY A O 1
ATOM 2614 N N . GLN A 1 335 ? -27.447 -20.888 21.735 1.00 52.00 335 GLN A N 1
ATOM 2615 C CA . GLN A 1 335 ? -27.178 -19.598 22.353 1.00 52.00 335 GLN A CA 1
ATOM 2616 C C . GLN A 1 335 ? -27.626 -18.476 21.403 1.00 52.00 335 GLN A C 1
ATOM 2618 O O . GLN A 1 335 ? -27.543 -18.648 20.183 1.00 52.00 335 GLN A O 1
ATOM 2623 N N . PRO A 1 336 ? -28.127 -17.345 21.932 1.00 68.62 336 PRO A N 1
ATOM 2624 C CA . PRO A 1 336 ? -28.460 -16.187 21.115 1.00 68.62 336 PRO A CA 1
ATOM 2625 C C . PRO A 1 336 ? -27.206 -15.704 20.378 1.00 68.62 336 PRO A C 1
ATOM 2627 O O . PRO A 1 336 ? -26.163 -15.488 20.992 1.00 68.62 336 PRO A O 1
ATOM 2630 N N . GLU A 1 337 ? -27.315 -15.565 19.060 1.00 81.31 337 GLU A N 1
ATOM 2631 C CA . GLU A 1 337 ? -26.256 -15.042 18.201 1.00 81.31 337 GLU A CA 1
ATOM 2632 C C . GLU A 1 337 ? -25.928 -13.606 18.636 1.00 81.31 337 GLU A C 1
ATOM 2634 O O . GLU A 1 337 ? -26.772 -12.708 18.563 1.00 81.31 337 GLU A O 1
ATOM 2639 N N . VAL A 1 338 ? -24.723 -13.401 19.173 1.00 86.06 338 VAL A N 1
ATOM 2640 C CA . VAL A 1 338 ? -24.260 -12.082 19.615 1.00 86.06 338 VAL A CA 1
ATOM 2641 C C . VAL A 1 338 ? -24.036 -11.222 18.373 1.00 86.06 338 VAL A C 1
ATOM 2643 O O . VAL A 1 338 ? -23.189 -11.539 17.542 1.00 86.06 338 VAL A O 1
ATOM 2646 N N . GLN A 1 339 ? -24.797 -10.134 18.238 1.00 87.38 339 GLN A N 1
ATOM 2647 C CA . GLN A 1 339 ? -24.598 -9.168 17.157 1.00 87.38 339 GLN A CA 1
ATOM 2648 C C . GLN A 1 339 ? -23.330 -8.355 17.422 1.00 87.38 339 GLN A C 1
ATOM 2650 O O . GLN A 1 339 ? -23.280 -7.577 18.373 1.00 87.38 339 GLN A O 1
ATOM 2655 N N . LEU A 1 340 ? -22.320 -8.535 16.573 1.00 88.88 340 LEU A N 1
ATOM 2656 C CA . LEU A 1 340 ? -21.094 -7.743 16.600 1.00 88.88 340 LEU A CA 1
ATOM 2657 C C . LEU A 1 340 ? -21.344 -6.344 16.027 1.00 88.88 340 LEU A C 1
ATOM 2659 O O . LEU A 1 340 ? -22.104 -6.161 15.074 1.00 88.88 340 LEU A O 1
ATOM 2663 N N . THR A 1 341 ? -20.656 -5.346 16.570 1.00 90.25 341 THR A N 1
ATOM 2664 C CA . THR A 1 341 ? -20.587 -4.012 15.966 1.00 90.25 341 THR A CA 1
ATOM 2665 C C . THR A 1 341 ? -19.815 -4.055 14.634 1.00 90.25 341 THR A C 1
ATOM 2667 O O . THR A 1 341 ? -19.024 -4.975 14.393 1.00 90.25 341 THR A O 1
ATOM 2670 N N . PRO A 1 342 ? -19.967 -3.048 13.749 1.00 86.62 342 PRO A N 1
ATOM 2671 C CA . PRO A 1 342 ? -19.184 -2.976 12.514 1.00 86.62 342 PRO A CA 1
ATOM 2672 C C . PRO A 1 342 ? -17.664 -2.994 12.738 1.00 86.62 342 PRO A C 1
ATOM 2674 O O . PRO A 1 342 ? -16.940 -3.647 11.988 1.00 86.62 342 PRO A O 1
ATOM 2677 N N . SER A 1 343 ? -17.173 -2.320 13.784 1.00 86.69 343 SER A N 1
ATOM 2678 C CA . SER A 1 343 ? -15.747 -2.313 14.135 1.00 86.69 343 SER A CA 1
ATOM 2679 C C . SER A 1 343 ? -15.259 -3.684 14.595 1.00 86.69 343 SER A C 1
ATOM 2681 O O . SER A 1 343 ? -14.178 -4.102 14.192 1.00 86.69 343 SER A O 1
ATOM 2683 N N . GLU A 1 344 ? -16.047 -4.400 15.401 1.00 89.44 344 GLU A N 1
ATOM 2684 C CA . GLU A 1 344 ? -15.719 -5.763 15.841 1.00 89.44 344 GLU A CA 1
ATOM 2685 C C . GLU A 1 344 ? -15.747 -6.750 14.677 1.00 89.44 344 GLU A C 1
ATOM 2687 O O . GLU A 1 344 ? -14.832 -7.554 14.543 1.00 89.44 344 GLU A O 1
ATOM 2692 N N . THR A 1 345 ? -16.738 -6.637 13.788 1.00 87.69 345 THR A N 1
ATOM 2693 C CA . THR A 1 345 ? -16.832 -7.451 12.565 1.00 87.69 345 THR A CA 1
ATOM 2694 C C . THR A 1 345 ? -15.601 -7.241 11.683 1.00 87.69 345 THR A C 1
ATOM 2696 O O . THR A 1 345 ? -14.981 -8.190 11.202 1.00 87.69 345 THR A O 1
ATOM 2699 N N . LEU A 1 346 ? -15.201 -5.980 11.499 1.00 86.25 346 LEU A N 1
ATOM 2700 C CA . LEU A 1 346 ? -14.007 -5.632 10.741 1.00 86.25 346 LEU A CA 1
ATOM 2701 C C . LEU A 1 346 ? -12.733 -6.157 11.406 1.00 86.25 346 LEU A C 1
ATOM 2703 O O . LEU A 1 346 ? -11.856 -6.698 10.730 1.00 86.25 346 LEU A O 1
ATOM 2707 N N . LEU A 1 347 ? -12.622 -5.978 12.721 1.00 89.94 347 LEU A N 1
ATOM 2708 C CA . LEU A 1 347 ? -11.479 -6.451 13.479 1.00 89.94 347 LEU A CA 1
ATOM 2709 C C . LEU A 1 347 ? -11.373 -7.971 13.383 1.00 89.94 347 LEU A C 1
ATOM 2711 O O . LEU A 1 347 ? -10.294 -8.464 13.091 1.00 89.94 347 LEU A O 1
ATOM 2715 N N . GLN A 1 348 ? -12.479 -8.699 13.523 1.00 88.50 348 GLN A N 1
ATOM 2716 C CA . GLN A 1 348 ? -12.524 -10.150 13.356 1.00 88.50 348 GLN A CA 1
ATOM 2717 C C . GLN A 1 348 ? -12.096 -10.580 11.944 1.00 88.50 348 GLN A C 1
ATOM 2719 O O . GLN A 1 348 ? -11.393 -11.576 11.791 1.00 88.50 348 GLN A 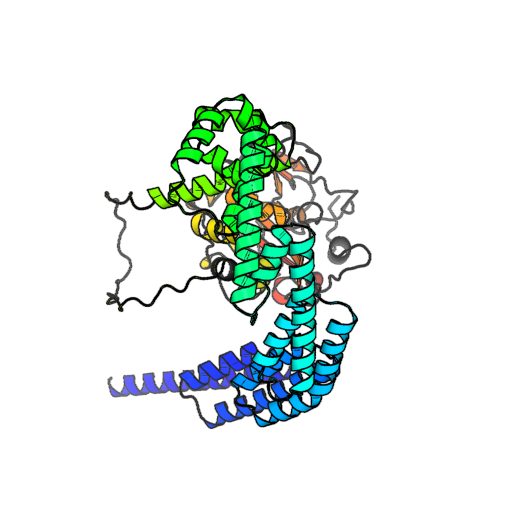O 1
ATOM 2724 N N . ALA A 1 349 ? -12.471 -9.826 10.906 1.00 85.88 349 ALA A N 1
ATOM 2725 C CA . ALA A 1 349 ? -12.057 -10.115 9.533 1.00 85.88 349 ALA A CA 1
ATOM 2726 C C . ALA A 1 349 ? -10.553 -9.867 9.291 1.00 85.88 349 ALA A C 1
ATOM 2728 O O . ALA A 1 349 ? -9.923 -10.595 8.520 1.00 85.88 349 ALA A O 1
ATOM 2729 N N . LEU A 1 350 ? -9.976 -8.839 9.924 1.00 86.94 350 LEU A N 1
ATOM 2730 C CA . LEU A 1 350 ? -8.567 -8.455 9.772 1.00 86.94 350 LEU A CA 1
ATOM 2731 C C . LEU A 1 350 ? -7.625 -9.139 10.768 1.00 86.94 350 LEU A C 1
ATOM 2733 O O . LEU A 1 350 ? -6.415 -9.184 10.512 1.00 86.94 350 LEU A O 1
ATOM 2737 N N . ASP A 1 351 ? -8.144 -9.653 11.881 1.00 86.62 351 ASP A N 1
ATOM 2738 C CA . ASP A 1 351 ? -7.394 -10.405 12.882 1.00 86.62 351 ASP A CA 1
ATOM 2739 C C . ASP A 1 351 ? -7.128 -11.822 12.377 1.00 86.62 351 ASP A C 1
ATOM 2741 O O . ASP A 1 351 ? -7.774 -12.815 12.704 1.00 86.62 351 ASP A O 1
ATOM 2745 N N . VAL A 1 352 ? -6.142 -11.885 11.497 1.00 89.62 352 VAL A N 1
ATOM 2746 C CA . VAL A 1 352 ? -5.661 -13.112 10.876 1.00 89.62 352 VAL A CA 1
ATOM 2747 C C . VAL A 1 352 ? -4.554 -13.783 11.699 1.00 89.62 352 VAL A C 1
ATOM 2749 O O . VAL A 1 352 ? -3.907 -14.709 11.208 1.00 89.62 352 VAL A O 1
ATOM 2752 N N . GLY A 1 353 ? -4.325 -13.322 12.933 1.00 90.44 353 GLY A N 1
ATOM 2753 C CA . GLY A 1 353 ? -3.364 -13.885 13.875 1.00 90.44 353 GLY A CA 1
ATOM 2754 C C . GLY A 1 353 ? -2.664 -12.832 14.747 1.00 90.44 353 GLY A C 1
ATOM 2755 O O . GLY A 1 353 ? -2.724 -11.634 14.459 1.00 90.44 353 GLY A O 1
ATOM 2756 N N . PRO A 1 354 ? -1.904 -13.268 15.774 1.00 88.50 354 PRO A N 1
ATOM 2757 C CA . PRO A 1 354 ? -1.326 -12.379 16.790 1.00 88.50 354 PRO A CA 1
ATOM 2758 C C . PRO A 1 354 ? -0.443 -11.258 16.231 1.00 88.50 354 PRO A C 1
ATOM 2760 O O . PRO A 1 354 ? -0.440 -10.146 16.752 1.00 88.50 354 PRO A O 1
ATOM 2763 N N . LEU A 1 355 ? 0.281 -11.538 15.143 1.00 89.69 355 LEU A N 1
ATOM 2764 C CA . LEU A 1 355 ? 1.137 -10.559 14.473 1.00 89.69 355 LEU A CA 1
ATOM 2765 C C . LEU A 1 355 ? 0.332 -9.408 13.850 1.00 89.69 355 LEU A C 1
ATOM 2767 O O . LEU A 1 355 ? 0.806 -8.277 13.796 1.00 89.69 355 LEU A O 1
ATOM 2771 N N . HIS A 1 356 ? -0.880 -9.693 13.374 1.00 93.94 356 HIS A N 1
ATOM 2772 C CA . HIS A 1 356 ? -1.737 -8.725 12.697 1.00 93.94 356 HIS A CA 1
ATOM 2773 C C . HIS A 1 356 ? -2.689 -8.023 13.652 1.00 93.94 356 HIS A C 1
ATOM 2775 O O . HIS A 1 356 ? -3.069 -6.897 13.355 1.00 93.94 356 HIS A O 1
ATOM 2781 N N . ALA A 1 357 ? -3.041 -8.631 14.788 1.00 92.25 357 ALA A N 1
ATOM 2782 C CA . ALA A 1 357 ? -4.044 -8.115 15.722 1.00 92.25 357 ALA A CA 1
ATOM 2783 C C . ALA A 1 357 ? -3.825 -6.637 16.100 1.00 92.25 357 ALA A C 1
ATOM 2785 O O . ALA A 1 357 ? -4.762 -5.835 16.091 1.00 92.25 357 ALA A O 1
ATOM 2786 N N . ARG A 1 358 ? -2.574 -6.235 16.374 1.00 93.19 358 ARG A N 1
ATOM 2787 C CA . ARG A 1 358 ? -2.233 -4.837 16.690 1.00 93.19 358 ARG A CA 1
ATOM 2788 C C . ARG A 1 358 ? -2.496 -3.910 15.502 1.00 93.19 358 ARG A C 1
ATOM 2790 O O . ARG A 1 358 ? -3.223 -2.930 15.652 1.00 93.19 358 ARG A O 1
ATOM 2797 N N . SER A 1 359 ? -1.920 -4.209 14.341 1.00 92.06 359 SER A N 1
ATOM 2798 C CA . SER A 1 359 ? -2.074 -3.386 13.136 1.00 92.06 359 SER A CA 1
ATOM 2799 C C . SER A 1 359 ? -3.517 -3.380 12.627 1.00 92.06 359 SER A C 1
ATOM 2801 O O . SER A 1 359 ? -3.982 -2.354 12.147 1.00 92.06 359 SER A O 1
ATOM 2803 N N . ALA A 1 360 ? -4.252 -4.484 12.792 1.00 92.50 360 ALA A N 1
ATOM 2804 C CA . ALA A 1 360 ? -5.666 -4.605 12.460 1.00 92.50 360 ALA A CA 1
ATOM 2805 C C . ALA A 1 360 ? -6.512 -3.633 13.289 1.00 92.50 360 ALA A C 1
ATOM 2807 O O . ALA A 1 360 ? -7.270 -2.863 12.709 1.00 92.50 360 ALA A O 1
ATOM 2808 N N . ARG A 1 361 ? -6.323 -3.585 14.618 1.00 92.75 361 ARG A N 1
ATOM 2809 C CA . ARG A 1 361 ? -7.010 -2.612 15.491 1.00 92.75 361 ARG A CA 1
ATOM 2810 C C . ARG A 1 361 ? -6.741 -1.168 15.073 1.00 92.75 361 ARG A C 1
ATOM 2812 O O . ARG A 1 361 ? -7.665 -0.366 14.992 1.00 92.75 361 ARG A O 1
ATOM 2819 N N . LEU A 1 362 ? -5.485 -0.835 14.785 1.00 90.75 362 LEU A N 1
ATOM 2820 C CA . LEU A 1 362 ? -5.122 0.520 14.365 1.00 90.75 362 LEU A CA 1
ATOM 2821 C C . LEU A 1 362 ? -5.724 0.869 13.002 1.00 90.75 362 LEU A C 1
ATOM 2823 O O . LEU A 1 362 ? -6.262 1.957 12.833 1.00 90.75 362 LEU A O 1
ATOM 2827 N N . LEU A 1 363 ? -5.683 -0.070 12.057 1.00 89.25 363 LEU A N 1
ATOM 2828 C CA . LEU A 1 363 ? -6.249 0.110 10.727 1.00 89.25 363 LEU A CA 1
ATOM 2829 C C . LEU A 1 363 ? -7.775 0.267 10.778 1.00 89.25 363 LEU A C 1
ATOM 2831 O O . LEU A 1 363 ? -8.307 1.140 10.100 1.00 89.25 363 LEU A O 1
ATOM 2835 N N . VAL A 1 364 ? -8.468 -0.524 11.605 1.00 90.88 364 VAL A N 1
ATOM 2836 C CA . VAL A 1 364 ? -9.907 -0.370 11.890 1.00 90.88 364 VAL A CA 1
ATOM 2837 C C . VAL A 1 364 ? -10.201 1.039 12.383 1.00 90.88 364 VAL A C 1
ATOM 2839 O O . VAL A 1 364 ? -11.092 1.692 11.849 1.00 90.88 364 VAL A O 1
ATOM 2842 N N . ASN A 1 365 ? -9.429 1.524 13.356 1.00 90.06 365 ASN A N 1
ATOM 2843 C CA . ASN A 1 365 ? -9.629 2.850 13.932 1.00 90.06 365 ASN A CA 1
ATOM 2844 C C . ASN A 1 365 ? -9.390 3.969 12.911 1.00 90.06 365 ASN A C 1
ATOM 2846 O O . ASN A 1 365 ? -10.154 4.930 12.892 1.00 90.06 365 ASN A O 1
ATOM 2850 N N . SER A 1 366 ? -8.383 3.846 12.042 1.00 88.06 366 SER A N 1
ATOM 2851 C CA . SER A 1 366 ? -8.167 4.811 10.955 1.00 88.06 366 SER A CA 1
ATOM 2852 C C . SER A 1 366 ? -9.298 4.762 9.923 1.00 88.06 366 SER A C 1
ATOM 2854 O O . SER A 1 366 ? -9.820 5.797 9.527 1.00 88.06 366 SER A O 1
ATOM 2856 N N . LEU A 1 367 ? -9.743 3.567 9.523 1.00 87.19 367 LEU A N 1
ATOM 2857 C CA . LEU A 1 367 ? -10.848 3.402 8.569 1.00 87.19 367 LEU A CA 1
ATOM 2858 C C . LEU A 1 367 ? -12.186 3.900 9.130 1.00 87.19 367 LEU A C 1
ATOM 2860 O O . LEU A 1 367 ? -13.031 4.370 8.371 1.00 87.19 367 LEU A O 1
ATOM 2864 N N . ALA A 1 368 ? -12.357 3.837 10.451 1.00 86.12 368 ALA A N 1
ATOM 2865 C CA . ALA A 1 368 ? -13.528 4.345 11.152 1.00 86.12 368 ALA A CA 1
ATOM 2866 C C . ALA A 1 368 ? -13.709 5.859 11.042 1.00 86.12 368 ALA A C 1
ATOM 2868 O O . ALA A 1 368 ? -14.833 6.343 11.150 1.00 86.12 368 ALA A O 1
ATOM 2869 N N . GLN A 1 369 ? -12.615 6.598 10.851 1.00 83.94 369 GLN A N 1
ATOM 2870 C CA . GLN A 1 369 ? -12.644 8.057 10.761 1.00 83.94 369 GLN A CA 1
ATOM 2871 C C . GLN A 1 369 ? -13.096 8.537 9.378 1.00 83.94 369 GLN A C 1
ATOM 2873 O O . GLN A 1 369 ? -13.759 9.566 9.280 1.00 83.94 369 GLN A O 1
ATOM 2878 N N . ASP A 1 370 ? -12.788 7.770 8.328 1.00 74.81 370 ASP A N 1
ATOM 2879 C CA . ASP A 1 370 ? -12.954 8.209 6.938 1.00 74.81 370 ASP A CA 1
ATOM 2880 C C . ASP A 1 370 ? -14.171 7.596 6.227 1.00 74.81 370 ASP A C 1
ATOM 2882 O O . ASP A 1 370 ? -14.605 8.100 5.188 1.00 74.81 370 ASP A O 1
ATOM 2886 N N . ILE A 1 371 ? -14.714 6.480 6.726 1.00 72.50 371 ILE A N 1
ATOM 2887 C CA . ILE A 1 371 ? -15.700 5.670 5.997 1.00 72.50 371 ILE A CA 1
ATOM 2888 C C . ILE A 1 371 ? -16.866 5.280 6.910 1.00 72.50 371 ILE A C 1
ATOM 2890 O O . ILE A 1 371 ? -16.703 5.017 8.098 1.00 72.50 371 ILE A O 1
ATOM 2894 N N . CYS A 1 372 ? -18.066 5.161 6.330 1.00 76.44 372 CYS A N 1
ATOM 2895 C CA . CYS A 1 372 ? -19.191 4.480 6.971 1.00 76.44 372 CYS A CA 1
ATOM 2896 C C . CYS A 1 372 ? -18.830 3.001 7.229 1.00 76.44 372 CYS A C 1
ATOM 2898 O O . CYS A 1 372 ? -18.999 2.143 6.355 1.00 76.44 372 CYS A O 1
ATOM 2900 N N . LEU A 1 373 ? -18.317 2.716 8.432 1.00 78.75 373 LEU A N 1
ATOM 2901 C CA . LEU A 1 373 ? -17.865 1.391 8.875 1.00 78.75 373 LEU A CA 1
ATOM 2902 C C . LEU A 1 373 ? -18.880 0.282 8.621 1.00 78.75 373 LEU A C 1
ATOM 2904 O O . LEU A 1 373 ? -18.494 -0.839 8.319 1.00 78.75 373 LEU A O 1
ATOM 2908 N N . GLU A 1 374 ? -20.171 0.582 8.723 1.00 78.94 374 GLU A N 1
ATOM 2909 C CA . GLU A 1 374 ? -21.239 -0.397 8.528 1.00 78.94 374 GLU A CA 1
ATOM 2910 C C . GLU A 1 374 ? -21.273 -0.937 7.092 1.00 78.94 374 GLU A C 1
ATOM 2912 O O . GLU A 1 374 ? -21.356 -2.150 6.872 1.00 78.94 374 GLU A O 1
ATOM 2917 N N . THR A 1 375 ? -21.106 -0.050 6.104 1.00 76.12 375 THR A N 1
ATOM 2918 C CA . THR A 1 375 ? -20.985 -0.454 4.694 1.00 76.12 375 THR A CA 1
ATOM 2919 C C . THR A 1 375 ? -19.716 -1.276 4.493 1.00 76.12 375 THR A C 1
ATOM 2921 O O . THR A 1 375 ? -19.722 -2.273 3.770 1.00 76.12 375 THR A O 1
ATOM 2924 N N . PHE A 1 376 ? -18.626 -0.890 5.154 1.00 76.69 376 PHE A N 1
ATOM 2925 C CA . PHE A 1 376 ? -17.345 -1.569 5.026 1.00 76.69 376 PHE A CA 1
ATOM 2926 C C . PHE A 1 376 ? -17.353 -2.982 5.624 1.00 76.69 376 PHE A C 1
ATOM 2928 O O . PHE A 1 376 ? -17.004 -3.931 4.923 1.00 76.69 376 PHE A O 1
ATOM 2935 N N . ALA A 1 377 ? -17.808 -3.125 6.869 1.00 80.31 377 ALA A N 1
ATOM 2936 C CA . ALA A 1 377 ? -17.898 -4.393 7.585 1.00 80.31 377 ALA A CA 1
ATOM 2937 C C . ALA A 1 377 ? -18.760 -5.400 6.819 1.00 80.31 377 ALA A C 1
ATOM 2939 O O . ALA A 1 377 ? -18.289 -6.487 6.486 1.00 80.31 377 ALA A O 1
ATOM 2940 N N . THR A 1 378 ? -19.968 -4.978 6.425 1.00 77.25 378 THR A N 1
ATOM 2941 C CA . THR A 1 378 ? -20.875 -5.811 5.626 1.00 77.25 378 THR A CA 1
ATOM 2942 C C . THR A 1 378 ? -20.195 -6.250 4.331 1.00 77.25 378 THR A C 1
ATOM 2944 O O . THR A 1 378 ? -20.286 -7.404 3.926 1.00 77.25 378 THR A O 1
ATOM 2947 N N . THR A 1 379 ? -19.487 -5.348 3.647 1.00 72.25 379 THR A N 1
ATOM 2948 C CA . THR A 1 379 ? -18.938 -5.698 2.336 1.00 72.25 379 THR A CA 1
ATOM 2949 C C . THR A 1 379 ? -17.707 -6.602 2.419 1.00 72.25 379 THR A C 1
ATOM 2951 O O . THR A 1 379 ? -17.564 -7.489 1.574 1.00 72.25 379 THR A O 1
ATOM 2954 N N . LEU A 1 380 ? -16.839 -6.429 3.420 1.00 78.06 380 LEU A N 1
ATOM 2955 C CA . LEU A 1 380 ? -15.717 -7.345 3.637 1.00 78.06 380 LEU A CA 1
ATOM 2956 C C . LEU A 1 380 ? -16.204 -8.769 3.892 1.00 78.06 380 LEU A C 1
ATOM 2958 O O . LEU A 1 380 ? -15.711 -9.691 3.249 1.00 78.06 380 LEU A O 1
ATOM 2962 N N . GLU A 1 381 ? -17.216 -8.932 4.742 1.00 77.50 381 GLU A N 1
ATOM 2963 C CA . GLU A 1 381 ? -17.778 -10.240 5.082 1.00 77.50 381 GLU A CA 1
ATOM 2964 C C . GLU A 1 381 ? -18.212 -11.032 3.833 1.00 77.50 381 GLU A C 1
ATOM 2966 O O . GLU A 1 381 ? -17.913 -12.223 3.695 1.00 77.50 381 GLU A O 1
ATOM 2971 N N . PHE A 1 382 ? -18.850 -10.359 2.867 1.00 77.75 382 PHE A N 1
ATOM 2972 C CA . PHE A 1 382 ? -19.374 -11.024 1.671 1.00 77.75 382 PHE A CA 1
ATOM 2973 C C . PHE A 1 382 ? -18.386 -11.121 0.507 1.00 77.75 382 PHE A C 1
ATOM 2975 O O . PHE A 1 382 ? -18.416 -12.115 -0.220 1.00 77.75 382 PHE A O 1
ATOM 2982 N N . LYS A 1 383 ? -17.538 -10.108 0.285 1.00 84.62 383 LYS A N 1
ATOM 2983 C CA . LYS A 1 383 ? -16.718 -10.016 -0.938 1.00 84.62 383 LYS A CA 1
ATOM 2984 C C . LYS A 1 383 ? -15.235 -10.283 -0.733 1.00 84.62 383 LYS A C 1
ATOM 2986 O O . LYS A 1 383 ? -14.572 -10.704 -1.676 1.00 84.62 383 LYS A O 1
ATOM 2991 N N . VAL A 1 384 ? -14.700 -10.027 0.457 1.00 86.12 384 VAL A N 1
ATOM 2992 C CA . VAL A 1 384 ? -13.253 -10.017 0.686 1.00 86.12 384 VAL A CA 1
ATOM 2993 C C . VAL A 1 384 ? -12.925 -10.958 1.828 1.00 86.12 384 VAL A C 1
ATOM 2995 O O . VAL A 1 384 ? -12.985 -10.614 3.002 1.00 86.12 384 VAL A O 1
ATOM 2998 N N . ARG A 1 385 ? -12.530 -12.176 1.475 1.00 90.69 385 ARG A N 1
ATOM 2999 C CA . ARG A 1 385 ? -12.115 -13.167 2.466 1.00 90.69 385 ARG A CA 1
ATOM 3000 C C . ARG A 1 385 ? -10.610 -13.106 2.634 1.00 90.69 385 ARG A C 1
ATOM 3002 O O . ARG A 1 385 ? -9.881 -13.304 1.666 1.00 90.69 385 ARG A O 1
ATOM 3009 N N . PHE A 1 386 ? -10.137 -12.874 3.849 1.00 93.06 386 PHE A N 1
ATOM 3010 C CA . PHE A 1 386 ? -8.716 -12.994 4.151 1.00 93.06 386 PHE A CA 1
ATOM 3011 C C . PHE A 1 386 ? -8.323 -14.465 4.337 1.00 93.06 386 PHE A C 1
ATOM 3013 O O . PHE A 1 386 ? -9.140 -15.302 4.717 1.00 93.06 386 PHE A O 1
ATOM 3020 N N . SER A 1 387 ? -7.069 -14.802 4.033 1.00 93.88 387 SER A N 1
ATOM 3021 C CA . SER A 1 387 ? -6.501 -16.134 4.269 1.00 93.88 387 SER A CA 1
ATOM 3022 C C . SER A 1 387 ? -5.437 -16.046 5.361 1.00 93.88 387 SER A C 1
ATOM 3024 O O . SER A 1 387 ? -4.300 -15.670 5.060 1.00 93.88 387 SER A O 1
ATOM 3026 N N . PRO A 1 388 ? -5.770 -16.410 6.614 1.00 92.25 388 PRO A N 1
ATOM 3027 C CA . PRO A 1 388 ? -4.824 -16.356 7.725 1.00 92.25 388 PRO A CA 1
ATOM 3028 C C . PRO A 1 388 ? -3.532 -17.128 7.477 1.00 92.25 388 PRO A C 1
ATOM 3030 O O . PRO A 1 388 ? -2.450 -16.640 7.772 1.00 92.25 388 PRO A O 1
ATOM 3033 N N . GLN A 1 389 ? -3.626 -18.285 6.821 1.00 92.25 389 GLN A N 1
ATOM 3034 C CA . GLN A 1 389 ? -2.489 -19.169 6.551 1.00 92.25 389 GLN A CA 1
ATOM 3035 C C . GLN A 1 389 ? -1.470 -18.559 5.577 1.00 92.25 389 GLN A C 1
ATOM 3037 O O . GLN A 1 389 ? -0.314 -18.976 5.542 1.00 92.25 389 GLN A O 1
ATOM 3042 N N . LEU A 1 390 ? -1.898 -17.600 4.753 1.00 94.56 390 LEU A N 1
ATOM 3043 C CA . LEU A 1 390 ? -1.047 -16.917 3.780 1.00 94.56 390 LEU A CA 1
ATOM 3044 C C . LEU A 1 390 ? -0.698 -15.484 4.214 1.00 94.56 390 LEU A C 1
ATOM 3046 O O . LEU A 1 390 ? 0.155 -14.840 3.590 1.00 94.56 390 LEU A O 1
ATOM 3050 N N . SER A 1 391 ? -1.353 -14.970 5.255 1.00 96.25 391 SER A N 1
ATOM 3051 C CA . SER A 1 391 ? -1.022 -13.699 5.893 1.00 96.25 391 SER A CA 1
ATOM 3052 C C . SER A 1 391 ? 0.237 -13.858 6.741 1.00 96.25 391 SER A C 1
ATOM 3054 O O . SER A 1 391 ? 0.413 -14.856 7.431 1.00 96.25 391 SER A O 1
ATOM 3056 N N . ARG A 1 392 ? 1.162 -12.898 6.657 1.00 97.31 392 ARG A N 1
ATOM 3057 C CA . ARG A 1 392 ? 2.465 -12.982 7.340 1.00 97.31 392 ARG A CA 1
ATOM 3058 C C . ARG A 1 392 ? 3.171 -11.638 7.398 1.00 97.31 392 ARG A C 1
ATOM 3060 O O . ARG A 1 392 ? 2.939 -10.785 6.543 1.00 97.31 392 ARG A O 1
ATOM 3067 N N . GLY A 1 393 ? 4.081 -11.492 8.353 1.00 97.31 393 GLY A N 1
ATOM 3068 C CA . GLY A 1 393 ? 5.130 -10.479 8.309 1.00 97.31 393 GLY A CA 1
ATOM 3069 C C . GLY A 1 393 ? 6.317 -10.973 7.492 1.00 97.31 393 GLY A C 1
ATOM 3070 O O . GLY A 1 393 ? 6.679 -12.151 7.542 1.00 97.31 393 GLY A O 1
ATOM 3071 N N . TYR A 1 394 ? 6.918 -10.081 6.722 1.00 97.19 394 TYR A N 1
ATOM 3072 C CA . TYR A 1 394 ? 8.127 -10.362 5.967 1.00 97.19 394 TYR A CA 1
ATOM 3073 C C . TYR A 1 394 ? 9.351 -9.886 6.740 1.00 97.19 394 TYR A C 1
ATOM 3075 O O . TYR A 1 394 ? 9.521 -8.687 6.955 1.00 97.19 394 TYR A O 1
ATOM 3083 N N . SER A 1 395 ? 10.221 -10.828 7.117 1.00 95.19 395 SER A N 1
ATOM 3084 C CA . SER A 1 395 ? 11.478 -10.508 7.801 1.00 95.19 395 SER A CA 1
ATOM 3085 C C . SER A 1 395 ? 12.383 -9.601 6.961 1.00 95.19 395 SER A C 1
ATOM 3087 O O . SER A 1 395 ? 12.285 -9.571 5.731 1.00 95.19 395 SER A O 1
ATOM 3089 N N . LEU A 1 396 ? 13.297 -8.905 7.640 1.00 96.12 396 LEU A N 1
ATOM 3090 C CA . LEU A 1 396 ? 14.231 -7.938 7.048 1.00 96.12 396 LEU A CA 1
ATOM 3091 C C . LEU A 1 396 ? 15.379 -8.576 6.248 1.00 96.12 396 LEU A C 1
ATOM 3093 O O . LEU A 1 396 ? 16.119 -7.880 5.563 1.00 96.12 396 LEU A O 1
ATOM 3097 N N . GLU A 1 397 ? 15.542 -9.896 6.320 1.00 94.94 397 GLU A N 1
ATOM 3098 C CA . GLU A 1 397 ? 16.576 -10.613 5.570 1.00 94.94 397 GLU A CA 1
ATOM 3099 C C . GLU A 1 397 ? 16.236 -10.671 4.081 1.00 94.94 397 GLU A C 1
ATOM 3101 O O . GLU A 1 397 ? 15.110 -10.995 3.729 1.00 94.94 397 GLU A O 1
ATOM 3106 N N . ASN A 1 398 ? 17.189 -10.453 3.182 1.00 94.00 398 ASN A N 1
ATOM 3107 C CA . ASN A 1 398 ? 16.921 -10.596 1.749 1.00 94.00 398 ASN A CA 1
ATOM 3108 C C . ASN A 1 398 ? 16.507 -12.030 1.388 1.00 94.00 398 ASN A C 1
ATOM 3110 O O . ASN A 1 398 ? 17.088 -12.998 1.874 1.00 94.00 398 ASN A O 1
ATOM 3114 N N . ALA A 1 399 ? 15.510 -12.171 0.514 1.00 94.69 399 ALA A N 1
ATOM 3115 C CA . ALA A 1 399 ? 15.160 -13.460 -0.067 1.00 94.69 399 ALA A CA 1
ATOM 3116 C C . ALA A 1 399 ? 14.573 -13.299 -1.470 1.00 94.69 399 ALA A C 1
ATOM 3118 O O . ALA A 1 399 ? 13.814 -12.369 -1.753 1.00 94.69 399 ALA A O 1
ATOM 3119 N N . ASP A 1 400 ? 14.904 -14.264 -2.313 1.00 96.00 400 ASP A N 1
ATOM 3120 C CA . ASP A 1 400 ? 14.409 -14.431 -3.668 1.00 96.00 400 ASP A CA 1
ATOM 3121 C C . ASP A 1 400 ? 13.375 -15.576 -3.662 1.00 96.00 400 ASP A C 1
ATOM 3123 O O . ASP A 1 400 ? 13.663 -16.680 -3.196 1.00 96.00 400 ASP A O 1
ATOM 3127 N N . TYR A 1 401 ? 12.145 -15.315 -4.114 1.00 96.69 401 TYR A N 1
ATOM 3128 C CA . TYR A 1 401 ? 11.054 -16.304 -4.166 1.00 96.69 401 TYR A CA 1
ATOM 3129 C C . TYR A 1 401 ? 10.908 -16.993 -5.534 1.00 96.69 401 TYR A C 1
ATOM 3131 O O . TYR A 1 401 ? 9.905 -17.674 -5.804 1.00 96.69 401 TYR A O 1
ATOM 3139 N N . GLY A 1 402 ? 11.920 -16.841 -6.381 1.00 97.00 402 GLY A N 1
ATOM 3140 C CA . GLY A 1 402 ? 12.014 -17.353 -7.734 1.00 97.00 402 GLY A CA 1
ATOM 3141 C C . GLY A 1 402 ? 11.157 -16.584 -8.732 1.00 97.00 402 GLY A C 1
ATOM 3142 O O . GLY A 1 402 ? 10.572 -15.536 -8.450 1.00 97.00 402 GLY A O 1
ATOM 3143 N N . LEU A 1 403 ? 11.044 -17.164 -9.922 1.00 97.50 403 LEU A N 1
ATOM 3144 C CA . LEU A 1 403 ? 10.292 -16.571 -11.017 1.00 97.50 403 LEU A CA 1
ATOM 3145 C C . LEU A 1 403 ? 8.778 -16.729 -10.824 1.00 97.50 403 LEU A C 1
ATOM 3147 O O . LEU A 1 403 ? 8.285 -17.777 -10.396 1.00 97.50 403 LEU A O 1
ATOM 3151 N N . ARG A 1 404 ? 8.029 -15.692 -11.190 1.00 97.25 404 ARG A N 1
ATOM 3152 C CA . ARG A 1 404 ? 6.578 -15.702 -11.403 1.00 97.25 404 ARG A CA 1
ATOM 3153 C C . ARG A 1 404 ? 6.321 -15.054 -12.757 1.00 97.25 404 ARG A C 1
ATOM 3155 O O . ARG A 1 404 ? 6.658 -13.894 -12.957 1.00 97.25 404 ARG A O 1
ATOM 3162 N N . GLY A 1 405 ? 5.829 -15.841 -13.708 1.00 95.50 405 GLY A N 1
ATOM 3163 C CA . GLY A 1 405 ? 5.594 -15.419 -15.089 1.00 95.50 405 GLY A CA 1
ATOM 3164 C C . GLY A 1 405 ? 6.826 -14.801 -15.735 1.00 95.50 405 GLY A C 1
ATOM 3165 O O . GLY A 1 405 ? 6.740 -13.731 -16.318 1.00 95.50 405 GLY A O 1
ATOM 3166 N N . HIS A 1 406 ? 7.973 -15.465 -15.572 1.00 96.44 406 HIS A N 1
ATOM 3167 C CA . HIS A 1 406 ? 9.292 -15.028 -16.050 1.00 96.44 406 HIS A CA 1
ATOM 3168 C C . HIS A 1 406 ? 9.867 -13.768 -15.384 1.00 96.44 406 HIS A C 1
ATOM 3170 O O . HIS A 1 406 ? 10.966 -13.356 -15.742 1.00 96.44 406 HIS A O 1
ATOM 3176 N N . HIS A 1 407 ? 9.196 -13.203 -14.376 1.00 97.31 407 HIS A N 1
ATOM 3177 C CA . HIS A 1 407 ? 9.719 -12.092 -13.584 1.00 97.31 407 HIS A CA 1
ATOM 3178 C C . HIS A 1 407 ? 10.201 -12.552 -12.219 1.00 97.31 407 HIS A C 1
ATOM 3180 O O . HIS A 1 407 ? 9.577 -13.392 -11.570 1.00 97.31 407 HIS A O 1
ATOM 3186 N N . GLN A 1 408 ? 11.309 -11.973 -11.776 1.00 97.88 408 GLN A N 1
ATOM 3187 C CA . GLN A 1 408 ? 11.863 -12.240 -10.464 1.00 97.88 408 GLN A CA 1
ATOM 3188 C C . GLN A 1 408 ? 10.933 -11.697 -9.374 1.00 97.88 408 GLN A C 1
ATOM 3190 O O . GLN A 1 408 ? 10.558 -10.526 -9.406 1.00 97.88 408 GLN A O 1
ATOM 3195 N N . TYR A 1 409 ? 10.548 -12.540 -8.413 1.00 97.81 409 TYR A N 1
ATOM 3196 C CA . TYR A 1 409 ? 9.751 -12.120 -7.263 1.00 97.81 409 TYR A CA 1
ATOM 3197 C C . TYR A 1 409 ? 10.636 -12.038 -6.015 1.00 97.81 409 TYR A C 1
ATOM 3199 O O . TYR A 1 409 ? 11.021 -13.054 -5.439 1.00 97.81 409 TYR A O 1
ATOM 3207 N N . TYR A 1 410 ? 10.945 -10.817 -5.586 1.00 97.88 410 TYR A N 1
ATOM 3208 C CA . TYR A 1 410 ? 11.713 -10.553 -4.369 1.00 97.88 410 TYR A CA 1
ATOM 3209 C C . TYR A 1 410 ? 10.812 -10.461 -3.133 1.00 97.88 410 TYR A C 1
ATOM 3211 O O . TYR A 1 410 ? 9.671 -9.991 -3.205 1.00 97.88 410 TYR A O 1
ATOM 3219 N N . LYS A 1 411 ? 11.325 -10.897 -1.977 1.00 97.50 411 LYS A N 1
ATOM 3220 C CA . LYS A 1 411 ? 10.607 -10.808 -0.703 1.00 97.50 411 LYS A CA 1
ATOM 3221 C C . LYS A 1 411 ? 10.370 -9.334 -0.310 1.00 97.50 411 LYS A C 1
ATOM 3223 O O . LYS A 1 411 ? 11.337 -8.580 -0.243 1.00 97.50 411 LYS A O 1
ATOM 3228 N N . PRO A 1 412 ? 9.131 -8.928 0.025 1.00 97.62 412 PRO A N 1
ATOM 3229 C CA . PRO A 1 412 ? 8.823 -7.566 0.477 1.00 97.62 412 PRO A CA 1
ATOM 3230 C C . PRO A 1 412 ? 9.335 -7.280 1.896 1.00 97.62 412 PRO A C 1
ATOM 3232 O O . PRO A 1 412 ? 8.586 -7.394 2.857 1.00 97.62 412 PRO A O 1
ATOM 3235 N N . LEU A 1 413 ? 10.608 -6.928 2.057 1.00 97.56 413 LEU A N 1
ATOM 3236 C CA . LEU A 1 413 ? 11.223 -6.742 3.379 1.00 97.56 413 LEU A CA 1
ATOM 3237 C C . LEU A 1 413 ? 10.525 -5.659 4.200 1.00 97.56 413 LEU A C 1
ATOM 3239 O O . LEU A 1 413 ? 10.291 -4.553 3.710 1.00 97.56 413 LEU A O 1
ATOM 3243 N N . GLY A 1 414 ? 10.235 -5.947 5.465 1.00 97.38 414 GLY A N 1
ATOM 3244 C CA . GLY A 1 414 ? 9.641 -4.948 6.347 1.00 97.38 414 GLY A CA 1
ATOM 3245 C C . GLY A 1 414 ? 8.208 -4.586 5.978 1.00 97.38 414 GLY A C 1
ATOM 3246 O O . GLY A 1 414 ? 7.832 -3.415 6.026 1.00 97.38 414 GLY A O 1
ATOM 3247 N N . TRP A 1 415 ? 7.429 -5.585 5.559 1.00 98.44 415 TRP A N 1
ATOM 3248 C CA . TRP A 1 415 ? 6.008 -5.444 5.258 1.00 98.44 415 TRP A CA 1
ATOM 3249 C C . TRP A 1 415 ? 5.186 -6.493 5.995 1.00 98.44 415 TRP A C 1
ATOM 3251 O O . TRP A 1 415 ? 5.556 -7.666 6.074 1.00 98.44 415 TRP A O 1
ATOM 3261 N N . LEU A 1 416 ? 4.014 -6.079 6.458 1.00 98.25 416 LEU A N 1
ATOM 3262 C CA . LEU A 1 416 ? 2.965 -6.958 6.943 1.00 98.25 416 LEU A CA 1
ATOM 3263 C C . LEU A 1 416 ? 1.967 -7.214 5.812 1.00 98.25 416 LEU A C 1
ATOM 3265 O O . LEU A 1 416 ? 1.505 -6.277 5.167 1.00 98.25 416 LEU A O 1
ATOM 3269 N N . ARG A 1 417 ? 1.640 -8.479 5.548 1.00 98.06 417 ARG A N 1
ATOM 3270 C CA . ARG A 1 417 ? 0.711 -8.874 4.483 1.00 98.06 417 ARG A CA 1
ATOM 3271 C C . ARG A 1 417 ? -0.554 -9.492 5.044 1.00 98.06 417 ARG A C 1
ATOM 3273 O O . ARG A 1 417 ? -0.467 -10.521 5.715 1.00 98.06 417 ARG A O 1
ATOM 3280 N N . TRP A 1 418 ? -1.704 -8.959 4.645 1.00 97.75 418 TRP A N 1
ATOM 3281 C CA . TRP A 1 418 ? -2.991 -9.651 4.698 1.00 97.75 418 TRP A CA 1
ATOM 3282 C C . TRP A 1 418 ? -3.252 -10.294 3.343 1.00 97.75 418 TRP A C 1
ATOM 3284 O O . TRP A 1 418 ? -3.422 -9.602 2.339 1.00 97.75 418 TRP A O 1
ATOM 3294 N N . SER A 1 419 ? -3.252 -11.624 3.287 1.00 97.31 419 SER A N 1
ATOM 3295 C CA . SER A 1 419 ? -3.554 -12.334 2.047 1.00 97.31 419 SER A CA 1
ATOM 3296 C C . SER A 1 419 ? -5.042 -12.287 1.760 1.00 97.31 419 SER A C 1
ATOM 3298 O O . SER A 1 419 ? -5.837 -12.666 2.617 1.00 97.31 419 SER A O 1
ATOM 3300 N N . LEU A 1 420 ? -5.411 -11.941 0.532 1.00 95.69 420 LEU A N 1
ATOM 3301 C CA . LEU A 1 420 ? -6.771 -12.140 0.048 1.00 95.69 420 LEU A CA 1
ATOM 3302 C C . LEU A 1 420 ? -6.917 -13.579 -0.454 1.00 95.69 420 LEU A C 1
ATOM 3304 O O . LEU A 1 420 ? -6.008 -14.133 -1.084 1.00 95.69 420 LEU A O 1
ATOM 3308 N N . ARG A 1 421 ? -8.054 -14.200 -0.158 1.00 94.69 421 ARG A N 1
ATOM 3309 C CA . ARG A 1 421 ? -8.471 -15.466 -0.749 1.00 94.69 421 ARG A CA 1
ATOM 3310 C C . ARG A 1 421 ? -8.910 -15.171 -2.176 1.00 94.69 421 ARG A C 1
ATOM 3312 O O . ARG A 1 421 ? -9.841 -14.407 -2.397 1.00 94.69 421 ARG A O 1
ATOM 3319 N N . MET A 1 422 ? -8.219 -15.777 -3.131 1.00 93.25 422 MET A N 1
ATOM 3320 C CA . MET A 1 422 ? -8.563 -15.676 -4.544 1.00 93.25 422 MET A CA 1
ATOM 3321 C C . MET A 1 422 ? -9.328 -16.920 -4.961 1.00 93.25 422 MET A C 1
ATOM 3323 O O . MET A 1 422 ? -8.829 -18.040 -4.796 1.00 93.25 422 MET A O 1
ATOM 3327 N N . ASP A 1 423 ? -10.490 -16.719 -5.564 1.00 91.12 423 ASP A N 1
ATOM 3328 C CA . ASP A 1 423 ? -11.147 -17.781 -6.310 1.00 91.12 423 ASP A CA 1
ATOM 3329 C C . ASP A 1 423 ? -10.253 -18.165 -7.493 1.00 91.12 423 ASP A C 1
ATOM 3331 O O . ASP A 1 423 ? -9.646 -17.307 -8.130 1.00 91.12 423 ASP A O 1
ATOM 3335 N N . ASN A 1 424 ? -10.123 -19.461 -7.776 1.00 93.00 424 ASN A N 1
ATOM 3336 C CA . ASN A 1 424 ? -9.286 -19.970 -8.869 1.00 93.00 424 ASN A CA 1
ATOM 3337 C C . ASN A 1 424 ? -7.793 -19.601 -8.766 1.00 93.00 424 ASN A C 1
ATOM 3339 O O . ASN A 1 424 ? -7.139 -19.362 -9.780 1.00 93.00 424 ASN A O 1
ATOM 3343 N N . PHE A 1 425 ? -7.217 -19.603 -7.556 1.00 94.06 425 PHE A N 1
ATOM 3344 C CA . PHE A 1 425 ? -5.792 -19.299 -7.346 1.00 94.06 425 PHE A CA 1
ATOM 3345 C C . PHE A 1 425 ? -4.838 -20.048 -8.294 1.00 94.06 425 PHE A C 1
ATOM 3347 O O . PHE A 1 425 ? -3.838 -19.472 -8.717 1.00 94.06 425 PHE A O 1
ATOM 3354 N N . GLN A 1 426 ? -5.146 -21.298 -8.661 1.00 96.06 426 GLN A N 1
ATOM 3355 C CA . GLN A 1 426 ? -4.314 -22.084 -9.580 1.00 96.06 426 GLN A CA 1
ATOM 3356 C C . GLN A 1 426 ? -4.136 -21.404 -10.945 1.00 96.06 426 GLN A C 1
ATOM 3358 O O . GLN A 1 426 ? -3.042 -21.437 -11.495 1.00 96.06 426 GLN A O 1
ATOM 3363 N N . THR A 1 427 ? -5.160 -20.707 -11.444 1.00 96.88 427 THR A N 1
ATOM 3364 C CA . THR A 1 427 ? -5.111 -19.948 -12.704 1.00 96.88 427 THR A CA 1
ATOM 3365 C C . THR A 1 427 ? -4.093 -18.809 -12.656 1.00 96.88 427 THR A C 1
ATOM 3367 O O . THR A 1 427 ? -3.453 -18.494 -13.658 1.00 96.88 427 THR A O 1
ATOM 3370 N N . TYR A 1 428 ? -3.939 -18.182 -11.488 1.00 96.75 428 TYR A N 1
ATOM 3371 C CA . TYR A 1 428 ? -3.118 -16.981 -11.309 1.00 96.75 428 TYR A CA 1
ATOM 3372 C C . TYR A 1 428 ? -1.772 -17.277 -10.650 1.00 96.75 428 TYR A C 1
ATOM 3374 O O . TYR A 1 428 ? -0.932 -16.386 -10.546 1.00 96.75 428 TYR A O 1
ATOM 3382 N N . ARG A 1 429 ? -1.550 -18.506 -10.169 1.00 96.31 429 ARG A N 1
ATOM 3383 C CA . ARG A 1 429 ? -0.398 -18.889 -9.339 1.00 96.31 429 ARG A CA 1
ATOM 3384 C C . ARG A 1 429 ? 0.943 -18.494 -9.956 1.00 96.31 429 ARG A C 1
ATOM 3386 O O . ARG A 1 429 ? 1.829 -18.037 -9.223 1.00 96.31 429 ARG A O 1
ATOM 3393 N N . ASP A 1 430 ? 1.045 -18.607 -11.274 1.00 97.06 430 ASP A N 1
ATOM 3394 C CA . ASP A 1 430 ? 2.266 -18.340 -12.032 1.00 97.06 430 ASP A CA 1
ATOM 3395 C C . ASP A 1 430 ? 2.280 -16.963 -12.698 1.00 97.06 430 ASP A C 1
ATOM 3397 O O . ASP A 1 430 ? 3.247 -16.629 -13.370 1.00 97.06 430 ASP A O 1
ATOM 3401 N N . TRP A 1 431 ? 1.255 -16.131 -12.502 1.00 98.44 431 TRP A N 1
ATOM 3402 C CA . TRP A 1 431 ? 1.279 -14.744 -12.972 1.00 98.44 431 TRP A CA 1
ATOM 3403 C C . TRP A 1 431 ? 2.337 -13.941 -12.205 1.00 98.44 431 TRP A C 1
ATOM 3405 O O . TRP A 1 431 ? 2.486 -14.169 -10.995 1.00 98.44 431 TRP A O 1
ATOM 3415 N N . PRO A 1 432 ? 3.057 -13.009 -12.860 1.00 98.50 432 PRO A N 1
ATOM 3416 C CA . PRO A 1 432 ? 3.999 -12.130 -12.187 1.00 98.50 432 PRO A CA 1
ATOM 3417 C C . PRO A 1 432 ? 3.326 -11.347 -11.063 1.00 98.50 432 PRO A C 1
ATOM 3419 O O . PRO A 1 432 ? 2.151 -10.977 -11.140 1.00 98.50 432 PRO A O 1
ATOM 3422 N N . VAL A 1 433 ? 4.100 -11.108 -10.008 1.00 98.56 433 VAL A N 1
ATOM 3423 C CA . VAL A 1 433 ? 3.680 -10.306 -8.860 1.00 98.56 433 VAL A CA 1
ATOM 3424 C C . VAL A 1 433 ? 4.126 -8.870 -9.090 1.00 98.56 433 VAL A C 1
ATOM 3426 O O . VAL A 1 433 ? 5.293 -8.627 -9.384 1.00 98.56 433 VAL A O 1
ATOM 3429 N N . ALA A 1 434 ? 3.200 -7.935 -8.921 1.00 98.69 434 ALA A N 1
ATOM 3430 C CA . ALA A 1 434 ? 3.460 -6.507 -8.981 1.00 98.69 434 ALA A CA 1
ATOM 3431 C C . ALA A 1 434 ? 2.720 -5.783 -7.851 1.00 98.69 434 ALA A C 1
ATOM 3433 O O . ALA A 1 434 ? 1.891 -6.363 -7.145 1.00 98.69 434 ALA A O 1
ATOM 3434 N N . TYR A 1 435 ? 3.033 -4.509 -7.673 1.00 98.81 435 TYR A N 1
ATOM 3435 C CA . TYR A 1 435 ? 2.577 -3.693 -6.562 1.00 98.81 435 TYR A CA 1
ATOM 3436 C C . TYR A 1 435 ? 1.928 -2.412 -7.064 1.00 98.81 435 TYR A C 1
ATOM 3438 O O . TYR A 1 435 ? 2.418 -1.796 -8.008 1.00 98.81 435 TYR A O 1
ATOM 3446 N N . HIS A 1 436 ? 0.844 -2.012 -6.408 1.00 98.56 436 HIS A N 1
ATOM 3447 C CA . HIS A 1 436 ? 0.129 -0.771 -6.680 1.00 98.56 436 HIS A CA 1
ATOM 3448 C C . HIS A 1 436 ? 0.033 0.049 -5.391 1.00 98.56 436 HIS A C 1
ATOM 3450 O O . HIS A 1 436 ? -0.625 -0.372 -4.436 1.00 98.56 436 HIS A O 1
ATOM 3456 N N . GLY A 1 437 ? 0.728 1.186 -5.344 1.00 98.19 437 GLY A N 1
ATOM 3457 C CA . GLY A 1 437 ? 0.594 2.146 -4.247 1.00 98.19 437 GLY A CA 1
ATOM 3458 C C . GLY A 1 437 ? -0.788 2.786 -4.264 1.00 98.19 437 GLY A C 1
ATOM 3459 O O . GLY A 1 437 ? -1.329 3.055 -5.334 1.00 98.19 437 GLY A O 1
ATOM 3460 N N . THR A 1 438 ? -1.385 2.992 -3.092 1.00 97.50 438 THR A N 1
ATOM 3461 C CA . THR A 1 438 ? -2.698 3.636 -2.989 1.00 97.50 438 THR A CA 1
ATOM 3462 C C . THR A 1 438 ? -2.838 4.412 -1.677 1.00 97.50 438 THR A C 1
ATOM 3464 O O . THR A 1 438 ? -1.997 4.297 -0.785 1.00 97.50 438 THR A O 1
ATOM 3467 N N . SER A 1 439 ? -3.896 5.212 -1.545 1.00 95.88 439 SER A N 1
ATOM 3468 C CA . SER A 1 439 ? -4.261 5.861 -0.281 1.00 95.88 439 SER A CA 1
ATOM 3469 C C . SER A 1 439 ? -5.232 4.992 0.522 1.00 95.88 439 SER A C 1
ATOM 3471 O O . SER A 1 439 ? -5.965 4.168 -0.036 1.00 95.88 439 SER A O 1
ATOM 3473 N N . LEU A 1 440 ? -5.308 5.223 1.836 1.00 94.38 440 LEU A N 1
ATOM 3474 C CA . LEU A 1 440 ? -6.274 4.538 2.702 1.00 94.38 440 LEU A CA 1
ATOM 3475 C C . LEU A 1 440 ? -7.719 4.714 2.199 1.00 94.38 440 LEU A C 1
ATOM 3477 O O . LEU A 1 440 ? -8.481 3.752 2.130 1.00 94.38 440 LEU A O 1
ATOM 3481 N N . THR A 1 441 ? -8.067 5.923 1.754 1.00 92.56 441 THR A N 1
ATOM 3482 C CA . THR A 1 441 ? -9.405 6.271 1.248 1.00 92.56 441 THR A CA 1
ATOM 3483 C C . THR A 1 441 ? -9.791 5.539 -0.042 1.00 92.56 441 THR A C 1
ATOM 3485 O O . THR A 1 441 ? -10.977 5.376 -0.330 1.00 92.56 441 THR A O 1
ATOM 3488 N N . ARG A 1 442 ? -8.812 5.072 -0.830 1.00 93.44 442 ARG A N 1
ATOM 3489 C CA . ARG A 1 442 ? -9.039 4.318 -2.075 1.00 93.44 442 ARG A CA 1
ATOM 3490 C C . ARG A 1 442 ? -8.970 2.806 -1.878 1.00 93.44 442 ARG A C 1
ATOM 3492 O O . ARG A 1 442 ? -9.495 2.081 -2.723 1.00 93.44 442 ARG A O 1
ATOM 3499 N N . LEU A 1 443 ? -8.406 2.332 -0.762 1.00 93.19 443 LEU A N 1
ATOM 3500 C CA . LEU A 1 443 ? -8.276 0.906 -0.457 1.00 93.19 443 LEU A CA 1
ATOM 3501 C C . LEU A 1 443 ? -9.616 0.179 -0.592 1.00 93.19 443 LEU A C 1
ATOM 3503 O O . LEU A 1 443 ? -9.710 -0.806 -1.320 1.00 93.19 443 LEU A O 1
ATOM 3507 N N . LEU A 1 444 ? -10.658 0.669 0.083 1.00 89.69 444 LEU A N 1
ATOM 3508 C CA . LEU A 1 444 ? -11.954 -0.000 0.079 1.00 89.69 444 LEU A CA 1
ATOM 3509 C C . LEU A 1 444 ? -12.582 -0.062 -1.325 1.00 89.69 444 LEU A C 1
ATOM 3511 O O . LEU A 1 444 ? -12.850 -1.174 -1.778 1.00 89.69 444 LEU A O 1
ATOM 3515 N N . PRO A 1 445 ? -12.787 1.055 -2.054 1.00 90.44 445 PRO A N 1
ATOM 3516 C CA . PRO A 1 445 ? -13.286 1.003 -3.428 1.00 90.44 445 PRO A CA 1
ATOM 3517 C C . PRO A 1 445 ? -12.556 -0.025 -4.301 1.00 90.44 445 PRO A C 1
ATOM 3519 O O . PRO A 1 445 ? -13.214 -0.814 -4.979 1.00 90.44 445 PRO A O 1
ATOM 3522 N N . ILE A 1 446 ? -11.223 -0.098 -4.199 1.00 94.19 446 ILE A N 1
ATOM 3523 C CA . ILE A 1 446 ? -10.418 -1.068 -4.948 1.00 94.19 446 ILE A CA 1
ATOM 3524 C C . ILE A 1 446 ? -10.712 -2.511 -4.521 1.00 94.19 446 ILE A C 1
ATOM 3526 O O . ILE A 1 446 ? -10.873 -3.383 -5.372 1.00 94.19 446 ILE A O 1
ATOM 3530 N N . LEU A 1 447 ? -10.820 -2.793 -3.220 1.00 92.38 447 LEU A N 1
ATOM 3531 C CA . LEU A 1 447 ? -11.166 -4.136 -2.740 1.00 92.38 447 LEU A CA 1
ATOM 3532 C C . LEU A 1 447 ? -12.571 -4.579 -3.189 1.00 92.38 447 LEU A C 1
ATOM 3534 O O . LEU A 1 447 ? -12.807 -5.775 -3.343 1.00 92.38 447 LEU A O 1
ATOM 3538 N N . LEU A 1 448 ? -13.502 -3.643 -3.409 1.00 89.31 448 LEU A N 1
ATOM 3539 C CA . LEU A 1 448 ? -14.885 -3.964 -3.790 1.00 89.31 448 LEU A CA 1
ATOM 3540 C C . LEU A 1 448 ? -15.122 -4.073 -5.290 1.00 89.31 448 LEU A C 1
ATOM 3542 O O . LEU A 1 448 ? -15.992 -4.841 -5.714 1.00 89.31 448 LEU A O 1
ATOM 3546 N N . GLN A 1 449 ? -14.440 -3.226 -6.054 1.00 91.06 449 GLN A N 1
ATOM 3547 C CA . GLN A 1 449 ? -14.684 -3.011 -7.480 1.00 91.06 449 GLN A CA 1
ATOM 3548 C C . GLN A 1 449 ? -13.505 -3.483 -8.337 1.00 91.06 449 GLN A C 1
ATOM 3550 O O . GLN A 1 449 ? -13.596 -3.472 -9.561 1.00 91.06 449 GLN A O 1
ATOM 3555 N N . GLY A 1 450 ? -12.409 -3.913 -7.710 1.00 94.31 450 GLY A N 1
ATOM 3556 C CA . GLY A 1 450 ? -11.133 -4.110 -8.381 1.00 94.31 450 GLY A CA 1
ATOM 3557 C C . GLY A 1 450 ? -10.436 -2.782 -8.676 1.00 94.31 450 GLY A C 1
ATOM 3558 O O . GLY A 1 450 ? -10.947 -1.697 -8.394 1.00 94.31 450 GLY A O 1
ATOM 3559 N N . LEU A 1 451 ? -9.239 -2.870 -9.250 1.00 96.31 451 LEU A N 1
ATOM 3560 C CA . LEU A 1 451 ? -8.544 -1.696 -9.768 1.00 96.31 451 LEU A CA 1
ATOM 3561 C C . LEU A 1 451 ? -9.233 -1.231 -11.050 1.00 96.31 451 LEU A C 1
ATOM 3563 O O . LEU A 1 451 ? -9.429 -2.022 -11.967 1.00 96.31 451 LEU A O 1
ATOM 3567 N N . GLN A 1 452 ? -9.586 0.048 -11.096 1.00 96.00 452 GLN A N 1
ATOM 3568 C CA . GLN A 1 452 ? -10.258 0.672 -12.230 1.00 96.00 452 GLN A CA 1
ATOM 3569 C C . GLN A 1 452 ? -9.308 1.653 -12.926 1.00 96.00 452 GLN A C 1
ATOM 3571 O O . GLN A 1 452 ? -8.487 2.285 -12.250 1.00 96.00 452 GLN A O 1
ATOM 3576 N N . PRO A 1 453 ? -9.392 1.788 -14.258 1.00 94.62 453 PRO A N 1
ATOM 3577 C CA . PRO A 1 453 ? -8.551 2.715 -14.988 1.00 94.62 453 PRO A CA 1
ATOM 3578 C C . PRO A 1 453 ? -8.946 4.164 -14.661 1.00 94.62 453 PRO A C 1
ATOM 3580 O O . PRO A 1 453 ? -10.128 4.449 -14.431 1.00 94.62 453 PRO A O 1
ATOM 3583 N N . PRO A 1 454 ? -7.987 5.104 -14.647 1.00 90.56 454 PRO A N 1
ATOM 3584 C CA . PRO A 1 454 ? -8.288 6.525 -14.521 1.00 90.56 454 PRO A CA 1
ATOM 3585 C C . PRO A 1 454 ? -9.336 6.974 -15.552 1.00 90.56 454 PRO A C 1
ATOM 3587 O O . PRO A 1 454 ? -9.274 6.596 -16.719 1.00 90.56 454 PRO A O 1
ATOM 3590 N N . GLY A 1 455 ? -10.319 7.766 -15.121 1.00 88.19 455 GLY A N 1
ATOM 3591 C CA . GLY A 1 455 ? -11.437 8.229 -15.947 1.00 88.19 455 GLY A CA 1
ATOM 3592 C C . GLY A 1 455 ? -12.637 7.274 -16.023 1.00 88.19 455 GLY A C 1
ATOM 3593 O O . GLY A 1 455 ? -13.735 7.718 -16.367 1.00 88.19 455 GLY A O 1
ATOM 3594 N N . ALA A 1 456 ? -12.493 5.995 -15.661 1.00 88.94 456 ALA A N 1
ATOM 3595 C CA . ALA A 1 456 ? -13.634 5.083 -15.579 1.00 88.94 456 ALA A CA 1
ATOM 3596 C C . ALA A 1 456 ? -14.446 5.312 -14.302 1.00 88.94 456 ALA A C 1
ATOM 3598 O O . ALA A 1 456 ? -13.890 5.595 -13.250 1.00 88.94 456 ALA A O 1
ATOM 3599 N N . GLU A 1 457 ? -15.772 5.193 -14.399 1.00 83.75 457 GLU A N 1
ATOM 3600 C CA . GLU A 1 457 ? -16.704 5.174 -13.255 1.00 83.75 457 GLU A CA 1
ATOM 3601 C C . GLU A 1 457 ? -16.510 6.291 -12.200 1.00 83.75 457 GLU A C 1
ATOM 3603 O O . GLU A 1 457 ? -16.870 6.130 -11.038 1.00 83.75 457 GLU A O 1
ATOM 3608 N N . GLY A 1 458 ? -15.995 7.462 -12.598 1.00 79.44 458 GLY A N 1
ATOM 3609 C CA . GLY A 1 458 ? -15.733 8.576 -11.674 1.00 79.44 458 GLY A CA 1
ATOM 3610 C C . GLY A 1 458 ? -14.387 8.498 -10.941 1.00 79.44 458 GLY A C 1
ATOM 3611 O O . GLY A 1 458 ? -14.173 9.230 -9.976 1.00 79.44 458 GLY A O 1
ATOM 3612 N N . VAL A 1 459 ? -13.468 7.637 -11.382 1.00 83.25 459 VAL A N 1
ATOM 3613 C CA . VAL A 1 459 ? -12.069 7.654 -10.947 1.00 83.25 459 VAL A CA 1
ATOM 3614 C C . VAL A 1 459 ? -11.390 8.890 -11.530 1.00 83.25 459 VAL A C 1
ATOM 3616 O O . VAL A 1 459 ? -11.189 9.003 -12.738 1.00 83.25 459 VAL A O 1
ATOM 3619 N N . GLU A 1 460 ? -11.029 9.827 -10.662 1.00 85.12 460 GLU A N 1
ATOM 3620 C CA . GLU A 1 460 ? -10.310 11.040 -11.043 1.00 85.12 460 GLU A CA 1
ATOM 3621 C C . GLU A 1 460 ? -8.900 10.723 -11.553 1.00 85.12 460 GLU A C 1
ATOM 3623 O O . GLU A 1 460 ? -8.184 9.875 -11.013 1.00 85.12 460 GLU A O 1
ATOM 3628 N N . ILE A 1 461 ? -8.468 11.463 -12.572 1.00 84.69 461 ILE A N 1
ATOM 3629 C CA . ILE A 1 461 ? -7.091 11.419 -13.059 1.00 84.69 461 ILE A CA 1
ATOM 3630 C C . ILE A 1 461 ? -6.242 12.279 -12.114 1.00 84.69 461 ILE A C 1
ATOM 3632 O O . ILE A 1 461 ? -6.095 13.482 -12.310 1.00 84.69 461 ILE A O 1
ATOM 3636 N N . ALA A 1 462 ? -5.712 11.667 -11.053 1.00 77.12 462 ALA A N 1
ATOM 3637 C CA . ALA A 1 462 ? -4.927 12.376 -10.035 1.00 77.12 462 ALA A CA 1
ATOM 3638 C C . ALA A 1 462 ? -3.509 12.755 -10.509 1.00 77.12 462 ALA A C 1
ATOM 3640 O O . ALA A 1 462 ? -2.923 13.733 -10.039 1.00 77.12 462 ALA A O 1
ATOM 3641 N N . HIS A 1 463 ? -2.941 11.981 -11.438 1.00 79.38 463 HIS A N 1
ATOM 3642 C CA . HIS A 1 463 ? -1.567 12.132 -11.916 1.00 79.38 463 HIS A CA 1
ATOM 3643 C C . HIS A 1 463 ? -1.489 12.020 -13.439 1.00 79.38 463 HIS A C 1
ATOM 3645 O O . HIS A 1 463 ? -2.361 11.432 -14.082 1.00 79.38 463 HIS A O 1
ATOM 3651 N N . GLY A 1 464 ? -0.419 12.576 -14.015 1.00 82.81 464 GLY A N 1
ATOM 3652 C CA . GLY A 1 464 ? -0.133 12.431 -15.440 1.00 82.81 464 GLY A CA 1
ATOM 3653 C C . GLY A 1 464 ? -0.029 10.959 -15.849 1.00 82.81 464 GLY A C 1
ATOM 3654 O O . GLY A 1 464 ? 0.430 10.121 -15.081 1.00 82.81 464 GLY A O 1
ATOM 3655 N N . GLN A 1 465 ? -0.450 10.657 -17.071 1.00 91.81 465 GLN A N 1
ATOM 3656 C CA . GLN A 1 465 ? -0.479 9.307 -17.637 1.00 91.81 465 GLN A CA 1
ATOM 3657 C C . GLN A 1 465 ? 0.783 9.064 -18.478 1.00 91.81 465 GLN A C 1
ATOM 3659 O O . GLN A 1 465 ? 0.733 8.861 -19.690 1.00 91.81 465 GLN A O 1
ATOM 3664 N N . ALA A 1 466 ? 1.951 9.179 -17.839 1.00 93.12 466 ALA A N 1
ATOM 3665 C CA . ALA A 1 466 ? 3.244 9.046 -18.506 1.00 93.12 466 ALA A CA 1
ATOM 3666 C C . ALA A 1 466 ? 3.402 7.660 -19.154 1.00 93.12 466 ALA A C 1
ATOM 3668 O O . ALA A 1 466 ? 3.165 6.644 -18.510 1.00 93.12 466 ALA A O 1
ATOM 3669 N N . TYR A 1 467 ? 3.802 7.622 -20.428 1.00 95.69 467 TYR A N 1
ATOM 3670 C CA . TYR A 1 467 ? 3.917 6.407 -21.256 1.00 95.69 467 TYR A CA 1
ATOM 3671 C C . TYR A 1 467 ? 2.606 5.665 -21.562 1.00 95.69 467 TYR A C 1
ATOM 3673 O O . TYR A 1 467 ? 2.634 4.716 -22.348 1.00 95.69 467 TYR A O 1
ATOM 3681 N N . SER A 1 468 ? 1.473 6.100 -21.002 1.00 95.38 468 SER A N 1
ATOM 3682 C CA . SER A 1 468 ? 0.161 5.554 -21.335 1.00 95.38 468 SER A CA 1
ATOM 3683 C C . SER A 1 468 ? -0.225 5.975 -22.748 1.00 95.38 468 SER A C 1
ATOM 3685 O O . SER A 1 468 ? -0.234 7.163 -23.073 1.00 95.38 468 SER A O 1
ATOM 3687 N N . LEU A 1 469 ? -0.562 5.001 -23.592 1.00 93.38 469 LEU A N 1
ATOM 3688 C CA . LEU A 1 469 ? -1.046 5.268 -24.948 1.00 93.38 469 LEU A CA 1
ATOM 3689 C C . LEU A 1 469 ? -2.514 5.712 -24.957 1.00 93.38 469 LEU A C 1
ATOM 3691 O O . LEU A 1 469 ? -2.946 6.411 -25.870 1.00 93.38 469 LEU A O 1
ATOM 3695 N N . THR A 1 470 ? -3.275 5.292 -23.948 1.00 94.19 470 THR A N 1
ATOM 3696 C CA . THR A 1 470 ? -4.722 5.512 -23.825 1.00 94.19 470 THR A CA 1
ATOM 3697 C C . THR A 1 470 ? -5.061 6.706 -22.938 1.00 94.19 470 THR A C 1
ATOM 3699 O O . THR A 1 470 ? -6.160 7.246 -23.033 1.00 94.19 470 THR A O 1
ATOM 3702 N N . GLY A 1 471 ? -4.130 7.128 -22.079 1.00 94.31 471 GLY A N 1
ATOM 3703 C CA . GLY A 1 471 ? -4.404 8.090 -21.017 1.00 94.31 471 GLY A CA 1
ATOM 3704 C C . GLY A 1 471 ? -5.239 7.503 -19.873 1.00 94.31 471 GLY A C 1
ATOM 3705 O O . GLY A 1 471 ? -5.811 8.267 -19.097 1.00 94.31 471 GLY A O 1
ATOM 3706 N N . SER A 1 472 ? -5.338 6.175 -19.773 1.00 94.75 472 SER A N 1
ATOM 3707 C CA . SER A 1 472 ? -6.154 5.486 -18.769 1.00 94.75 472 SER A CA 1
ATOM 3708 C C . SER A 1 472 ? -5.495 4.206 -18.242 1.00 94.75 472 SER A C 1
ATOM 3710 O O . SER A 1 472 ? -6.190 3.274 -17.843 1.00 94.75 472 SER A O 1
ATOM 3712 N N . SER A 1 473 ? -4.164 4.121 -18.241 1.00 97.00 473 SER A N 1
ATOM 3713 C CA . SER A 1 473 ? -3.470 2.919 -17.766 1.00 97.00 473 SER A CA 1
ATOM 3714 C C . SER A 1 473 ? -3.501 2.819 -16.238 1.00 97.00 473 SER A C 1
ATOM 3716 O O . SER A 1 473 ? -3.367 3.812 -15.518 1.00 97.00 473 SER A O 1
ATOM 3718 N N . ILE A 1 474 ? -3.598 1.594 -15.724 1.00 97.62 474 ILE A N 1
ATOM 3719 C CA . ILE A 1 474 ? -3.389 1.282 -14.309 1.00 97.62 474 ILE A CA 1
ATOM 3720 C C . ILE A 1 474 ? -1.906 0.959 -14.115 1.00 97.62 474 ILE A C 1
ATOM 3722 O O . ILE A 1 474 ? -1.368 0.056 -14.759 1.00 97.62 474 ILE A O 1
ATOM 3726 N N . TYR A 1 475 ? -1.249 1.702 -13.227 1.00 98.00 475 TYR A N 1
ATOM 3727 C CA . TYR A 1 475 ? 0.192 1.606 -13.002 1.00 98.00 475 TYR A CA 1
ATOM 3728 C C . TYR A 1 475 ? 0.519 0.598 -11.907 1.00 98.00 475 TYR A C 1
ATOM 3730 O O . TYR A 1 475 ? -0.065 0.623 -10.822 1.00 98.00 475 TYR A O 1
ATOM 3738 N N . PHE A 1 476 ? 1.508 -0.244 -12.172 1.00 98.56 476 PHE A N 1
ATOM 3739 C CA . PHE A 1 476 ? 2.098 -1.168 -11.214 1.00 98.56 476 PHE A CA 1
ATOM 3740 C C . PHE A 1 476 ? 3.616 -1.060 -11.247 1.00 98.56 476 PHE A C 1
ATOM 3742 O O . PHE A 1 476 ? 4.195 -0.520 -12.185 1.00 98.56 476 PHE A O 1
ATOM 3749 N N . SER A 1 477 ? 4.264 -1.636 -10.244 1.00 98.62 477 SER A N 1
ATOM 3750 C CA . SER A 1 477 ? 5.710 -1.825 -10.227 1.00 98.62 477 SER A CA 1
ATOM 3751 C C . SER A 1 477 ? 6.061 -3.224 -9.722 1.00 98.62 477 SER A C 1
ATOM 3753 O O . SER A 1 477 ? 5.439 -3.691 -8.766 1.00 98.62 477 SER A O 1
ATOM 3755 N N . PRO A 1 478 ? 7.066 -3.909 -10.294 1.00 98.44 478 PRO A N 1
ATOM 3756 C CA . PRO A 1 478 ? 7.603 -5.140 -9.714 1.00 98.44 478 PRO A CA 1
ATOM 3757 C C . PRO A 1 478 ? 8.380 -4.881 -8.408 1.00 98.44 478 PRO A C 1
ATOM 3759 O O . PRO A 1 478 ? 8.569 -5.797 -7.609 1.00 98.44 478 PRO A O 1
ATOM 3762 N N . SER A 1 479 ? 8.802 -3.636 -8.162 1.00 98.38 479 SER A N 1
ATOM 3763 C CA . SER A 1 479 ? 9.410 -3.188 -6.907 1.00 98.38 479 SER A CA 1
ATOM 3764 C C . SER A 1 479 ? 8.349 -2.645 -5.953 1.00 98.38 479 SER A C 1
ATOM 3766 O O . SER A 1 479 ? 7.657 -1.668 -6.268 1.00 98.38 479 SER A O 1
ATOM 3768 N N . ILE A 1 480 ? 8.265 -3.234 -4.757 1.00 98.50 480 ILE A N 1
ATOM 3769 C CA . ILE A 1 480 ? 7.399 -2.704 -3.702 1.00 98.50 480 ILE A CA 1
ATOM 3770 C C . ILE A 1 480 ? 7.921 -1.370 -3.165 1.00 98.50 480 ILE A C 1
ATOM 3772 O O . ILE A 1 480 ? 7.112 -0.509 -2.859 1.00 98.50 480 ILE A O 1
ATOM 3776 N N . GLU A 1 481 ? 9.240 -1.154 -3.104 1.00 98.19 481 GLU A N 1
ATOM 3777 C CA . GLU A 1 481 ? 9.808 0.117 -2.631 1.00 98.19 481 GLU A CA 1
ATOM 3778 C C . GLU A 1 481 ? 9.469 1.275 -3.576 1.00 98.19 481 GLU A C 1
ATOM 3780 O O . GLU A 1 481 ? 9.154 2.371 -3.118 1.00 98.19 481 GLU A O 1
ATOM 3785 N N . TYR A 1 482 ? 9.463 1.022 -4.889 1.00 98.31 482 TYR A N 1
ATOM 3786 C CA . TYR A 1 482 ? 9.018 2.005 -5.875 1.00 98.31 482 TYR A CA 1
ATOM 3787 C C . TYR A 1 482 ? 7.508 2.274 -5.767 1.00 98.31 482 TYR A C 1
ATOM 3789 O O . TYR A 1 482 ? 7.093 3.429 -5.691 1.00 98.31 482 TYR A O 1
ATOM 3797 N N . ALA A 1 483 ? 6.679 1.223 -5.686 1.00 98.44 483 ALA A N 1
ATOM 3798 C CA . ALA A 1 483 ? 5.226 1.364 -5.521 1.00 98.44 483 ALA A CA 1
ATOM 3799 C C . ALA A 1 483 ? 4.832 2.023 -4.187 1.00 98.44 483 ALA A C 1
ATOM 3801 O O . ALA A 1 483 ? 3.803 2.686 -4.105 1.00 98.44 483 ALA A O 1
ATOM 3802 N N . ALA A 1 484 ? 5.649 1.843 -3.150 1.00 98.31 484 ALA A N 1
ATOM 3803 C CA . ALA A 1 484 ? 5.476 2.433 -1.831 1.00 98.31 484 ALA A CA 1
ATOM 3804 C C . ALA A 1 484 ? 6.025 3.858 -1.731 1.00 98.31 484 ALA A C 1
ATOM 3806 O O . ALA A 1 484 ? 6.019 4.435 -0.644 1.00 98.31 484 ALA A O 1
ATOM 3807 N N . PHE A 1 485 ? 6.541 4.448 -2.811 1.00 98.00 485 PHE A N 1
ATOM 3808 C CA . PHE A 1 485 ? 7.006 5.824 -2.741 1.00 98.00 485 PHE A CA 1
ATOM 3809 C C . PHE A 1 485 ? 5.843 6.754 -2.338 1.00 98.00 485 PHE A C 1
ATOM 3811 O O . PHE A 1 485 ? 4.733 6.559 -2.841 1.00 98.00 485 PHE A O 1
ATOM 3818 N N . PRO A 1 486 ? 6.048 7.773 -1.477 1.00 97.31 486 PRO A N 1
ATOM 3819 C CA . PRO A 1 486 ? 4.939 8.545 -0.901 1.00 97.31 486 PRO A CA 1
ATOM 3820 C C . PRO A 1 486 ? 4.005 9.252 -1.895 1.00 97.31 486 PRO A C 1
ATOM 3822 O O . PRO A 1 486 ? 2.871 9.569 -1.552 1.00 97.31 486 PRO A O 1
ATOM 3825 N N . VAL A 1 487 ? 4.454 9.480 -3.135 1.00 96.19 487 VAL A N 1
ATOM 3826 C CA . VAL A 1 487 ? 3.597 10.000 -4.219 1.00 96.19 487 VAL A CA 1
ATOM 3827 C C . VAL A 1 487 ? 2.508 8.996 -4.612 1.00 96.19 487 VAL A C 1
ATOM 3829 O O . VAL A 1 487 ? 1.410 9.414 -4.960 1.00 96.19 487 VAL A O 1
ATOM 3832 N N . TYR A 1 488 ? 2.791 7.693 -4.544 1.00 96.88 488 TYR A N 1
ATOM 3833 C CA . TYR A 1 488 ? 1.857 6.627 -4.916 1.00 96.88 488 TYR A CA 1
ATOM 3834 C C . TYR A 1 488 ? 1.159 6.005 -3.704 1.00 96.88 488 TYR A C 1
ATOM 3836 O O . TYR A 1 488 ? -0.037 5.736 -3.759 1.00 96.88 488 TYR A O 1
ATOM 3844 N N . ALA A 1 489 ? 1.886 5.788 -2.606 1.00 97.88 489 ALA A N 1
ATOM 3845 C CA . ALA A 1 489 ? 1.348 5.244 -1.362 1.00 97.88 489 ALA A CA 1
ATOM 3846 C C . ALA A 1 489 ? 1.418 6.309 -0.265 1.00 97.88 489 ALA A C 1
ATOM 3848 O O . ALA A 1 489 ? 2.442 6.468 0.396 1.00 97.88 489 ALA A O 1
ATOM 3849 N N . GLN A 1 490 ? 0.347 7.074 -0.088 1.00 96.81 490 GLN A N 1
ATOM 3850 C CA . GLN A 1 490 ? 0.327 8.169 0.884 1.00 96.81 490 GLN A CA 1
ATOM 3851 C C . GLN A 1 490 ? 0.400 7.636 2.317 1.00 96.81 490 GLN A C 1
ATOM 3853 O O . GLN A 1 490 ? -0.157 6.575 2.620 1.00 96.81 490 GLN A O 1
ATOM 3858 N N . PHE A 1 491 ? 1.082 8.372 3.198 1.00 97.81 491 PHE A N 1
ATOM 3859 C CA . PHE A 1 491 ? 1.050 8.045 4.616 1.00 97.81 491 PHE A CA 1
ATOM 3860 C C . PHE A 1 491 ? -0.320 8.421 5.184 1.00 97.81 491 PHE A C 1
ATOM 3862 O O . PHE A 1 491 ? -0.955 9.387 4.764 1.00 97.81 491 PHE A O 1
ATOM 3869 N N . PHE A 1 492 ? -0.760 7.672 6.182 1.00 96.81 492 PHE A N 1
ATOM 3870 C CA . PHE A 1 492 ? -1.898 8.032 7.017 1.00 96.81 492 PHE A CA 1
ATOM 3871 C C . PHE A 1 492 ? -1.541 7.798 8.480 1.00 96.81 492 PHE A C 1
ATOM 3873 O O . PHE A 1 492 ? -0.689 6.967 8.805 1.00 96.81 492 PHE A O 1
ATOM 3880 N N . LEU A 1 493 ? -2.163 8.567 9.369 1.00 95.75 493 LEU A N 1
ATOM 3881 C CA . LEU A 1 493 ? -1.934 8.454 10.802 1.00 95.75 493 LEU A CA 1
ATOM 3882 C C . LEU A 1 493 ? -2.716 7.250 11.350 1.00 95.75 493 LEU A C 1
ATOM 3884 O O . LEU A 1 493 ? -3.933 7.173 11.200 1.00 95.75 493 LEU A O 1
ATOM 3888 N N . LEU A 1 494 ? -2.012 6.323 12.000 1.00 93.00 494 LEU A N 1
ATOM 3889 C CA . LEU A 1 494 ? -2.621 5.206 12.723 1.00 93.00 494 LEU A CA 1
ATOM 3890 C C . LEU A 1 494 ? -3.096 5.665 14.107 1.00 93.00 494 LEU A C 1
ATOM 3892 O O . LEU A 1 494 ? -4.286 5.693 14.391 1.00 93.00 494 LEU A O 1
ATOM 3896 N N . ALA A 1 495 ? -2.143 6.019 14.973 1.00 92.31 495 ALA A N 1
ATOM 3897 C CA . ALA A 1 495 ? -2.357 6.553 16.321 1.00 92.31 495 ALA A CA 1
ATOM 3898 C C . ALA A 1 495 ? -1.010 6.965 16.935 1.00 92.31 495 ALA A C 1
ATOM 3900 O O . ALA A 1 495 ? 0.022 6.395 16.587 1.00 92.31 495 ALA A O 1
ATOM 3901 N N . ASP A 1 496 ? -1.000 7.885 17.900 1.00 90.31 496 ASP A N 1
ATOM 3902 C CA . ASP A 1 496 ? 0.187 8.221 18.710 1.00 90.31 496 ASP A CA 1
ATOM 3903 C C . ASP A 1 496 ? 1.445 8.573 17.902 1.00 90.31 496 ASP A C 1
ATOM 3905 O O . ASP A 1 496 ? 2.539 8.100 18.221 1.00 90.31 496 ASP A O 1
ATOM 3909 N N . LYS A 1 497 ? 1.303 9.368 16.832 1.00 91.56 497 LYS A N 1
ATOM 3910 C CA . LYS A 1 497 ? 2.416 9.668 15.908 1.00 91.56 497 LYS A CA 1
ATOM 3911 C C . LYS A 1 497 ? 3.030 8.392 15.306 1.00 91.56 497 LYS A C 1
ATOM 3913 O O . LYS A 1 497 ? 4.241 8.293 15.131 1.00 91.56 497 LYS A O 1
ATOM 3918 N N . ARG A 1 498 ? 2.197 7.386 15.042 1.00 95.06 498 ARG A N 1
ATOM 3919 C CA . ARG A 1 498 ? 2.512 6.271 14.150 1.00 95.06 498 ARG A CA 1
ATOM 3920 C C . ARG A 1 498 ? 1.837 6.520 12.826 1.00 95.06 498 ARG A C 1
ATOM 3922 O O . ARG A 1 498 ? 0.649 6.841 12.794 1.00 95.06 498 ARG A O 1
ATOM 3929 N N . TRP A 1 499 ? 2.579 6.310 11.758 1.00 98.00 499 TRP A N 1
ATOM 3930 C CA . TRP A 1 499 ? 2.061 6.401 10.405 1.00 98.00 499 TRP A CA 1
ATOM 3931 C C . TRP A 1 499 ? 2.103 5.036 9.749 1.00 98.00 499 TRP A C 1
ATOM 3933 O O . TRP A 1 499 ? 2.827 4.146 10.193 1.00 98.00 499 TRP A O 1
ATOM 3943 N N . ALA A 1 500 ? 1.341 4.871 8.683 1.00 98.06 500 ALA A N 1
ATOM 3944 C CA . ALA A 1 500 ? 1.445 3.702 7.838 1.00 98.06 500 ALA A CA 1
ATOM 3945 C C . ALA A 1 500 ? 1.294 4.062 6.368 1.00 98.06 500 ALA A C 1
ATOM 3947 O O . ALA A 1 500 ? 0.730 5.096 6.018 1.00 98.06 500 ALA A O 1
ATOM 3948 N N . GLN A 1 501 ? 1.792 3.169 5.521 1.00 97.69 501 GLN A N 1
ATOM 3949 C CA . GLN A 1 501 ? 1.519 3.146 4.089 1.00 97.69 501 GLN A CA 1
ATOM 3950 C C . GLN A 1 501 ? 0.846 1.835 3.718 1.00 97.69 501 GLN A C 1
ATOM 3952 O O . GLN A 1 501 ? 1.127 0.794 4.320 1.00 97.69 501 GLN A O 1
ATOM 3957 N N . ILE A 1 502 ? 0.004 1.884 2.687 1.00 98.12 502 ILE A N 1
ATOM 3958 C CA . ILE A 1 502 ? -0.634 0.706 2.109 1.00 98.12 502 ILE A CA 1
ATOM 3959 C C . ILE A 1 502 ? -0.228 0.559 0.647 1.00 98.12 502 ILE A C 1
ATOM 3961 O O . ILE A 1 502 ? -0.262 1.504 -0.140 1.00 98.12 502 ILE A O 1
ATOM 3965 N N . VAL A 1 503 ? 0.118 -0.671 0.283 1.00 98.62 503 VAL A N 1
ATOM 3966 C CA . VAL A 1 503 ? 0.377 -1.087 -1.092 1.00 98.62 503 VAL A CA 1
ATOM 3967 C C . VAL A 1 503 ? -0.425 -2.350 -1.370 1.00 98.62 503 VAL A C 1
ATOM 3969 O O . VAL A 1 503 ? -0.489 -3.262 -0.549 1.00 98.62 503 VAL A O 1
ATOM 3972 N N . LEU A 1 504 ? -1.038 -2.435 -2.542 1.00 98.69 504 LEU A N 1
ATOM 3973 C CA . LEU A 1 504 ? -1.737 -3.635 -2.978 1.00 98.69 504 LEU A CA 1
ATOM 3974 C C . LEU A 1 504 ? -0.769 -4.559 -3.702 1.00 98.69 504 LEU A C 1
ATOM 3976 O O . LEU A 1 504 ? -0.155 -4.177 -4.698 1.00 98.69 504 LEU A O 1
ATOM 3980 N N . GLN A 1 505 ? -0.657 -5.796 -3.226 1.00 98.69 505 GLN A N 1
ATOM 3981 C CA . GLN A 1 505 ? 0.022 -6.852 -3.960 1.00 98.69 505 GLN A CA 1
ATOM 3982 C C . GLN A 1 505 ? -0.943 -7.448 -4.981 1.00 98.69 505 GLN A C 1
ATOM 3984 O O . GLN A 1 505 ? -2.012 -7.959 -4.633 1.00 98.69 505 GLN A O 1
ATOM 3989 N N . CYS A 1 506 ? -0.535 -7.433 -6.241 1.00 98.69 506 CYS A N 1
ATOM 3990 C CA . CYS A 1 506 ? -1.338 -7.860 -7.371 1.00 98.69 506 CYS A CA 1
ATOM 3991 C C . CYS A 1 506 ? -0.621 -8.947 -8.171 1.00 98.69 506 CYS A C 1
ATOM 3993 O O . CYS A 1 506 ? 0.606 -9.028 -8.202 1.00 98.69 506 CYS A O 1
ATOM 3995 N N . ARG A 1 507 ? -1.411 -9.780 -8.839 1.00 98.56 507 ARG A N 1
ATOM 3996 C CA . ARG A 1 507 ? -0.966 -10.674 -9.903 1.00 98.56 507 ARG A CA 1
ATOM 3997 C C . ARG A 1 507 ? -1.437 -10.099 -11.225 1.00 98.56 507 ARG A C 1
ATOM 3999 O O . ARG A 1 507 ? -2.616 -9.777 -11.349 1.00 98.56 507 ARG A O 1
ATOM 4006 N N . VAL A 1 508 ? -0.532 -9.972 -12.186 1.00 98.69 508 VAL A N 1
ATOM 4007 C CA . VAL A 1 508 ? -0.819 -9.354 -13.489 1.00 98.69 508 VAL A CA 1
ATOM 4008 C C . VAL A 1 508 ? -0.697 -10.409 -14.578 1.00 98.69 508 VAL A C 1
ATOM 4010 O O . VAL A 1 508 ? 0.250 -11.185 -14.555 1.00 98.69 508 VAL A O 1
ATOM 4013 N N . ARG A 1 509 ? -1.637 -10.487 -15.523 1.00 98.44 509 ARG A N 1
ATOM 4014 C CA . ARG A 1 509 ? -1.586 -11.500 -16.585 1.00 98.44 509 ARG A CA 1
ATOM 4015 C C . ARG A 1 509 ? -0.290 -11.342 -17.403 1.00 98.44 509 ARG A C 1
ATOM 4017 O O . ARG A 1 509 ? 0.018 -10.241 -17.858 1.00 98.44 509 ARG A O 1
ATOM 4024 N N . PRO A 1 510 ? 0.482 -12.419 -17.637 1.00 98.31 510 PRO A N 1
ATOM 4025 C CA . PRO A 1 510 ? 1.652 -12.344 -18.505 1.00 98.31 510 PRO A CA 1
ATOM 4026 C C . PRO A 1 510 ? 1.297 -11.786 -19.890 1.00 98.31 510 PRO A C 1
ATOM 4028 O O . PRO A 1 510 ? 0.323 -12.222 -20.505 1.00 98.31 510 PRO A O 1
ATOM 4031 N N . GLY A 1 511 ? 2.085 -10.822 -20.373 1.00 97.69 511 GLY A N 1
ATOM 4032 C CA . GLY A 1 511 ? 1.899 -10.198 -21.688 1.00 97.69 511 GLY A CA 1
ATOM 4033 C C . GLY A 1 511 ? 0.770 -9.165 -21.781 1.00 97.69 511 GLY A C 1
ATOM 4034 O O . GLY A 1 511 ? 0.557 -8.622 -22.860 1.00 97.69 511 GLY A O 1
ATOM 4035 N N . SER A 1 512 ? 0.056 -8.863 -20.690 1.00 98.06 512 SER A N 1
ATOM 4036 C CA . SER A 1 512 ? -1.038 -7.877 -20.690 1.00 98.06 512 SER A CA 1
ATOM 4037 C C . SER A 1 512 ? -0.624 -6.470 -20.249 1.00 98.06 512 SER A C 1
ATOM 4039 O O . SER A 1 512 ? -1.493 -5.640 -19.983 1.00 98.06 512 SER A O 1
ATOM 4041 N N . TYR A 1 513 ? 0.671 -6.220 -20.071 1.00 98.31 513 TYR A N 1
ATOM 4042 C CA . TYR A 1 513 ? 1.200 -4.936 -19.624 1.00 98.31 513 TYR A CA 1
ATOM 4043 C C . TYR A 1 513 ? 2.312 -4.454 -20.540 1.00 98.31 513 TYR A C 1
ATOM 4045 O O . TYR A 1 513 ? 3.097 -5.240 -21.073 1.00 98.31 513 TYR A O 1
ATOM 4053 N N . GLN A 1 514 ? 2.402 -3.137 -20.663 1.00 97.94 514 GLN A N 1
ATOM 4054 C CA . GLN A 1 514 ? 3.548 -2.460 -21.242 1.00 97.94 514 GLN A CA 1
ATOM 4055 C C . GLN A 1 514 ? 4.532 -2.112 -20.127 1.00 97.94 514 GLN A C 1
ATOM 4057 O O . GLN A 1 514 ? 4.153 -1.553 -19.102 1.00 97.94 514 GLN A O 1
ATOM 4062 N N . SER A 1 515 ? 5.806 -2.426 -20.334 1.00 97.81 515 SER A N 1
ATOM 4063 C CA . SER A 1 515 ? 6.871 -2.038 -19.416 1.00 97.81 515 SER A CA 1
ATOM 4064 C C . SER A 1 515 ? 7.450 -0.676 -19.807 1.00 97.81 515 SER A C 1
ATOM 4066 O O . SER A 1 515 ? 7.698 -0.427 -20.987 1.00 97.81 515 SER A O 1
ATOM 4068 N N . ALA A 1 516 ? 7.675 0.190 -18.823 1.00 97.81 516 ALA A N 1
ATOM 4069 C CA . ALA A 1 516 ? 8.210 1.534 -18.983 1.00 97.81 516 ALA A CA 1
ATOM 4070 C C . ALA A 1 516 ? 9.267 1.853 -17.903 1.00 97.81 516 ALA A C 1
ATOM 4072 O O . ALA A 1 516 ? 9.294 1.211 -16.844 1.00 97.81 516 ALA A O 1
ATOM 4073 N N . PRO A 1 517 ? 10.159 2.831 -18.154 1.00 97.12 517 PRO A N 1
ATOM 4074 C CA . PRO A 1 517 ? 11.063 3.348 -17.133 1.00 97.12 517 PRO A CA 1
ATOM 4075 C C . PRO A 1 517 ? 10.309 4.076 -16.013 1.00 97.12 517 PRO A C 1
ATOM 4077 O O . PRO A 1 517 ? 9.304 4.736 -16.266 1.00 97.12 517 PRO A O 1
ATOM 4080 N N . GLY A 1 518 ? 10.839 4.027 -14.792 1.00 96.19 518 GLY A N 1
ATOM 4081 C CA . GLY A 1 518 ? 10.282 4.758 -13.653 1.00 96.19 518 GLY A CA 1
ATOM 4082 C C . GLY A 1 518 ? 10.285 6.282 -13.841 1.00 96.19 518 GLY A C 1
ATOM 4083 O O . GLY A 1 518 ? 11.297 6.881 -14.209 1.00 96.19 518 GLY A O 1
ATOM 4084 N N . THR A 1 519 ? 9.159 6.925 -13.536 1.00 95.69 519 THR A N 1
ATOM 4085 C CA . THR A 1 519 ? 8.920 8.373 -13.653 1.00 95.69 519 THR A CA 1
ATOM 4086 C C . THR A 1 519 ? 9.331 9.199 -12.429 1.00 95.69 519 THR A C 1
ATOM 4088 O O . THR A 1 519 ? 9.397 10.426 -12.513 1.00 95.69 519 THR A O 1
ATOM 4091 N N . LEU A 1 520 ? 9.657 8.572 -11.294 1.00 94.81 520 LEU A N 1
ATOM 4092 C CA . LEU A 1 520 ? 10.025 9.287 -10.060 1.00 94.81 520 LEU A CA 1
ATOM 4093 C C . LEU A 1 520 ? 11.488 9.784 -10.007 1.00 94.81 520 LEU A C 1
ATOM 4095 O O . LEU A 1 520 ? 11.902 10.413 -9.026 1.00 94.81 520 LEU A O 1
ATOM 4099 N N . GLY A 1 521 ? 12.289 9.522 -11.042 1.00 91.56 521 GLY A N 1
ATOM 4100 C CA . GLY A 1 521 ? 13.679 9.976 -11.123 1.00 91.56 521 GLY A CA 1
ATOM 4101 C C . GLY A 1 521 ? 13.830 11.504 -11.200 1.00 91.56 521 GLY A C 1
ATOM 4102 O O . GLY A 1 521 ? 12.953 12.230 -11.668 1.00 91.56 521 GLY A O 1
ATOM 4103 N N . GLY A 1 522 ? 14.970 12.015 -10.734 1.00 91.31 522 GLY A N 1
ATOM 4104 C CA . GLY A 1 522 ? 15.327 13.433 -10.802 1.00 91.31 522 GLY A CA 1
ATOM 4105 C C . GLY A 1 522 ? 14.600 14.283 -9.761 1.00 91.31 522 GLY A C 1
ATOM 4106 O O . GLY A 1 522 ? 15.197 14.669 -8.759 1.00 91.31 522 GLY A O 1
ATOM 4107 N N . LYS A 1 523 ? 13.315 14.584 -9.995 1.00 92.06 523 LYS A N 1
ATOM 4108 C CA . LYS A 1 523 ? 12.529 15.505 -9.152 1.00 92.06 523 LYS A CA 1
ATOM 4109 C C . LYS A 1 523 ? 12.304 14.960 -7.741 1.00 92.06 523 LYS A C 1
ATOM 4111 O O . LYS A 1 523 ? 12.456 15.695 -6.770 1.00 92.06 523 LYS A O 1
ATOM 4116 N N . TYR A 1 524 ? 11.912 13.693 -7.631 1.00 94.12 524 TYR A N 1
ATOM 4117 C CA . TYR A 1 524 ? 11.521 13.087 -6.354 1.00 94.12 524 TYR A CA 1
ATOM 4118 C C . TYR A 1 524 ? 12.654 12.248 -5.747 1.00 94.12 524 TYR A C 1
ATOM 4120 O O . TYR A 1 524 ? 12.854 12.224 -4.522 1.00 94.12 524 TYR A O 1
ATOM 4128 N N . TRP A 1 525 ? 13.459 11.625 -6.607 1.00 95.81 525 TRP A N 1
ATOM 4129 C CA . TRP A 1 525 ? 14.556 10.749 -6.220 1.00 95.81 525 TRP A CA 1
ATOM 4130 C C . TRP A 1 525 ? 15.874 11.115 -6.912 1.00 95.81 525 TRP A C 1
ATOM 4132 O O . TRP A 1 525 ? 15.860 11.394 -8.113 1.00 95.81 525 TRP A O 1
ATOM 4142 N N . PRO A 1 526 ? 17.017 11.120 -6.193 1.00 95.06 526 PRO A N 1
ATOM 4143 C CA . PRO A 1 526 ? 18.301 11.482 -6.771 1.00 95.06 526 PRO A CA 1
ATOM 4144 C C . PRO A 1 526 ? 18.629 10.645 -8.013 1.00 95.06 526 PRO A C 1
ATOM 4146 O O . PRO A 1 526 ? 18.509 9.416 -7.963 1.00 95.06 526 PRO A O 1
ATOM 4149 N N . PRO A 1 527 ? 19.083 11.277 -9.111 1.00 92.31 527 PRO A N 1
ATOM 4150 C CA . PRO A 1 527 ? 19.622 10.525 -10.230 1.00 92.31 527 PRO A CA 1
ATOM 4151 C C . PRO A 1 527 ? 20.829 9.724 -9.739 1.00 92.31 527 PRO A C 1
ATOM 4153 O O . PRO A 1 527 ? 21.613 10.198 -8.914 1.00 92.31 527 PRO A O 1
ATOM 4156 N N . GLY A 1 528 ? 20.971 8.496 -10.223 1.00 90.56 528 GLY A N 1
ATOM 4157 C CA . GLY A 1 528 ? 22.080 7.644 -9.809 1.00 90.56 528 GLY A CA 1
ATOM 4158 C C . GLY A 1 528 ? 21.868 6.898 -8.492 1.00 90.56 528 GLY A C 1
ATOM 4159 O O . GLY A 1 528 ? 22.783 6.198 -8.087 1.00 90.56 528 GLY A O 1
ATOM 4160 N N . LEU A 1 529 ? 20.715 6.994 -7.822 1.00 95.19 529 LEU A N 1
ATOM 4161 C CA . LEU A 1 529 ? 20.410 6.197 -6.626 1.00 95.19 529 LEU A CA 1
ATOM 4162 C C . LEU A 1 529 ? 19.297 5.186 -6.931 1.00 95.19 529 LEU A C 1
ATOM 4164 O O . LEU A 1 529 ? 18.269 5.556 -7.497 1.00 95.19 529 LEU A O 1
ATOM 4168 N N . ARG A 1 530 ? 19.470 3.917 -6.545 1.00 95.12 530 ARG A N 1
ATOM 4169 C CA . ARG A 1 530 ? 18.426 2.884 -6.708 1.00 95.12 530 ARG A CA 1
ATOM 4170 C C . ARG A 1 530 ? 17.202 3.198 -5.841 1.00 95.12 530 ARG A C 1
ATOM 4172 O O . ARG A 1 530 ? 17.353 3.800 -4.785 1.00 95.12 530 ARG A O 1
ATOM 4179 N N . PHE A 1 531 ? 16.004 2.793 -6.270 1.00 94.75 531 PHE A N 1
ATOM 4180 C CA . PHE A 1 531 ? 14.798 2.803 -5.414 1.00 94.75 531 PHE A CA 1
ATOM 4181 C C . PHE A 1 531 ? 14.684 1.543 -4.562 1.00 94.75 531 PHE A C 1
ATOM 4183 O O . PHE A 1 531 ? 14.118 1.569 -3.473 1.00 94.75 531 PHE A O 1
ATOM 4190 N N . ASP A 1 532 ? 15.224 0.444 -5.069 1.00 96.19 532 ASP A N 1
ATOM 4191 C CA . ASP A 1 532 ? 15.113 -0.878 -4.483 1.00 96.19 532 ASP A CA 1
ATOM 4192 C C . ASP A 1 532 ? 16.430 -1.612 -4.748 1.00 96.19 532 ASP A C 1
ATOM 4194 O O . ASP A 1 532 ? 16.865 -1.652 -5.902 1.00 96.19 532 ASP A O 1
ATOM 4198 N N . PRO A 1 533 ? 17.092 -2.179 -3.726 1.00 95.06 533 PRO A N 1
ATOM 4199 C CA . PRO A 1 533 ? 18.354 -2.895 -3.909 1.00 95.06 533 PRO A CA 1
ATOM 4200 C C . PRO A 1 533 ? 18.265 -4.060 -4.903 1.00 95.06 533 PRO A C 1
ATOM 4202 O O . PRO A 1 533 ? 19.279 -4.431 -5.496 1.00 95.06 533 PRO A O 1
ATOM 4205 N N . ASN A 1 534 ? 17.065 -4.616 -5.107 1.00 96.31 534 ASN A N 1
ATOM 4206 C CA . ASN A 1 534 ? 16.831 -5.731 -6.020 1.00 96.31 534 ASN A CA 1
ATOM 4207 C C . ASN A 1 534 ? 16.766 -5.313 -7.499 1.00 96.31 534 ASN A C 1
ATOM 4209 O O . ASN A 1 534 ? 16.807 -6.172 -8.376 1.00 96.31 534 ASN A O 1
ATOM 4213 N N . PHE A 1 535 ? 16.680 -4.011 -7.788 1.00 95.50 535 PHE A N 1
ATOM 4214 C CA . PHE A 1 535 ? 16.562 -3.479 -9.144 1.00 95.50 535 PHE A CA 1
ATOM 4215 C C . PHE A 1 535 ? 17.746 -2.559 -9.443 1.00 95.50 535 PHE A C 1
ATOM 4217 O O . PHE A 1 535 ? 18.023 -1.590 -8.735 1.00 95.50 535 PHE A O 1
ATOM 4224 N N . THR A 1 536 ? 18.495 -2.884 -10.496 1.00 93.19 536 THR A N 1
ATOM 4225 C CA . THR A 1 536 ? 19.765 -2.214 -10.809 1.00 93.19 536 THR A CA 1
ATOM 4226 C C . THR A 1 536 ? 19.596 -0.821 -11.393 1.00 93.19 536 THR A C 1
ATOM 4228 O O . THR A 1 536 ? 20.528 -0.026 -11.292 1.00 93.19 536 THR A O 1
ATOM 4231 N N . ASN A 1 537 ? 18.449 -0.539 -12.012 1.00 92.81 537 ASN A N 1
ATOM 4232 C CA . ASN A 1 537 ? 18.114 0.731 -12.642 1.00 92.81 537 ASN A CA 1
ATOM 4233 C C . ASN A 1 537 ? 16.597 0.983 -12.629 1.00 92.81 537 ASN A C 1
ATOM 4235 O O . ASN A 1 537 ? 15.841 0.234 -12.012 1.00 92.81 537 ASN A O 1
ATOM 4239 N N . LEU A 1 538 ? 16.177 2.098 -13.232 1.00 93.62 538 LEU A N 1
ATOM 4240 C CA . LEU A 1 538 ? 14.764 2.469 -13.340 1.00 93.62 538 LEU A CA 1
ATOM 4241 C C . LEU A 1 538 ? 14.072 1.811 -14.533 1.00 93.62 538 LEU A C 1
ATOM 4243 O O . LEU A 1 538 ? 12.867 2.004 -14.704 1.00 93.62 538 LEU A O 1
ATOM 4247 N N . ASP A 1 539 ? 14.812 1.076 -15.362 1.00 94.19 539 ASP A N 1
ATOM 4248 C CA . ASP A 1 539 ? 14.242 0.430 -16.529 1.00 94.19 539 ASP A CA 1
ATOM 4249 C C . ASP A 1 539 ? 13.242 -0.615 -16.042 1.00 94.19 539 ASP A C 1
ATOM 4251 O O . ASP A 1 539 ? 13.502 -1.380 -15.113 1.00 94.19 539 ASP A O 1
ATOM 4255 N N . HIS A 1 540 ? 12.070 -0.635 -16.664 1.00 95.69 540 HIS A N 1
ATOM 4256 C CA . HIS A 1 540 ? 11.032 -1.625 -16.392 1.00 95.69 540 HIS A CA 1
ATOM 4257 C C . HIS A 1 540 ? 10.395 -1.581 -14.990 1.00 95.69 540 HIS A C 1
ATOM 4259 O O . HIS A 1 540 ? 9.703 -2.536 -14.616 1.00 95.69 540 HIS A O 1
ATOM 4265 N N . LEU A 1 541 ? 10.577 -0.491 -14.230 1.00 97.00 541 LEU A N 1
ATOM 4266 C CA . LEU A 1 541 ? 9.936 -0.310 -12.921 1.00 97.00 541 LEU A CA 1
ATOM 4267 C C . LEU A 1 541 ? 8.461 0.095 -12.995 1.00 97.00 541 LEU A C 1
ATOM 4269 O O . LEU A 1 541 ? 7.766 -0.043 -11.996 1.00 97.00 541 LEU A O 1
ATOM 4273 N N . GLU A 1 542 ? 7.959 0.549 -14.143 1.00 98.19 542 GLU A N 1
ATOM 4274 C CA . GLU A 1 542 ? 6.534 0.841 -14.320 1.00 98.19 542 GLU A CA 1
ATOM 4275 C C . GLU A 1 542 ? 5.899 -0.130 -15.309 1.00 98.19 542 GLU A C 1
ATOM 4277 O O . GLU A 1 542 ? 6.390 -0.330 -16.420 1.00 98.19 542 GLU A O 1
ATOM 4282 N N . TRP A 1 543 ? 4.808 -0.769 -14.896 1.00 98.44 543 TRP A N 1
ATOM 4283 C CA . TRP A 1 543 ? 3.989 -1.648 -15.722 1.00 98.44 543 TRP A CA 1
ATOM 4284 C C . TRP A 1 543 ? 2.618 -1.011 -15.902 1.00 98.44 543 TRP A C 1
ATOM 4286 O O . TRP A 1 543 ? 1.920 -0.744 -14.926 1.00 98.44 543 TRP A O 1
ATOM 4296 N N . LEU A 1 544 ? 2.243 -0.777 -17.152 1.00 98.25 544 LEU A N 1
ATOM 4297 C CA . LEU A 1 544 ? 0.994 -0.141 -17.536 1.00 98.25 544 LEU A CA 1
ATOM 4298 C C . LEU A 1 544 ? 0.033 -1.223 -18.021 1.00 98.25 544 LEU A C 1
ATOM 4300 O O . LEU A 1 544 ? 0.320 -1.909 -19.004 1.00 98.25 544 LEU A O 1
ATOM 4304 N N . VAL A 1 545 ? -1.086 -1.393 -17.319 1.00 98.38 545 VAL A N 1
ATOM 4305 C CA . VAL A 1 545 ? -2.145 -2.349 -17.668 1.00 98.38 545 VAL A CA 1
ATOM 4306 C C . VAL A 1 545 ? -3.395 -1.579 -18.076 1.00 98.38 545 VAL A C 1
ATOM 4308 O O . VAL A 1 545 ? -3.873 -0.738 -17.321 1.00 98.38 545 VAL A O 1
ATOM 4311 N N . GLU A 1 546 ? -3.942 -1.887 -19.248 1.00 97.00 546 GLU A N 1
ATOM 4312 C CA . GLU A 1 546 ? -5.138 -1.208 -19.772 1.00 97.00 546 GLU A CA 1
ATOM 4313 C C . GLU A 1 546 ? -6.449 -1.837 -19.294 1.00 97.00 546 GLU A C 1
ATOM 4315 O O . GLU A 1 546 ? -7.428 -1.141 -19.044 1.00 97.00 546 GLU A O 1
ATOM 4320 N N . ASP A 1 547 ? -6.478 -3.165 -19.174 1.00 97.38 547 ASP A N 1
ATOM 4321 C CA . ASP A 1 547 ? -7.695 -3.916 -18.869 1.00 97.38 547 ASP A CA 1
ATOM 4322 C C . ASP A 1 547 ? -7.660 -4.466 -17.429 1.00 97.38 547 ASP A C 1
ATOM 4324 O O . ASP A 1 547 ? -6.838 -5.347 -17.133 1.00 97.38 547 ASP A O 1
ATOM 4328 N N . PRO A 1 548 ? -8.567 -4.000 -16.543 1.00 97.19 548 PRO A N 1
ATOM 4329 C CA . PRO A 1 548 ? -8.745 -4.502 -15.180 1.00 97.19 548 PRO A CA 1
ATOM 4330 C C . PRO A 1 548 ? -8.849 -6.021 -15.051 1.00 97.19 548 PRO A C 1
ATOM 4332 O O . PRO A 1 548 ? -8.387 -6.581 -14.058 1.00 97.19 548 PRO A O 1
ATOM 4335 N N . ALA A 1 549 ? -9.417 -6.714 -16.045 1.00 97.06 549 ALA A N 1
ATOM 4336 C CA . ALA A 1 549 ? -9.588 -8.168 -16.011 1.00 97.06 549 ALA A CA 1
ATOM 4337 C C . ALA A 1 549 ? -8.253 -8.937 -16.047 1.00 97.06 549 ALA A C 1
ATOM 4339 O O . ALA A 1 549 ? -8.207 -10.148 -15.802 1.00 97.06 549 ALA A O 1
ATOM 4340 N N . ASN A 1 550 ? -7.152 -8.245 -16.343 1.00 98.19 550 ASN A N 1
ATOM 4341 C CA . ASN A 1 550 ? -5.803 -8.794 -16.315 1.00 98.19 550 ASN A CA 1
ATOM 4342 C C . ASN A 1 550 ? -5.088 -8.590 -14.977 1.00 98.19 550 ASN A C 1
ATOM 4344 O O . ASN A 1 550 ? -3.892 -8.867 -14.877 1.00 98.19 550 ASN A O 1
ATOM 4348 N N . ILE A 1 551 ? -5.802 -8.129 -13.950 1.00 98.31 551 ILE A N 1
ATOM 4349 C CA . ILE A 1 551 ? -5.258 -7.873 -12.623 1.00 98.31 551 ILE A CA 1
ATOM 4350 C C . ILE A 1 551 ? -6.060 -8.642 -11.578 1.00 98.31 551 ILE A C 1
ATOM 4352 O O . ILE A 1 551 ? -7.287 -8.624 -11.560 1.00 98.31 551 ILE A O 1
ATOM 4356 N N . VAL A 1 552 ? -5.349 -9.273 -10.648 1.00 97.56 552 VAL A N 1
ATOM 4357 C CA . VAL A 1 552 ? -5.941 -9.892 -9.461 1.00 97.56 552 VAL A CA 1
ATOM 4358 C C . VAL A 1 552 ? -5.258 -9.340 -8.219 1.00 97.56 552 VAL A C 1
ATOM 4360 O O . VAL A 1 552 ? -4.081 -9.616 -7.975 1.00 97.56 552 VAL A O 1
ATOM 4363 N N . VAL A 1 553 ? -5.990 -8.573 -7.410 1.00 97.81 553 VAL A N 1
ATOM 4364 C CA . VAL A 1 553 ? -5.511 -8.141 -6.091 1.00 97.81 553 VAL A CA 1
ATOM 4365 C C . VAL A 1 553 ? -5.467 -9.364 -5.178 1.00 97.81 553 VAL A C 1
ATOM 4367 O O . VAL A 1 553 ? -6.464 -10.057 -4.992 1.00 97.81 553 VAL A O 1
ATOM 4370 N N . CYS A 1 554 ? -4.295 -9.658 -4.623 1.00 97.94 554 CYS A N 1
ATOM 4371 C CA . CYS A 1 554 ? -4.048 -10.886 -3.865 1.00 97.94 554 CYS A CA 1
ATOM 4372 C C . CYS A 1 554 ? -3.556 -10.641 -2.436 1.00 97.94 554 CYS A C 1
ATOM 4374 O O . CYS A 1 554 ? -3.473 -11.581 -1.641 1.00 97.94 554 CYS A O 1
ATOM 4376 N N . GLY A 1 555 ? -3.229 -9.400 -2.081 1.00 97.88 555 GLY A N 1
ATOM 4377 C CA . GLY A 1 555 ? -2.889 -9.046 -0.712 1.00 97.88 555 GLY A CA 1
ATOM 4378 C C . GLY A 1 555 ? -2.857 -7.546 -0.465 1.00 97.88 555 GLY A C 1
ATOM 4379 O O . GLY A 1 555 ? -2.592 -6.763 -1.375 1.00 97.88 555 GLY A O 1
ATOM 4380 N N . ILE A 1 556 ? -3.089 -7.175 0.789 1.00 98.06 556 ILE A N 1
ATOM 4381 C CA . ILE A 1 556 ? -2.848 -5.833 1.317 1.00 98.06 556 ILE A CA 1
ATOM 4382 C C . ILE A 1 556 ? -1.497 -5.875 2.022 1.00 98.06 556 ILE A C 1
ATOM 4384 O O . ILE A 1 556 ? -1.274 -6.732 2.879 1.00 98.06 556 ILE A O 1
ATOM 4388 N N . MET A 1 557 ? -0.599 -4.977 1.642 1.00 98.50 557 MET A N 1
ATOM 4389 C CA . MET A 1 557 ? 0.716 -4.808 2.242 1.00 98.50 557 MET A CA 1
ATOM 4390 C C . MET A 1 557 ? 0.692 -3.528 3.072 1.00 98.50 557 MET A C 1
ATOM 4392 O O . MET A 1 557 ? 0.328 -2.476 2.551 1.00 98.50 557 MET A O 1
ATOM 4396 N N . LEU A 1 558 ? 1.091 -3.606 4.338 1.00 98.31 558 LEU A N 1
ATOM 4397 C CA . LEU A 1 558 ? 1.219 -2.453 5.224 1.00 98.31 558 LEU A CA 1
ATOM 4398 C C . LEU A 1 558 ? 2.635 -2.358 5.775 1.00 98.31 558 LEU A C 1
ATOM 4400 O O . LEU A 1 558 ? 3.243 -3.368 6.138 1.00 98.31 558 LEU A O 1
ATOM 4404 N N . ARG A 1 559 ? 3.132 -1.132 5.869 1.00 98.44 559 ARG A N 1
ATOM 4405 C CA . ARG A 1 559 ? 4.361 -0.798 6.585 1.00 98.44 559 ARG A CA 1
ATOM 4406 C C . ARG A 1 559 ? 4.040 0.290 7.597 1.00 98.44 559 ARG A C 1
ATOM 4408 O O . ARG A 1 559 ? 3.450 1.299 7.217 1.00 98.44 559 ARG A O 1
ATOM 4415 N N . GLU A 1 560 ? 4.395 0.064 8.859 1.00 98.00 560 GLU A N 1
ATOM 4416 C CA . GLU A 1 560 ? 4.258 1.064 9.921 1.00 98.00 560 GLU A CA 1
ATOM 4417 C C . GLU A 1 560 ? 5.546 1.868 10.090 1.00 98.00 560 GLU A C 1
ATOM 4419 O O . GLU A 1 560 ? 6.651 1.371 9.870 1.00 98.00 560 GLU A O 1
ATOM 4424 N N . PHE A 1 561 ? 5.382 3.108 10.535 1.00 98.38 561 PHE A N 1
ATOM 4425 C CA . PHE A 1 561 ? 6.436 4.078 10.790 1.00 98.38 561 PHE A CA 1
ATOM 4426 C C . PHE A 1 561 ? 6.200 4.763 12.133 1.00 98.38 561 PHE A C 1
ATOM 4428 O O . PHE A 1 561 ? 5.061 4.882 12.595 1.00 98.38 561 PHE A O 1
ATOM 4435 N N . GLY A 1 562 ? 7.271 5.269 12.733 1.00 97.94 562 GLY A N 1
ATOM 4436 C CA . GLY A 1 562 ? 7.214 5.987 14.003 1.00 97.94 562 GLY A CA 1
ATOM 4437 C C . GLY A 1 562 ? 7.944 5.260 15.134 1.00 97.94 562 GLY A C 1
ATOM 4438 O O . GLY A 1 562 ? 8.107 4.042 15.065 1.00 97.94 562 GLY A O 1
ATOM 4439 N N . PRO A 1 563 ? 8.301 5.950 16.233 1.00 97.00 563 PRO A N 1
ATOM 4440 C CA . PRO A 1 563 ? 9.090 5.369 17.331 1.00 97.00 563 PRO A CA 1
ATOM 4441 C C . PRO A 1 563 ? 8.462 4.137 17.990 1.00 97.00 563 PRO A C 1
ATOM 4443 O O . PRO A 1 563 ? 9.152 3.350 18.629 1.00 97.00 563 PRO A O 1
ATOM 4446 N N . LYS A 1 564 ? 7.142 3.975 17.843 1.00 96.00 564 LYS A N 1
ATOM 4447 C CA . LYS A 1 564 ? 6.365 2.852 18.378 1.00 96.00 564 LYS A CA 1
ATOM 4448 C C . LYS A 1 564 ? 6.116 1.733 17.351 1.00 96.00 564 LYS A C 1
ATOM 4450 O O . LYS A 1 564 ? 5.405 0.780 17.680 1.00 96.00 564 LYS A O 1
ATOM 4455 N N . ALA A 1 565 ? 6.606 1.849 16.116 1.00 95.94 565 ALA A N 1
ATOM 4456 C CA . ALA A 1 565 ? 6.539 0.763 15.139 1.00 95.94 565 ALA A CA 1
ATOM 4457 C C . ALA A 1 565 ? 7.414 -0.415 15.603 1.00 95.94 565 ALA A C 1
ATOM 4459 O O . ALA A 1 565 ? 8.415 -0.219 16.292 1.00 95.94 565 ALA A O 1
ATOM 4460 N N . ASP A 1 566 ? 7.030 -1.640 15.251 1.00 95.44 566 ASP A N 1
ATOM 4461 C CA . ASP A 1 566 ? 7.808 -2.836 15.587 1.00 95.44 566 ASP A CA 1
ATOM 4462 C C . ASP A 1 566 ? 9.108 -2.883 14.762 1.00 95.44 566 ASP A C 1
ATOM 4464 O O . ASP A 1 566 ? 9.084 -3.131 13.556 1.00 95.44 566 ASP A O 1
ATOM 4468 N N . ALA A 1 567 ? 10.250 -2.653 15.415 1.00 96.94 567 ALA A N 1
ATOM 4469 C CA . ALA A 1 567 ? 11.556 -2.616 14.761 1.00 96.94 567 ALA A CA 1
ATOM 4470 C C . ALA A 1 567 ? 12.015 -3.979 14.221 1.00 96.94 567 ALA A C 1
ATOM 4472 O O . ALA A 1 567 ? 12.799 -4.011 13.271 1.00 96.94 567 ALA A O 1
ATOM 4473 N N . LEU A 1 568 ? 11.544 -5.092 14.796 1.00 96.00 568 LEU A N 1
ATOM 4474 C CA . LEU A 1 568 ? 11.875 -6.435 14.309 1.00 96.00 568 LEU A CA 1
ATOM 4475 C C . LEU A 1 568 ? 11.148 -6.727 12.999 1.00 96.00 568 LEU A C 1
ATOM 4477 O O . LEU A 1 568 ? 11.706 -7.369 12.107 1.00 96.00 568 LEU A O 1
ATOM 4481 N N . LEU A 1 569 ? 9.914 -6.235 12.882 1.00 96.12 569 LEU A N 1
ATOM 4482 C CA . LEU A 1 569 ? 9.118 -6.396 11.678 1.00 96.12 569 LEU A CA 1
ATOM 4483 C C . LEU A 1 569 ? 9.482 -5.362 10.611 1.00 9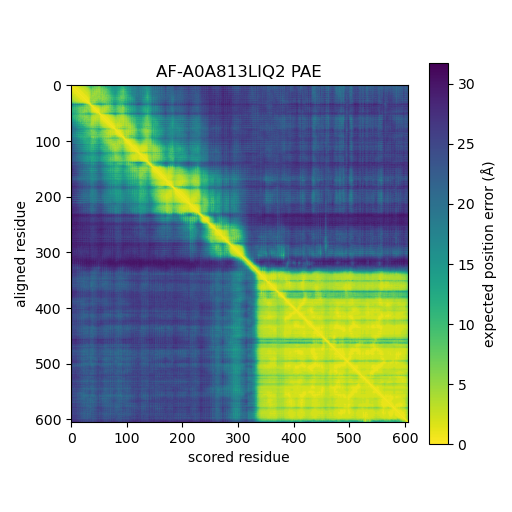6.12 569 LEU A C 1
ATOM 4485 O O . LEU A 1 569 ? 9.804 -5.755 9.499 1.00 96.12 569 LEU A O 1
ATOM 4489 N N . PHE A 1 570 ? 9.441 -4.065 10.924 1.00 97.25 570 PHE A N 1
ATOM 4490 C CA . PHE A 1 570 ? 9.538 -2.972 9.943 1.00 97.25 570 PHE A CA 1
ATOM 4491 C C . PHE A 1 570 ? 10.948 -2.384 9.789 1.00 97.25 570 PHE A C 1
ATOM 4493 O O . PHE A 1 570 ? 11.207 -1.636 8.845 1.00 97.25 570 PHE A O 1
ATOM 4500 N N . GLY A 1 571 ? 11.874 -2.747 10.678 1.00 97.69 571 GLY A N 1
ATOM 4501 C CA . GLY A 1 571 ? 13.249 -2.257 10.676 1.00 97.69 571 GLY A CA 1
ATOM 4502 C C . GLY A 1 571 ? 13.429 -0.948 11.441 1.00 97.69 571 GLY A C 1
ATOM 4503 O O . GLY A 1 571 ? 12.541 -0.101 11.521 1.00 97.69 571 GLY A O 1
ATOM 4504 N N . SER A 1 572 ? 14.634 -0.760 11.981 1.00 97.88 572 SER A N 1
ATOM 4505 C CA . SER A 1 572 ? 14.981 0.402 12.810 1.00 97.88 572 SER A CA 1
ATOM 4506 C C . SER A 1 572 ? 14.837 1.735 12.076 1.00 97.88 572 SER A C 1
ATOM 4508 O O . SER A 1 572 ? 14.488 2.740 12.695 1.00 97.88 572 SER A O 1
ATOM 4510 N N . LEU A 1 573 ? 15.057 1.756 10.756 1.00 98.06 573 LEU A N 1
ATOM 4511 C CA . LEU A 1 573 ? 14.884 2.969 9.964 1.00 98.06 573 LEU A CA 1
ATOM 4512 C C . LEU A 1 573 ? 13.419 3.430 9.946 1.00 98.06 573 LEU A C 1
ATOM 4514 O O . LEU A 1 573 ? 13.169 4.618 10.126 1.00 98.06 573 LEU A O 1
ATOM 4518 N N . ALA A 1 574 ? 12.452 2.517 9.792 1.00 98.12 574 ALA A N 1
ATOM 4519 C CA . ALA A 1 574 ? 11.031 2.868 9.837 1.00 98.12 574 ALA A CA 1
ATOM 4520 C C . ALA A 1 574 ? 10.621 3.405 11.222 1.00 98.12 574 ALA A C 1
ATOM 4522 O O . ALA A 1 574 ? 9.859 4.370 11.319 1.00 98.12 574 ALA A O 1
ATOM 4523 N N . CYS A 1 575 ? 11.202 2.851 12.292 1.00 98.06 575 CYS A N 1
ATOM 4524 C CA . CYS A 1 575 ? 10.999 3.330 13.660 1.00 98.06 575 CYS A CA 1
ATOM 4525 C C . CYS A 1 575 ? 11.607 4.717 13.920 1.00 98.06 575 CYS A C 1
ATOM 4527 O O . CYS A 1 575 ? 11.169 5.422 14.824 1.00 98.06 575 CYS A O 1
ATOM 4529 N N . SER A 1 576 ? 12.610 5.119 13.136 1.00 98.06 576 SER A N 1
ATOM 4530 C CA . SER A 1 576 ? 13.254 6.432 13.263 1.00 98.06 576 SER A CA 1
ATOM 4531 C C . SER A 1 576 ? 12.477 7.582 12.616 1.00 98.06 576 SER A C 1
ATOM 4533 O O . SER A 1 576 ? 12.826 8.736 12.845 1.00 98.06 576 SER A O 1
ATOM 4535 N N . VAL A 1 577 ? 11.425 7.292 11.841 1.00 98.25 577 VAL A N 1
ATOM 4536 C CA . VAL A 1 577 ? 10.559 8.323 11.250 1.00 98.25 577 VAL A CA 1
ATOM 4537 C C . VAL A 1 577 ? 9.817 9.071 12.354 1.00 98.25 577 VAL A C 1
ATOM 4539 O O . VAL A 1 577 ? 9.236 8.466 13.251 1.00 98.25 577 VAL A O 1
ATOM 4542 N N . THR A 1 578 ? 9.800 10.394 12.278 1.00 97.12 578 THR A N 1
ATOM 4543 C CA . THR A 1 578 ? 9.012 11.265 13.145 1.00 97.12 578 THR A CA 1
ATOM 4544 C C . THR A 1 578 ? 8.017 12.054 12.293 1.00 97.12 578 THR A C 1
ATOM 4546 O O . THR A 1 578 ? 7.794 11.747 11.125 1.00 97.12 578 THR A O 1
ATOM 4549 N N . ALA A 1 579 ? 7.364 13.061 12.876 1.00 95.81 579 ALA A N 1
ATOM 4550 C CA . ALA A 1 579 ? 6.488 13.929 12.096 1.00 95.81 579 ALA A CA 1
ATOM 4551 C C . ALA A 1 579 ? 7.286 14.831 11.135 1.00 95.81 579 ALA A C 1
ATOM 4553 O O . ALA A 1 579 ? 6.731 15.291 10.141 1.00 95.81 579 ALA A O 1
ATOM 4554 N N . GLY A 1 580 ? 8.566 15.092 11.436 1.00 94.06 580 GLY A N 1
ATOM 4555 C CA . GLY A 1 580 ? 9.389 16.068 10.724 1.00 94.06 580 GLY A CA 1
ATOM 4556 C C . GLY A 1 580 ? 8.817 17.495 10.758 1.00 94.06 580 GLY A C 1
ATOM 4557 O O . GLY A 1 580 ? 7.740 17.751 11.292 1.00 94.06 580 GLY A O 1
ATOM 4558 N N . SER A 1 581 ? 9.548 18.453 10.183 1.00 96.25 581 SER A N 1
ATOM 4559 C CA . SER A 1 581 ? 8.996 19.785 9.874 1.00 96.25 581 SER A CA 1
ATOM 4560 C C . SER A 1 581 ? 8.169 19.777 8.589 1.00 96.25 581 SER A 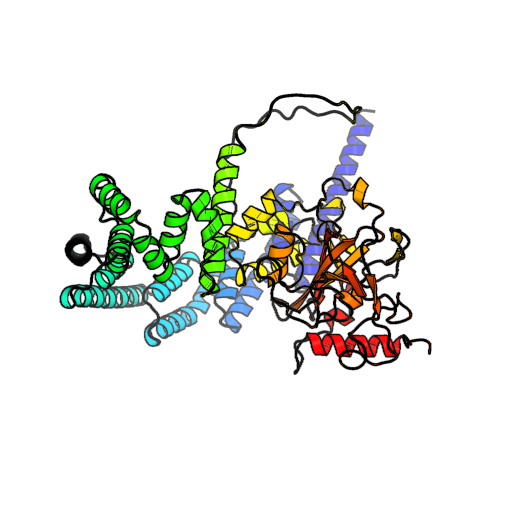C 1
ATOM 4562 O O . SER A 1 581 ? 7.198 20.517 8.478 1.00 96.25 581 SER A O 1
ATOM 4564 N N . ASP A 1 582 ? 8.560 18.926 7.637 1.00 96.94 582 ASP A N 1
ATOM 4565 C CA . ASP A 1 582 ? 7.986 18.874 6.289 1.00 96.94 582 ASP A CA 1
ATOM 4566 C C . ASP A 1 582 ? 6.958 17.740 6.134 1.00 96.94 582 ASP A C 1
ATOM 4568 O O . ASP A 1 582 ? 6.327 17.624 5.090 1.00 96.94 582 ASP A O 1
ATOM 4572 N N . GLY A 1 583 ? 6.786 16.909 7.165 1.00 97.25 583 GLY A N 1
ATOM 4573 C CA . GLY A 1 583 ? 5.942 15.717 7.153 1.00 97.25 583 GLY A CA 1
ATOM 4574 C C . GLY A 1 583 ? 6.741 14.404 7.212 1.00 97.25 583 GLY A C 1
ATOM 4575 O O . GLY A 1 583 ? 7.916 14.357 6.813 1.00 97.25 583 GLY A O 1
ATOM 4576 N N . PRO A 1 584 ? 6.113 13.316 7.691 1.00 97.56 584 PRO A N 1
ATOM 4577 C CA . PRO A 1 584 ? 6.755 12.010 7.853 1.00 97.56 584 PRO A CA 1
ATOM 4578 C C . PRO A 1 584 ? 7.213 11.400 6.517 1.00 97.56 584 PRO A C 1
ATOM 4580 O O . PRO A 1 584 ? 8.218 10.692 6.470 1.00 97.56 584 PRO A O 1
ATOM 4583 N N . GLU A 1 585 ? 6.535 11.705 5.408 1.00 97.56 585 GLU A N 1
ATOM 4584 C CA . GLU A 1 585 ? 6.872 11.232 4.061 1.00 97.56 585 GLU A CA 1
ATOM 4585 C C . GLU A 1 585 ? 8.231 11.760 3.593 1.00 97.56 585 GLU A C 1
ATOM 4587 O O . GLU A 1 585 ? 9.036 11.031 2.995 1.00 97.56 585 GLU A O 1
ATOM 4592 N N . PHE A 1 586 ? 8.494 13.041 3.861 1.00 97.38 586 PHE A N 1
ATOM 4593 C CA . PHE A 1 586 ? 9.749 13.700 3.511 1.00 97.38 586 PHE A CA 1
ATOM 4594 C C . PHE A 1 586 ? 10.890 13.183 4.378 1.00 97.38 586 PHE A C 1
ATOM 4596 O O . PHE A 1 586 ? 11.979 12.910 3.863 1.00 97.38 586 PHE A O 1
ATOM 4603 N N . GLU A 1 587 ? 10.632 12.991 5.673 1.00 97.75 587 GLU A N 1
ATOM 4604 C CA . GLU A 1 587 ? 11.604 12.411 6.592 1.00 97.75 587 GLU A CA 1
ATOM 4605 C C . GLU A 1 587 ? 11.969 10.978 6.192 1.00 97.75 587 GLU A C 1
ATOM 4607 O O . GLU A 1 587 ? 13.152 10.678 6.025 1.00 97.75 587 GLU A O 1
ATOM 4612 N N . TRP A 1 588 ? 10.980 10.120 5.929 1.00 97.94 588 TRP A N 1
ATOM 4613 C CA . TRP A 1 588 ? 11.210 8.763 5.429 1.00 97.94 588 TRP A CA 1
ATOM 4614 C C . TRP A 1 588 ? 12.033 8.757 4.138 1.00 97.94 588 TRP A C 1
ATOM 4616 O O . TRP A 1 588 ? 13.029 8.040 4.015 1.00 97.94 588 TRP A O 1
ATOM 4626 N N . THR A 1 589 ? 11.665 9.617 3.189 1.00 97.38 589 THR A N 1
ATOM 4627 C CA . THR A 1 589 ? 12.370 9.757 1.912 1.00 97.38 589 THR A CA 1
ATOM 4628 C C . THR A 1 589 ? 13.830 10.176 2.114 1.00 97.38 589 THR A C 1
ATOM 4630 O O . THR A 1 589 ? 14.719 9.674 1.424 1.00 97.38 589 THR A O 1
ATOM 4633 N N . LYS A 1 590 ? 14.109 11.081 3.059 1.00 97.44 590 LYS A N 1
ATOM 4634 C CA . LYS A 1 590 ? 15.471 11.499 3.419 1.00 97.44 590 LYS A CA 1
ATOM 4635 C C . LYS A 1 590 ? 16.257 10.349 4.054 1.00 97.44 590 LYS A C 1
ATOM 4637 O O . LYS A 1 590 ? 17.34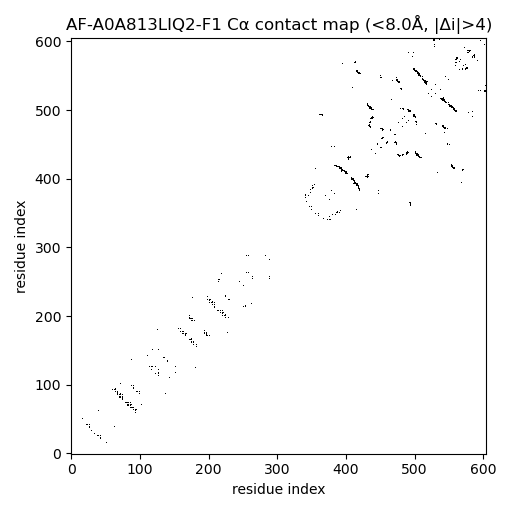8 10.032 3.583 1.00 97.44 590 LYS A O 1
ATOM 4642 N N . LEU A 1 591 ? 15.678 9.700 5.062 1.00 97.69 591 LEU A N 1
ATOM 4643 C CA . LEU A 1 591 ? 16.276 8.573 5.779 1.00 97.69 591 LEU A CA 1
ATOM 4644 C C . LEU A 1 591 ? 16.655 7.429 4.829 1.00 97.69 591 LEU A C 1
ATOM 4646 O O . LEU A 1 591 ? 17.770 6.910 4.906 1.00 97.69 591 LEU A O 1
ATOM 4650 N N . ARG A 1 592 ? 15.776 7.093 3.877 1.00 97.25 592 ARG A N 1
ATOM 4651 C CA . ARG A 1 592 ? 16.046 6.062 2.864 1.00 97.25 592 ARG A CA 1
ATOM 4652 C C . ARG A 1 592 ? 17.144 6.443 1.884 1.00 97.25 592 ARG A C 1
ATOM 4654 O O . ARG A 1 592 ? 17.992 5.609 1.574 1.00 97.25 592 ARG A O 1
ATOM 4661 N N . LYS A 1 593 ? 17.192 7.702 1.433 1.00 96.88 593 LYS A N 1
ATOM 4662 C CA . LYS A 1 593 ? 18.298 8.185 0.585 1.00 96.88 593 LYS A CA 1
ATOM 4663 C C . LYS A 1 593 ? 19.641 8.030 1.294 1.00 96.88 593 LYS A C 1
ATOM 4665 O O . LYS A 1 593 ? 20.610 7.579 0.685 1.00 96.88 593 LYS A O 1
ATOM 4670 N N . ASP A 1 594 ? 19.699 8.389 2.572 1.00 97.31 594 ASP A N 1
ATOM 4671 C CA . ASP A 1 594 ? 20.931 8.326 3.355 1.00 97.31 594 ASP A CA 1
ATOM 4672 C C . ASP A 1 594 ? 21.359 6.884 3.643 1.00 97.31 594 ASP A C 1
ATOM 4674 O O . ASP A 1 594 ? 22.542 6.561 3.535 1.00 97.31 594 ASP A O 1
ATOM 4678 N N . GLU A 1 595 ? 20.412 5.993 3.936 1.00 96.50 595 GLU A N 1
ATOM 4679 C CA . GLU A 1 595 ? 20.683 4.561 4.058 1.00 96.50 595 GLU A CA 1
ATOM 4680 C C . GLU A 1 595 ? 21.279 3.982 2.769 1.00 96.50 595 GLU A C 1
ATOM 4682 O O . GLU A 1 595 ? 22.328 3.340 2.813 1.00 96.50 595 GLU A O 1
ATOM 4687 N N . PHE A 1 596 ? 20.672 4.255 1.614 1.00 95.50 596 PHE A N 1
ATOM 4688 C CA . PHE A 1 596 ? 21.151 3.724 0.337 1.00 95.50 596 PHE A CA 1
ATOM 4689 C C . PHE A 1 596 ? 22.509 4.281 -0.080 1.00 95.50 596 PHE A C 1
ATOM 4691 O O . PHE A 1 596 ? 23.330 3.540 -0.621 1.00 95.50 596 PHE A O 1
ATOM 4698 N N . ARG A 1 597 ? 22.793 5.553 0.222 1.00 95.62 597 ARG A N 1
ATOM 4699 C CA . ARG A 1 597 ? 24.135 6.124 0.035 1.00 95.62 597 ARG A CA 1
ATOM 4700 C C . ARG A 1 597 ? 25.170 5.405 0.892 1.00 95.62 597 ARG A C 1
ATOM 4702 O O . ARG A 1 597 ? 26.216 5.024 0.376 1.00 95.62 597 ARG A O 1
ATOM 4709 N N . ARG A 1 598 ? 24.872 5.177 2.178 1.00 96.19 598 ARG A N 1
ATOM 4710 C CA . ARG A 1 598 ? 25.768 4.436 3.086 1.00 96.19 598 ARG A CA 1
ATOM 4711 C C . ARG A 1 598 ? 25.982 2.993 2.634 1.00 96.19 598 ARG A C 1
ATOM 4713 O O . ARG A 1 598 ? 27.085 2.480 2.769 1.00 96.19 598 ARG A O 1
ATOM 4720 N N . ALA A 1 599 ? 24.955 2.369 2.065 1.00 94.75 599 ALA A N 1
ATOM 4721 C CA . ALA A 1 599 ? 25.016 1.015 1.524 1.00 94.75 599 ALA A CA 1
ATOM 4722 C C . ALA A 1 599 ? 25.641 0.927 0.114 1.00 94.75 599 ALA A C 1
ATOM 4724 O O . ALA A 1 599 ? 25.673 -0.161 -0.460 1.00 94.75 599 ALA A O 1
ATOM 4725 N N . GLY A 1 600 ? 26.102 2.041 -0.471 1.00 93.75 600 GLY A N 1
ATOM 4726 C CA . GLY A 1 600 ? 26.720 2.057 -1.800 1.00 93.75 600 GLY A CA 1
ATOM 4727 C C . GLY A 1 600 ? 25.764 1.704 -2.947 1.00 93.75 600 GLY A C 1
ATOM 4728 O O . GLY A 1 600 ? 26.214 1.244 -3.993 1.00 93.75 600 GLY A O 1
ATOM 4729 N N . GLN A 1 601 ? 24.453 1.914 -2.781 1.00 90.12 601 GLN A N 1
ATOM 4730 C CA . GLN A 1 601 ? 23.403 1.541 -3.747 1.00 90.12 601 GLN A CA 1
ATOM 4731 C C . GLN A 1 601 ? 23.273 2.532 -4.918 1.00 90.12 601 GLN A C 1
ATOM 4733 O O . GLN A 1 601 ? 22.172 2.882 -5.355 1.00 90.12 601 GLN A O 1
ATOM 4738 N N . MET A 1 602 ? 24.407 3.004 -5.431 1.00 87.38 602 MET A N 1
ATOM 4739 C CA . MET A 1 602 ? 24.426 3.839 -6.625 1.00 87.38 602 MET A CA 1
ATOM 4740 C C . MET A 1 602 ? 24.024 3.003 -7.855 1.00 87.38 602 MET A C 1
ATOM 4742 O O . MET A 1 602 ? 24.285 1.797 -7.942 1.00 87.38 602 MET A O 1
ATOM 4746 N N . LEU A 1 603 ? 23.350 3.633 -8.814 1.00 77.00 603 LEU A N 1
ATOM 4747 C CA . LEU A 1 603 ? 23.126 3.076 -10.142 1.00 77.00 603 LEU A CA 1
ATOM 4748 C C . LEU A 1 603 ? 24.489 2.878 -10.801 1.00 77.00 603 LEU A C 1
ATOM 4750 O O . LEU A 1 603 ? 25.346 3.760 -10.744 1.00 77.00 603 LEU A O 1
ATOM 4754 N N . LEU A 1 604 ? 24.684 1.706 -11.400 1.00 70.31 604 LEU A N 1
ATOM 4755 C CA . LEU A 1 604 ? 25.845 1.483 -12.251 1.00 70.31 604 LEU A CA 1
ATOM 4756 C C . LEU A 1 604 ? 25.615 2.310 -13.520 1.00 70.31 604 LEU A C 1
ATOM 4758 O O . LEU A 1 604 ? 24.561 2.176 -14.141 1.00 70.31 604 LEU A O 1
ATOM 4762 N N . SER A 1 605 ? 26.547 3.220 -13.808 1.00 59.78 605 SER A N 1
ATOM 4763 C CA . SER A 1 605 ? 26.518 4.110 -14.976 1.00 59.78 605 SER A CA 1
ATOM 4764 C C . SER A 1 605 ? 26.639 3.355 -16.286 1.00 59.78 605 SER A C 1
ATOM 4766 O O . SER A 1 605 ? 27.485 2.427 -16.309 1.00 59.78 605 SER A O 1
#

Solvent-accessible surface area (backbone atoms only — not comparable to full-atom values): 34081 Å² total; per-residue (Å²): 104,77,67,54,52,52,53,51,52,52,51,53,51,52,52,51,52,55,51,50,52,55,50,51,54,49,46,54,52,45,41,75,73,74,48,67,68,69,62,51,51,54,50,50,55,57,39,60,79,63,69,50,65,68,69,61,56,50,52,52,52,52,52,51,51,56,49,35,54,49,45,40,48,53,18,60,75,68,70,37,66,69,50,36,54,52,29,52,55,55,29,62,78,67,70,41,59,70,64,49,52,53,56,51,61,72,42,44,66,59,55,52,51,50,52,52,46,40,63,72,72,63,55,55,58,66,57,54,52,52,52,53,47,54,48,36,74,73,66,43,63,83,70,55,58,68,63,64,54,51,49,56,50,48,53,41,50,53,55,43,52,51,39,38,52,48,15,62,75,66,67,33,42,64,47,21,50,50,39,59,72,67,59,83,86,61,61,65,70,55,49,49,51,39,50,52,50,25,47,53,46,41,53,50,50,32,53,51,19,59,73,67,66,41,65,70,50,33,54,50,34,48,51,55,32,51,80,65,64,67,67,62,91,82,63,51,66,60,53,53,51,51,54,57,65,50,66,45,79,74,52,54,57,51,48,62,72,63,72,45,64,70,61,45,44,54,52,55,75,70,47,55,74,73,53,65,70,47,48,78,75,69,55,78,85,46,75,68,59,50,55,51,51,53,52,40,52,49,54,51,53,53,54,53,48,64,68,53,70,80,74,79,86,83,89,82,88,85,90,81,85,90,80,84,80,87,75,87,77,78,84,74,83,84,72,82,82,79,84,68,52,39,67,54,48,38,34,61,61,47,43,53,41,83,87,36,38,63,60,25,52,34,50,50,56,39,47,52,76,79,42,69,41,58,64,50,24,58,44,37,75,76,71,52,48,62,31,44,92,69,32,46,73,29,56,70,66,91,49,76,72,49,71,19,57,89,36,79,38,66,58,63,56,24,27,38,35,48,19,41,59,58,86,66,48,80,81,49,65,52,27,24,63,30,19,31,34,32,40,79,88,50,47,60,61,31,72,76,69,44,68,70,33,40,65,47,99,79,37,70,73,87,64,84,53,80,92,39,92,80,60,28,47,38,67,28,10,68,42,57,56,58,19,48,33,57,92,44,7,34,75,45,68,48,57,95,78,23,34,32,34,40,30,37,35,27,32,36,47,75,89,58,53,49,72,35,60,48,82,58,58,58,88,81,33,62,72,59,51,47,74,38,96,92,40,70,61,49,70,59,38,26,33,37,30,70,57,52,90,43,52,42,81,42,27,47,33,38,36,53,24,4,76,85,33,59,42,78,48,34,32,63,70,32,21,67,28,53,58,61,94,85,31,39,64,54,42,44,54,49,54,51,53,52,51,37,59,76,68,63,42,56,37,79,129

Foldseek 3Di:
DVVVVVVVVVVVVVVVLVVLLVLLVVLLVVVVVPDDDVSLVVSLVVCVVVVHDPVSSVVSLVSLLVVLLVQLVVCLVVVDPVSNLVSLVSCVVSVVVVSSVVSLLSCLVSLVVVLVVCVVVVPQLVVSVVSVVSCVVSVSPVVPDPVSVVVSLVVNVVVLVVLLVVCVVVLPLVSLLVSLVPDDPDDPVSSVVSLVSSLVSLVVQCVVCVVVVQPLSNVVSVVSCVVSVSDDPPVVVVVVVVVVVCPDPVNVVVLLVNPDLVSVLVCLVPDDPVCLVCVLVVPPDDPVSNVSSVVSVLVVVVVVCVVPVVPDDDDDDDDDDDDDDDDDDDDDDDDPDDDDDLLRLQLVQQCLDDVRNVVSNLLSVLCVVQDPSVSQSVQCVPQWHWDSVPWDFFFQDWDWPQAQLNDTQTTPALKTKTWTDDDPCVVQVRFQKWKFAAESNCVRVCSRVNDFWDPPPPRHPPDAPPPDPPRTWRKIFSDPLLNQQCVGWPWDDRDDQKIKTKMFIKGFARPQWDFAFDPCDDPNDDAFADSDLVDQHRGRGIITGDDRVRMDGTIIIMHMADLPGDCRRRNPLRNPFGLDPVGSSVVSSVSVNVVRVVVVRTRDD

Sequence (605 aa):
MAEEAKVEEATLLLARHKLAEQQIERSMQEASDGWGMDNVFSCLEWAEERQLCPEKCEEARVACRVMVETDLRAALEDRSWCHFASACENGKRLEATEVLSQALLDWKPVVEEQLANMLFLGSSPDDVVKWCRRVRDVSMGHLLEVGLWEEAQQEALSRWDSEIDCGIRDEDPRRLLWACKSKTGADAAEVLRAKELATKLLRADLANAEQSGQVCQISRAYQEARDARILVPREDTRLSNLLSHLRSHASLMEVAASGNMSAIIEAWSLAKPEQQRVWPKQIEAVDDMRKCVLLAQLVVKVAIFRSEGSKLCTSECVQEPPLLGDAEVKGTAGQPEVQLTPSETLLQALDVGPLHARSARLLVNSLAQDICLETFATTLEFKVRFSPQLSRGYSLENADYGLRGHHQYYKPLGWLRWSLRMDNFQTYRDWPVAYHGTSLTRLLPILLQGLQPPGAEGVEIAHGQAYSLTGSSIYFSPSIEYAAFPVYAQFFLLADKRWAQIVLQCRVRPGSYQSAPGTLGGKYWPPGLRFDPNFTNLDHLEWLVEDPANIVVCGIMLREFGPKADALLFGSLACSVTAGSDGPEFEWTKLRKDEFRRAGQMLLS

Mean predicted aligned error: 17.89 Å

Organism: Polarella glacialis (NCBI:txid89957)